Protein 2LI3 (pdb70)

Radius of gyration: 7.59 Å; Cα contacts (8 Å, |Δi|>4): 38; chains: 1; bounding box: 19×13×20 Å

Foldseek 3Di:
DDDLDLVVLPVPEDDDVQSVCSVPVVHGDD

Sequence (30 aa):
GSGCMPEYCAGQCRGKVSQDYCLKNCRCIRGSGCMPEYCAGQCRGKVSQDYCLKNCRCIRGSGCMPEYCAGQCRGKVSQDYCLKNCRCIRGSGCMPEYCAGQCRGKVSQDYCLKNCRCIRGSGCMPEYCAGQCRGKVSQDYCLKNCRCIRGSGCMPEYCAGQCRGKVSQDYCLKNCRCIRGSGCMPEYCAGQCRGKVSQDYCLKNCRCIRGSGCMPEYCAGQCRGKVSQDYCLKNCRCIRGSGCMPEYCAGQCRGKVSQDYCLKNCRCIRGSGCMPEYCAGQCRGKVSQDYCLKNCRCIRGSGCMPEYCAGQCRGKVSQDYCLKNCRCIRGSGCMPEYCAGQCRGKVSQDYCLKNCRCIRGSGCMPEYCAGQCRGKVSQDYCLKNCRCIRGSGCMPEYCAGQCRGKVSQDYCLKNCRCIRGSGCMPEYCAGQCRGKVSQDYCLKNCRCIRGSGCMPEYCAGQCRGKVSQDYCLKNCRCIRGSGCMPEYCAGQCRGKVSQDYCLKNCRCIRGSGCMPEYCAGQCRGKVSQDYCLKNCRCIRGSGCMPEYCAGQCRGKVSQDYCLKNCRCIRGSGCMPEYCAGQCRGKVSQDYCLKNCRCIR

Secondary structure (DSSP, 8-state):
--SS-HHHHHHHS-TTHHHHHHHHHS----

Organism: Tityus trivittatus (NCBI:txid369776)

Structure (mmCIF, N/CA/C/O backbone):
data_2LI3
#
_entry.id   2LI3
#
loop_
_atom_site.group_PDB
_atom_site.id
_atom_site.type_symbol
_atom_site.label_atom_id
_atom_site.label_alt_id
_atom_site.label_comp_id
_atom_site.label_asym_id
_atom_site.label_entity_id
_atom_site.label_seq_id
_atom_site.pdbx_PDB_ins_code
_atom_site.Cartn_x
_atom_site.Cartn_y
_atom_site.Cartn_z
_atom_site.occupancy
_atom_site.B_iso_or_equiv
_atom_site.auth_seq_id
_atom_site.auth_comp_id
_atom_site.auth_asym_id
_atom_site.auth_atom_id
_atom_site.pdbx_PDB_model_num
ATOM 1 N N . GLY A 1 1 ? 27.067 29.192 32.848 1.00 0.00 1 GLY A N 1
ATOM 2 C CA . GLY A 1 1 ? 26.152 28.888 33.962 1.00 0.00 1 GLY A CA 1
ATOM 3 C C . GLY A 1 1 ? 26.711 27.811 34.880 1.00 0.00 1 GLY A C 1
ATOM 4 O O . GLY A 1 1 ? 27.877 27.440 34.753 1.00 0.00 1 GLY A O 1
ATOM 10 N N . SER A 1 2 ? 25.879 27.294 35.791 1.00 0.00 2 SER A N 1
ATOM 11 C CA . SER A 1 2 ? 26.195 26.174 36.703 1.00 0.00 2 SER A CA 1
ATOM 12 C C . SER A 1 2 ? 25.109 25.090 36.690 1.00 0.00 2 SER A C 1
ATOM 13 O O . SER A 1 2 ? 23.910 25.391 36.673 1.00 0.00 2 SER A O 1
ATOM 21 N N . GLY A 1 3 ? 25.533 23.826 36.755 1.00 0.00 3 GLY A N 1
ATOM 22 C CA . GLY A 1 3 ? 24.688 22.625 36.695 1.00 0.00 3 GLY A CA 1
ATOM 23 C C . GLY A 1 3 ? 24.723 21.874 35.359 1.00 0.00 3 GLY A C 1
ATOM 24 O O . GLY A 1 3 ? 23.963 20.927 35.153 1.00 0.00 3 GLY A O 1
ATOM 28 N N . CYS A 1 4 ? 25.567 22.326 34.431 1.00 0.00 4 CYS A N 1
ATOM 29 C CA . CYS A 1 4 ? 25.733 21.791 33.087 1.00 0.00 4 CYS A CA 1
ATOM 30 C C . CYS A 1 4 ? 26.979 22.405 32.423 1.00 0.00 4 CYS A C 1
ATOM 31 O O . CYS A 1 4 ? 27.160 23.626 32.408 1.00 0.00 4 CYS A O 1
ATOM 38 N N . MET A 1 5 ? 27.818 21.557 31.833 1.00 0.00 5 MET A N 1
ATOM 39 C CA . MET A 1 5 ? 28.954 21.980 31.006 1.00 0.00 5 MET A CA 1
ATOM 40 C C . MET A 1 5 ? 28.528 22.300 29.553 1.00 0.00 5 MET A C 1
ATOM 41 O O . MET A 1 5 ? 27.622 21.643 29.028 1.00 0.00 5 MET A O 1
ATOM 55 N N . PRO A 1 6 ? 29.178 23.256 28.855 1.00 0.00 6 PRO A N 1
ATOM 56 C CA . PRO A 1 6 ? 28.846 23.618 27.468 1.00 0.00 6 PRO A CA 1
ATOM 57 C C . PRO A 1 6 ? 28.809 22.447 26.469 1.00 0.00 6 PRO A C 1
ATOM 58 O O . PRO A 1 6 ? 27.943 22.409 25.595 1.00 0.00 6 PRO A O 1
ATOM 69 N N . GLU A 1 7 ? 29.719 21.483 26.611 1.00 0.00 7 GLU A N 1
ATOM 70 C CA . GLU A 1 7 ? 29.803 20.260 25.798 1.00 0.00 7 GLU A CA 1
ATOM 71 C C . GLU A 1 7 ? 28.603 19.313 25.980 1.00 0.00 7 GLU A C 1
ATOM 72 O O . GLU A 1 7 ? 28.198 18.635 25.030 1.00 0.00 7 GLU A O 1
ATOM 84 N N . TYR A 1 8 ? 27.997 19.286 27.171 1.00 0.00 8 TYR A N 1
ATOM 85 C CA . TYR A 1 8 ? 26.743 18.574 27.412 1.00 0.00 8 TYR A CA 1
ATOM 86 C C . TYR A 1 8 ? 25.570 19.283 26.718 1.00 0.00 8 TYR A C 1
ATOM 87 O O . TYR A 1 8 ? 24.774 18.621 26.051 1.00 0.00 8 TYR A O 1
ATOM 105 N N . CYS A 1 9 ? 25.492 20.620 26.798 1.00 0.00 9 CYS A N 1
ATOM 106 C CA . CYS A 1 9 ? 24.417 21.384 26.169 1.00 0.00 9 CYS A CA 1
ATOM 107 C C . CYS A 1 9 ? 24.423 21.245 24.639 1.00 0.00 9 CYS A C 1
ATOM 108 O O . CYS A 1 9 ? 23.445 20.788 24.046 1.00 0.00 9 CYS A O 1
ATOM 115 N N . ALA A 1 10 ? 25.523 21.626 23.976 1.00 0.00 10 ALA A N 1
ATOM 116 C CA . ALA A 1 10 ? 25.563 21.690 22.519 1.00 0.00 10 ALA A CA 1
ATOM 117 C C . ALA A 1 10 ? 25.642 20.311 21.843 1.00 0.00 10 ALA A C 1
ATOM 118 O O . ALA A 1 10 ? 25.151 20.156 20.725 1.00 0.00 10 ALA A O 1
ATOM 125 N N . GLY A 1 11 ? 26.164 19.287 22.530 1.00 0.00 11 GLY A N 1
ATOM 126 C CA . GLY A 1 11 ? 26.250 17.920 22.000 1.00 0.00 11 GLY A CA 1
ATOM 127 C C . GLY A 1 11 ? 24.899 17.242 21.723 1.00 0.00 11 GLY A C 1
ATOM 128 O O . GLY A 1 11 ? 24.862 16.298 20.929 1.00 0.00 11 GLY A O 1
ATOM 132 N N . GLN A 1 12 ? 23.800 17.727 22.329 1.00 0.00 12 GLN A N 1
ATOM 133 C CA . GLN A 1 12 ? 22.448 17.176 22.140 1.00 0.00 12 GLN A CA 1
ATOM 134 C C . GLN A 1 12 ? 21.332 18.202 21.862 1.00 0.00 12 GLN A C 1
ATOM 135 O O . GLN A 1 12 ? 20.375 17.865 21.155 1.00 0.00 12 GLN A O 1
ATOM 149 N N . CYS A 1 13 ? 21.420 19.434 22.377 1.00 0.00 13 CYS A N 1
ATOM 150 C CA . CYS A 1 13 ? 20.399 20.469 22.174 1.00 0.00 13 CYS A CA 1
ATOM 151 C C . CYS A 1 13 ? 20.706 21.309 20.921 1.00 0.00 13 CYS A C 1
ATOM 152 O O . CYS A 1 13 ? 21.837 21.761 20.730 1.00 0.00 13 CYS A O 1
ATOM 159 N N . ARG A 1 14 ? 19.710 21.512 20.049 1.00 0.00 14 ARG A N 1
ATOM 160 C CA . ARG A 1 14 ? 19.907 22.010 18.677 1.00 0.00 14 ARG A CA 1
ATOM 161 C C . ARG A 1 14 ? 20.244 23.497 18.594 1.00 0.00 14 ARG A C 1
ATOM 162 O O . ARG A 1 14 ? 19.779 24.299 19.407 1.00 0.00 14 ARG A O 1
ATOM 183 N N . GLY A 1 15 ? 20.914 23.877 17.515 1.00 0.00 15 GLY A N 1
ATOM 184 C CA . GLY A 1 15 ? 20.958 25.260 17.029 1.00 0.00 15 GLY A CA 1
ATOM 185 C C . GLY A 1 15 ? 21.901 26.134 17.847 1.00 0.00 15 GLY A C 1
ATOM 186 O O . GLY A 1 15 ? 23.061 25.766 18.032 1.00 0.00 15 GLY A O 1
ATOM 190 N N . LYS A 1 16 ? 21.420 27.286 18.325 1.00 0.00 16 LYS A N 1
ATOM 191 C CA . LYS A 1 16 ? 22.174 28.209 19.186 1.00 0.00 16 LYS A CA 1
ATOM 192 C C . LYS A 1 16 ? 21.342 28.778 20.343 1.00 0.00 16 LYS A C 1
ATOM 193 O O . LYS A 1 16 ? 21.895 28.950 21.426 1.00 0.00 16 LYS A O 1
ATOM 212 N N . VAL A 1 17 ? 20.029 28.984 20.170 1.00 0.00 17 VAL A N 1
ATOM 213 C CA . VAL A 1 17 ? 19.095 29.449 21.222 1.00 0.00 17 VAL A CA 1
ATOM 214 C C . VAL A 1 17 ? 18.853 28.380 22.294 1.00 0.00 17 VAL A C 1
ATOM 215 O O . VAL A 1 17 ? 18.970 28.670 23.483 1.00 0.00 17 VAL A O 1
ATOM 228 N N . SER A 1 18 ? 18.580 27.129 21.910 1.00 0.00 18 SER A N 1
ATOM 229 C CA . SER A 1 18 ? 18.408 26.032 22.881 1.00 0.00 18 SER A CA 1
ATOM 230 C C . SER A 1 18 ? 19.702 25.778 23.658 1.00 0.00 18 SER A C 1
ATOM 231 O O . SER A 1 18 ? 19.691 25.658 24.882 1.00 0.00 18 SER A O 1
ATOM 239 N N . GLN A 1 19 ? 20.841 25.811 22.953 1.00 0.00 19 GLN A N 1
ATOM 240 C CA . GLN A 1 19 ? 22.167 25.793 23.566 1.00 0.00 19 GLN A CA 1
ATOM 241 C C . GLN A 1 19 ? 22.336 26.942 24.573 1.00 0.00 19 GLN A C 1
ATOM 242 O O . GLN A 1 19 ? 22.703 26.696 25.713 1.00 0.00 19 GLN A O 1
ATOM 256 N N . ASP A 1 20 ? 21.993 28.178 24.198 1.00 0.00 20 ASP A N 1
ATOM 257 C CA . ASP A 1 20 ? 22.107 29.378 25.038 1.00 0.00 20 ASP A CA 1
ATOM 258 C C . ASP A 1 20 ? 21.180 29.364 26.272 1.00 0.00 20 ASP A C 1
ATOM 259 O O . ASP A 1 20 ? 21.513 29.954 27.304 1.00 0.00 20 ASP A O 1
ATOM 268 N N . TYR A 1 21 ? 20.043 28.664 26.226 1.00 0.00 21 TYR A N 1
ATOM 269 C CA . TYR A 1 21 ? 19.204 28.435 27.412 1.00 0.00 21 TYR A CA 1
ATOM 270 C C . TYR A 1 21 ? 19.909 27.489 28.392 1.00 0.00 21 TYR A C 1
ATOM 271 O O . TYR A 1 21 ? 19.885 27.714 29.606 1.00 0.00 21 TYR A O 1
ATOM 289 N N . CYS A 1 22 ? 20.648 26.501 27.878 1.00 0.00 22 CYS A N 1
ATOM 290 C CA . CYS A 1 22 ? 21.426 25.593 28.700 1.00 0.00 22 CYS A CA 1
ATOM 291 C C . CYS A 1 22 ? 22.689 26.291 29.232 1.00 0.00 22 CYS A C 1
ATOM 292 O O . CYS A 1 22 ? 22.949 26.226 30.429 1.00 0.00 22 CYS A O 1
ATOM 299 N N . LEU A 1 23 ? 23.397 27.081 28.416 1.00 0.00 23 LEU A N 1
ATOM 300 C CA . LEU A 1 23 ? 24.590 27.816 28.865 1.00 0.00 23 LEU A CA 1
ATOM 301 C C . LEU A 1 23 ? 24.277 28.807 29.996 1.00 0.00 23 LEU A C 1
ATOM 302 O O . LEU A 1 23 ? 25.023 28.858 30.974 1.00 0.00 23 LEU A O 1
ATOM 318 N N . LYS A 1 24 ? 23.163 29.547 29.912 1.00 0.00 24 LYS A N 1
ATOM 319 C CA . LYS A 1 24 ? 22.782 30.508 30.965 1.00 0.00 24 LYS A CA 1
ATOM 320 C C . LYS A 1 24 ? 22.148 29.839 32.189 1.00 0.00 24 LYS A C 1
ATOM 321 O O . LYS A 1 24 ? 22.355 30.301 33.309 1.00 0.00 24 LYS A O 1
ATOM 340 N N . ASN A 1 25 ? 21.321 28.809 31.978 1.00 0.00 25 ASN A N 1
ATOM 341 C CA . ASN A 1 25 ? 20.283 28.420 32.943 1.00 0.00 25 ASN A CA 1
ATOM 342 C C . ASN A 1 25 ? 20.046 26.889 33.055 1.00 0.00 25 ASN A C 1
ATOM 343 O O . ASN A 1 25 ? 19.192 26.444 33.824 1.00 0.00 25 ASN A O 1
ATOM 354 N N . CYS A 1 26 ? 20.811 26.077 32.315 1.00 0.00 26 CYS A N 1
ATOM 355 C CA . CYS A 1 26 ? 20.785 24.606 32.290 1.00 0.00 26 CYS A CA 1
ATOM 356 C C . CYS A 1 26 ? 19.426 23.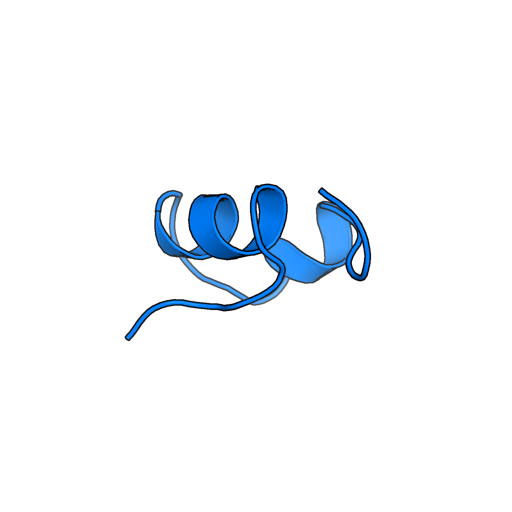950 31.964 1.00 0.00 26 CYS A C 1
ATOM 357 O O . CYS A 1 26 ? 19.072 22.930 32.562 1.00 0.00 26 CYS A O 1
ATOM 364 N N . ARG A 1 27 ? 18.686 24.504 30.990 1.00 0.00 27 ARG A N 1
ATOM 365 C CA . ARG A 1 27 ? 17.475 23.907 30.378 1.00 0.00 27 ARG A CA 1
ATOM 366 C C . ARG A 1 27 ? 17.581 23.929 28.850 1.00 0.00 27 ARG A C 1
ATOM 367 O O . ARG A 1 27 ? 18.307 24.768 28.325 1.00 0.00 27 ARG A O 1
ATOM 388 N N . CYS A 1 28 ? 16.832 23.083 28.143 1.00 0.00 28 CYS A N 1
ATOM 389 C CA . CYS A 1 28 ? 16.745 23.131 26.677 1.00 0.00 28 CYS A CA 1
ATOM 390 C C . CYS A 1 28 ? 15.320 23.468 26.197 1.00 0.00 28 CYS A C 1
ATOM 391 O O . CYS A 1 28 ? 14.310 23.039 26.769 1.00 0.00 28 CYS A O 1
ATOM 398 N N . ILE A 1 29 ? 15.250 24.317 25.168 1.00 0.00 29 ILE A N 1
ATOM 399 C CA . ILE A 1 29 ? 14.043 25.024 24.712 1.00 0.00 29 ILE A CA 1
ATOM 400 C C . ILE A 1 29 ? 13.130 24.145 23.836 1.00 0.00 29 ILE A C 1
ATOM 401 O O . ILE A 1 29 ? 13.588 23.167 23.240 1.00 0.00 29 ILE A O 1
ATOM 417 N N . ARG A 1 30 ? 11.837 24.494 23.744 1.00 0.00 30 ARG A N 1
ATOM 418 C CA . ARG A 1 30 ? 10.855 23.738 22.942 1.00 0.00 30 ARG A CA 1
ATOM 419 C C . ARG A 1 30 ? 11.089 23.828 21.435 1.00 0.00 30 ARG A C 1
ATOM 420 O O . ARG A 1 30 ? 11.310 24.937 20.899 1.00 0.00 30 ARG A O 1
ATOM 442 N N . GLY A 1 1 ? 25.663 12.632 32.384 1.00 0.00 1 GLY A N 2
ATOM 443 C CA . GLY A 1 1 ? 25.592 14.083 32.578 1.00 0.00 1 GLY A CA 2
ATOM 444 C C . GLY A 1 1 ? 26.320 14.462 33.845 1.00 0.00 1 GLY A C 2
ATOM 445 O O . GLY A 1 1 ? 25.977 13.963 34.916 1.00 0.00 1 GLY A O 2
ATOM 451 N N . SER A 1 2 ? 27.296 15.367 33.737 1.00 0.00 2 SER A N 2
ATOM 452 C CA . SER A 1 2 ? 28.210 15.774 34.825 1.00 0.00 2 SER A CA 2
ATOM 453 C C . SER A 1 2 ? 28.328 17.297 35.028 1.00 0.00 2 SER A C 2
ATOM 454 O O . SER A 1 2 ? 29.229 17.771 35.728 1.00 0.00 2 SER A O 2
ATOM 462 N N . GLY A 1 3 ? 27.462 18.078 34.377 1.00 0.00 3 GLY A N 2
ATOM 463 C CA . GLY A 1 3 ? 27.385 19.539 34.500 1.00 0.00 3 GLY A CA 2
ATOM 464 C C . GLY A 1 3 ? 26.827 20.223 33.248 1.00 0.00 3 GLY A C 2
ATOM 465 O O . GLY A 1 3 ? 26.823 19.652 32.152 1.00 0.00 3 GLY A O 2
ATOM 469 N N . CYS A 1 4 ? 26.381 21.469 33.388 1.00 0.00 4 CYS A N 2
ATOM 470 C CA . CYS A 1 4 ? 25.762 22.290 32.329 1.00 0.00 4 CYS A CA 2
ATOM 471 C C . CYS A 1 4 ? 26.809 22.889 31.358 1.00 0.00 4 CYS A C 2
ATOM 472 O O . CYS A 1 4 ? 26.911 24.101 31.155 1.00 0.00 4 CYS A O 2
ATOM 479 N N . MET A 1 5 ? 27.644 22.015 30.793 1.00 0.00 5 MET A N 2
ATOM 480 C CA . MET A 1 5 ? 28.777 22.351 29.929 1.00 0.00 5 MET A CA 2
ATOM 481 C C . MET A 1 5 ? 28.322 22.585 28.475 1.00 0.00 5 MET A C 2
ATOM 482 O O . MET A 1 5 ? 27.449 21.852 27.998 1.00 0.00 5 MET A O 2
ATOM 496 N N . PRO A 1 6 ? 28.932 23.510 27.707 1.00 0.00 6 PRO A N 2
ATOM 497 C CA . PRO A 1 6 ? 28.503 23.791 26.333 1.00 0.00 6 PRO A CA 2
ATOM 498 C C . PRO A 1 6 ? 28.548 22.582 25.378 1.00 0.00 6 PRO A C 2
ATOM 499 O O . PRO A 1 6 ? 27.688 22.460 24.503 1.00 0.00 6 PRO A O 2
ATOM 510 N N . GLU A 1 7 ? 29.487 21.647 25.570 1.00 0.00 7 GLU A N 2
ATOM 511 C CA . GLU A 1 7 ? 29.616 20.397 2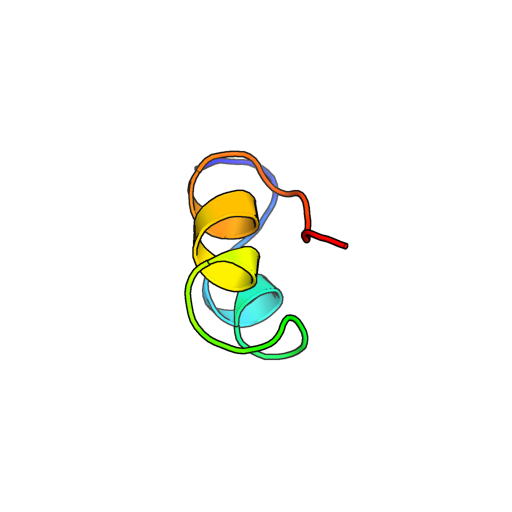4.824 1.00 0.00 7 GLU A CA 2
ATOM 512 C C . GLU A 1 7 ? 28.522 19.351 25.124 1.00 0.00 7 GLU A C 2
ATOM 513 O O . GLU A 1 7 ? 28.275 18.450 24.320 1.00 0.00 7 GLU A O 2
ATOM 525 N N . TYR A 1 8 ? 27.855 19.474 26.272 1.00 0.00 8 TYR A N 2
ATOM 526 C CA . TYR A 1 8 ? 26.646 18.746 26.643 1.00 0.00 8 TYR A CA 2
ATOM 527 C C . TYR A 1 8 ? 25.406 19.465 26.098 1.00 0.00 8 TYR A C 2
ATOM 528 O O . TYR A 1 8 ? 24.590 18.842 25.422 1.00 0.00 8 TYR A O 2
ATOM 546 N N . CYS A 1 9 ? 25.318 20.789 26.265 1.00 0.00 9 CYS A N 2
ATOM 547 C CA . CYS A 1 9 ? 24.173 21.589 25.822 1.00 0.00 9 CYS A CA 2
ATOM 548 C C . CYS A 1 9 ? 23.931 21.504 24.300 1.00 0.00 9 CYS A C 2
ATOM 549 O O . CYS A 1 9 ? 22.821 21.191 23.872 1.00 0.00 9 CYS A O 2
ATOM 556 N N . ALA A 1 10 ? 24.970 21.690 23.476 1.00 0.00 10 ALA A N 2
ATOM 557 C CA . ALA A 1 10 ? 24.891 21.494 22.023 1.00 0.00 10 ALA A CA 2
ATOM 558 C C . ALA A 1 10 ? 24.941 20.011 21.588 1.00 0.00 10 ALA A C 2
ATOM 559 O O . ALA A 1 10 ? 24.654 19.682 20.434 1.00 0.00 10 ALA A O 2
ATOM 566 N N . GLY A 1 11 ? 25.255 19.104 22.520 1.00 0.00 11 GLY A N 2
ATOM 567 C CA . GLY A 1 11 ? 25.184 17.653 22.333 1.00 0.00 11 GLY A CA 2
ATOM 568 C C . GLY A 1 11 ? 23.760 17.101 22.438 1.00 0.00 11 GLY A C 2
ATOM 569 O O . GLY A 1 11 ? 23.438 16.142 21.742 1.00 0.00 11 GLY A O 2
ATOM 573 N N . GLN A 1 12 ? 22.904 17.691 23.282 1.00 0.00 12 GLN A N 2
ATOM 574 C CA . GLN A 1 12 ? 21.503 17.272 23.459 1.00 0.00 12 GLN A CA 2
ATOM 575 C C . GLN A 1 12 ? 20.477 18.102 22.666 1.00 0.00 12 GLN A C 2
ATOM 576 O O . GLN A 1 12 ? 19.349 17.646 22.476 1.00 0.00 12 GLN A O 2
ATOM 590 N N . CYS A 1 13 ? 20.837 19.314 22.235 1.00 0.00 13 CYS A N 2
ATOM 591 C CA . CYS A 1 13 ? 19.939 20.252 21.548 1.00 0.00 13 CYS A CA 2
ATOM 592 C C . CYS A 1 13 ? 20.551 20.822 20.259 1.00 0.00 13 CYS A C 2
ATOM 593 O O . CYS A 1 13 ? 21.750 21.110 20.197 1.00 0.00 13 CYS A O 2
ATOM 600 N N . ARG A 1 14 ? 19.703 21.048 19.252 1.00 0.00 14 ARG A N 2
ATOM 601 C CA . ARG A 1 14 ? 19.976 21.770 17.999 1.00 0.00 14 ARG A CA 2
ATOM 602 C C . ARG A 1 14 ? 19.453 23.205 18.081 1.00 0.00 14 ARG A C 2
ATOM 603 O O . ARG A 1 14 ? 18.600 23.510 18.915 1.00 0.00 14 ARG A O 2
ATOM 624 N N . GLY A 1 15 ? 19.923 24.086 17.205 1.00 0.00 15 GLY A N 2
ATOM 625 C CA . GLY A 1 15 ? 19.528 25.502 17.193 1.00 0.00 15 GLY A CA 2
ATOM 626 C C . GLY A 1 15 ? 20.512 26.381 17.969 1.00 0.00 15 GLY A C 2
ATOM 627 O O . GLY A 1 15 ? 21.716 26.128 17.906 1.00 0.00 15 GLY A O 2
ATOM 631 N N . LYS A 1 16 ? 20.045 27.439 18.651 1.00 0.00 16 LYS A N 2
ATOM 632 C CA . LYS A 1 16 ? 20.942 28.456 19.233 1.00 0.00 16 LYS A CA 2
ATOM 633 C C . LYS A 1 16 ? 20.519 28.969 20.612 1.00 0.00 16 LYS A C 2
ATOM 634 O O . LYS A 1 16 ? 21.307 28.877 21.555 1.00 0.00 16 LYS A O 2
ATOM 653 N N . VAL A 1 17 ? 19.281 29.440 20.764 1.00 0.00 17 VAL A N 2
ATOM 654 C CA . VAL A 1 17 ? 18.722 29.881 22.059 1.00 0.00 17 VAL A CA 2
ATOM 655 C C . VAL A 1 17 ? 18.482 28.677 22.976 1.00 0.00 17 VAL A C 2
ATOM 656 O O . VAL A 1 17 ? 18.680 28.766 24.187 1.00 0.00 17 VAL A O 2
ATOM 669 N N . SER A 1 18 ? 18.141 27.525 22.389 1.00 0.00 18 SER A N 2
ATOM 670 C CA . SER A 1 18 ? 18.091 26.211 23.036 1.00 0.00 18 SER A CA 2
ATOM 671 C C . SER A 1 18 ? 19.415 25.863 23.723 1.00 0.00 18 SER A C 2
ATOM 672 O O . SER A 1 18 ? 19.445 25.612 24.927 1.00 0.00 18 SER A O 2
ATOM 680 N N . GLN A 1 19 ? 20.523 25.909 22.977 1.00 0.00 19 GLN A N 2
ATOM 681 C CA . GLN A 1 19 ? 21.867 25.647 23.474 1.00 0.00 19 GLN A CA 2
ATOM 682 C C . GLN A 1 19 ? 22.293 26.668 24.545 1.00 0.00 19 GLN A C 2
ATOM 683 O O . GLN A 1 19 ? 22.853 26.297 25.575 1.00 0.00 19 GLN A O 2
ATOM 697 N N . ASP A 1 20 ? 21.991 27.954 24.335 1.00 0.00 20 ASP A N 2
ATOM 698 C CA . ASP A 1 20 ? 22.402 29.056 25.218 1.00 0.00 20 ASP A CA 2
ATOM 699 C C . ASP A 1 20 ? 21.606 29.128 26.533 1.00 0.00 20 ASP A C 2
ATOM 700 O O . ASP A 1 20 ? 22.141 29.555 27.560 1.00 0.00 20 ASP A O 2
ATOM 709 N N . TYR A 1 21 ? 20.346 28.675 26.569 1.00 0.00 21 TYR A N 2
ATOM 710 C CA . TYR A 1 21 ? 19.576 28.593 27.825 1.00 0.00 21 TYR A CA 2
ATOM 711 C C . TYR A 1 21 ? 20.205 27.561 28.764 1.00 0.00 21 TYR A C 2
ATOM 712 O O . TYR A 1 21 ? 20.236 27.762 29.979 1.00 0.00 21 TYR A O 2
ATOM 730 N N . CYS A 1 22 ? 20.834 26.521 28.209 1.00 0.00 22 CYS A N 2
ATOM 731 C CA . CYS A 1 22 ? 21.529 25.511 28.992 1.00 0.00 22 CYS A CA 2
ATOM 732 C C . CYS A 1 22 ? 22.811 26.071 29.633 1.00 0.00 22 CYS A C 2
ATOM 733 O O . CYS A 1 22 ? 23.167 25.637 30.727 1.00 0.00 22 CYS A O 2
ATOM 740 N N . LEU A 1 23 ? 23.419 27.116 29.051 1.00 0.00 23 LEU A N 2
ATOM 741 C CA . LEU A 1 23 ? 24.600 27.783 29.620 1.00 0.00 23 LEU A CA 2
ATOM 742 C C . LEU A 1 23 ? 24.275 28.692 30.820 1.00 0.00 23 LEU A C 2
ATOM 743 O O . LEU A 1 23 ? 25.119 28.879 31.696 1.00 0.00 23 LEU A O 2
ATOM 759 N N . LYS A 1 24 ? 23.067 29.272 30.872 1.00 0.00 24 LYS A N 2
ATOM 760 C CA . LYS A 1 24 ? 22.627 30.170 31.959 1.00 0.00 24 LYS A CA 2
ATOM 761 C C . LYS A 1 24 ? 21.763 29.470 33.013 1.00 0.00 24 LYS A C 2
ATOM 762 O O . LYS A 1 24 ? 21.800 29.844 34.186 1.00 0.00 24 LYS A O 2
ATOM 781 N N . ASN A 1 25 ? 20.973 28.484 32.586 1.00 0.00 25 ASN A N 2
ATOM 782 C CA . ASN A 1 25 ? 19.828 27.944 33.327 1.00 0.00 25 ASN A CA 2
ATOM 783 C C . ASN A 1 25 ? 19.724 26.397 33.276 1.00 0.00 25 ASN A C 2
ATOM 784 O O . ASN A 1 25 ? 18.726 25.819 33.707 1.00 0.00 25 ASN A O 2
ATOM 795 N N . CYS A 1 26 ? 20.755 25.699 32.773 1.00 0.00 26 CYS A N 2
ATOM 796 C CA . CYS A 1 26 ? 20.882 24.226 32.747 1.00 0.00 26 CYS A CA 2
ATOM 797 C C . CYS A 1 26 ? 19.848 23.424 31.918 1.00 0.00 26 CYS A C 2
ATOM 798 O O . CYS A 1 26 ? 19.862 22.186 31.964 1.00 0.00 26 CYS A O 2
ATOM 805 N N . ARG A 1 27 ? 18.974 24.077 31.137 1.00 0.00 27 ARG A N 2
ATOM 806 C CA . ARG A 1 27 ? 17.959 23.437 30.269 1.00 0.00 27 ARG A CA 2
ATOM 807 C C . ARG A 1 27 ? 17.971 24.023 28.866 1.00 0.00 27 ARG A C 2
ATOM 808 O O . ARG A 1 27 ? 18.388 25.163 28.697 1.00 0.00 27 ARG A O 2
ATOM 829 N N . CYS A 1 28 ? 17.431 23.311 27.882 1.00 0.00 28 CYS A N 2
ATOM 830 C CA . CYS A 1 28 ? 16.971 23.942 26.642 1.00 0.00 28 CYS A CA 2
ATOM 831 C C . CYS A 1 28 ? 15.594 24.617 26.863 1.00 0.00 28 CYS A C 2
ATOM 832 O O . CYS A 1 28 ? 14.892 24.325 27.837 1.00 0.00 28 CYS A O 2
ATOM 839 N N . ILE A 1 29 ? 15.236 25.572 26.009 1.00 0.00 29 ILE A N 2
ATOM 840 C CA . ILE A 1 29 ? 14.265 26.637 26.306 1.00 0.00 29 ILE A CA 2
ATOM 841 C C . ILE A 1 29 ? 12.797 26.259 26.042 1.00 0.00 29 ILE A C 2
ATOM 842 O O . ILE A 1 29 ? 12.069 26.863 25.246 1.00 0.00 29 ILE A O 2
ATOM 858 N N . ARG A 1 30 ? 12.365 25.226 26.762 1.00 0.00 30 ARG A N 2
ATOM 859 C CA . ARG A 1 30 ? 10.998 24.675 26.843 1.00 0.00 30 ARG A CA 2
ATOM 860 C C . ARG A 1 30 ? 10.716 24.003 28.188 1.00 0.00 30 ARG A C 2
ATOM 861 O O . ARG A 1 30 ? 11.536 23.175 28.644 1.00 0.00 30 ARG A O 2
ATOM 883 N N . GLY A 1 1 ? 26.678 28.385 34.462 1.00 0.00 1 GLY A N 3
ATOM 884 C CA . GLY A 1 1 ? 26.267 27.669 35.681 1.00 0.00 1 GLY A CA 3
ATOM 885 C C . GLY A 1 1 ? 26.981 26.337 35.802 1.00 0.00 1 GLY A C 3
ATOM 886 O O . GLY A 1 1 ? 27.350 25.751 34.787 1.00 0.00 1 GLY A O 3
ATOM 892 N N . SER A 1 2 ? 27.180 25.837 37.023 1.00 0.00 2 SER A N 3
ATOM 893 C CA . SER A 1 2 ? 27.797 24.524 37.302 1.00 0.00 2 SER A CA 3
ATOM 894 C C . SER A 1 2 ? 27.092 23.366 36.577 1.00 0.00 2 SER A C 3
ATOM 895 O O . SER A 1 2 ? 25.866 23.232 36.665 1.00 0.00 2 SER A O 3
ATOM 903 N N . GLY A 1 3 ? 27.874 22.514 35.901 1.00 0.00 3 GLY A N 3
ATOM 904 C CA . GLY A 1 3 ? 27.471 21.188 35.406 1.00 0.00 3 GLY A CA 3
ATOM 905 C C . GLY A 1 3 ? 26.877 21.103 33.996 1.00 0.00 3 GLY A C 3
ATOM 906 O O . GLY A 1 3 ? 26.473 20.014 33.574 1.00 0.00 3 GLY A O 3
ATOM 910 N N . CYS A 1 4 ? 26.826 22.217 33.272 1.00 0.00 4 CYS A N 3
ATOM 911 C CA . CYS A 1 4 ? 26.103 22.378 32.002 1.00 0.00 4 CYS A CA 3
ATOM 912 C C . CYS A 1 4 ? 26.974 23.093 30.945 1.00 0.00 4 CYS A C 3
ATOM 913 O O . CYS A 1 4 ? 26.668 24.206 30.512 1.00 0.00 4 CYS A O 3
ATOM 920 N N . MET A 1 5 ? 28.101 22.474 30.564 1.00 0.00 5 MET A N 3
ATOM 921 C CA . MET A 1 5 ? 29.075 23.009 29.594 1.00 0.00 5 MET A CA 3
ATOM 922 C C . MET A 1 5 ? 28.498 23.126 28.168 1.00 0.00 5 MET A C 3
ATOM 923 O O . MET A 1 5 ? 27.622 22.341 27.800 1.00 0.00 5 MET A O 3
ATOM 937 N N . PRO A 1 6 ? 29.019 24.027 27.306 1.00 0.00 6 PRO A N 3
ATOM 938 C CA . PRO A 1 6 ? 28.493 24.211 25.951 1.00 0.00 6 PRO A CA 3
ATOM 939 C C . PRO A 1 6 ? 28.550 22.938 25.090 1.00 0.00 6 PRO A C 3
ATOM 940 O O . PRO A 1 6 ? 27.569 22.623 24.413 1.00 0.00 6 PRO A O 3
ATOM 951 N N . GLU A 1 7 ? 29.623 22.147 25.152 1.00 0.00 7 GLU A N 3
ATOM 952 C CA . GLU A 1 7 ? 29.734 20.856 24.479 1.00 0.00 7 GLU A CA 3
ATOM 953 C C . GLU A 1 7 ? 28.837 19.735 25.043 1.00 0.00 7 GLU A C 3
ATOM 954 O O . GLU A 1 7 ? 28.746 18.663 24.449 1.00 0.00 7 GLU A O 3
ATOM 966 N N . TYR A 1 8 ? 28.149 19.967 26.164 1.00 0.00 8 TYR A N 3
ATOM 967 C CA . TYR A 1 8 ? 27.056 19.126 26.652 1.00 0.00 8 TYR A CA 3
ATOM 968 C C . TYR A 1 8 ? 25.689 19.696 26.232 1.00 0.00 8 TYR A C 3
ATOM 969 O O . TYR A 1 8 ? 24.842 18.983 25.696 1.00 0.00 8 TYR A O 3
ATOM 987 N N . CYS A 1 9 ? 25.499 21.012 26.353 1.00 0.00 9 CYS A N 3
ATOM 988 C CA . CYS A 1 9 ? 24.264 21.687 25.957 1.00 0.00 9 CYS A CA 3
ATOM 989 C C . CYS A 1 9 ? 23.939 21.551 24.460 1.00 0.00 9 CYS A C 3
ATOM 990 O O . CYS A 1 9 ? 22.766 21.467 24.100 1.00 0.00 9 CYS A O 3
ATOM 997 N N . ALA A 1 10 ? 24.947 21.451 23.589 1.00 0.00 10 ALA A N 3
ATOM 998 C CA . ALA A 1 10 ? 24.755 21.165 22.164 1.00 0.00 10 ALA A CA 3
ATOM 999 C C . ALA A 1 10 ? 24.513 19.674 21.828 1.00 0.00 10 ALA A C 3
ATOM 1000 O O . ALA A 1 10 ? 24.221 19.336 20.677 1.00 0.00 10 ALA A O 3
ATOM 1007 N N . GLY A 1 11 ? 24.601 18.781 22.818 1.00 0.00 11 GLY A N 3
ATOM 1008 C CA . GLY A 1 11 ? 24.084 17.409 22.755 1.00 0.00 11 GLY A CA 3
ATOM 1009 C C . GLY A 1 11 ? 22.655 17.269 23.295 1.00 0.00 11 GLY A C 3
ATOM 1010 O O . GLY A 1 11 ? 21.906 16.404 22.836 1.00 0.00 11 GLY A O 3
ATOM 1014 N N . GLN A 1 12 ? 22.253 18.147 24.222 1.00 0.00 12 GLN A N 3
ATOM 1015 C CA . GLN A 1 12 ? 20.902 18.182 24.797 1.00 0.00 12 GLN A CA 3
ATOM 1016 C C . GLN A 1 12 ? 19.895 19.040 24.010 1.00 0.00 12 GLN A C 3
ATOM 1017 O O . GLN A 1 12 ? 18.703 18.734 24.054 1.00 0.00 12 GLN A O 3
ATOM 1031 N N . CYS A 1 13 ? 20.338 20.087 23.305 1.00 0.00 13 CYS A N 3
ATOM 1032 C CA . CYS A 1 13 ? 19.474 21.070 22.638 1.00 0.00 13 CYS A CA 3
ATOM 1033 C C . CYS A 1 13 ? 19.884 21.334 21.180 1.00 0.00 13 CYS A C 3
ATOM 1034 O O . CYS A 1 13 ? 21.069 21.290 20.837 1.00 0.00 13 CYS A O 3
ATOM 1041 N N . ARG A 1 14 ? 18.912 21.673 20.322 1.00 0.00 14 ARG A N 3
ATOM 1042 C CA . ARG A 1 14 ? 19.106 21.981 18.890 1.00 0.00 14 ARG A CA 3
ATOM 1043 C C . ARG A 1 14 ? 18.861 23.466 18.618 1.00 0.00 14 ARG A C 3
ATOM 1044 O O . ARG A 1 14 ? 17.884 24.036 19.115 1.00 0.00 14 ARG A O 3
ATOM 1065 N N . GLY A 1 15 ? 19.735 24.101 17.841 1.00 0.00 15 GLY A N 3
ATOM 1066 C CA . GLY A 1 15 ? 19.737 25.545 17.571 1.00 0.00 15 GLY A CA 3
ATOM 1067 C C . GLY A 1 15 ? 20.984 26.247 18.117 1.00 0.00 15 GLY A C 3
ATOM 1068 O O . GLY A 1 15 ? 22.075 25.675 18.108 1.00 0.00 15 GLY A O 3
ATOM 1072 N N . LYS A 1 16 ? 20.833 27.492 18.587 1.00 0.00 16 LYS A N 3
ATOM 1073 C CA . LYS A 1 16 ? 21.929 28.356 19.067 1.00 0.00 16 LYS A CA 3
ATOM 1074 C C . LYS A 1 16 ? 21.569 29.122 20.344 1.00 0.00 16 LYS A C 3
ATOM 1075 O O . LYS A 1 16 ? 22.348 29.098 21.297 1.00 0.00 16 LYS A O 3
ATOM 1094 N N . VAL A 1 17 ? 20.372 29.707 20.408 1.00 0.00 17 VAL A N 3
ATOM 1095 C CA . VAL A 1 17 ? 19.805 30.309 21.627 1.00 0.00 17 VAL A CA 3
ATOM 1096 C C . VAL A 1 17 ? 19.497 29.219 22.653 1.00 0.00 17 VAL A C 3
ATOM 1097 O O . VAL A 1 17 ? 19.831 29.369 23.822 1.00 0.00 17 VAL A O 3
ATOM 1110 N N . SER A 1 18 ? 18.958 28.075 22.223 1.00 0.00 18 SER A N 3
ATOM 1111 C CA . SER A 1 18 ? 18.735 26.899 23.081 1.00 0.00 18 SER A CA 3
ATOM 1112 C C . SER A 1 18 ? 20.040 26.365 23.695 1.00 0.00 18 SER A C 3
ATOM 1113 O O . SER A 1 18 ? 20.100 26.100 24.897 1.00 0.00 18 SER A O 3
ATOM 1121 N N . GLN A 1 19 ? 21.114 26.284 22.898 1.00 0.00 19 GLN A N 3
ATOM 1122 C CA . GLN A 1 19 ? 22.450 25.893 23.341 1.00 0.00 19 GLN A CA 3
ATOM 1123 C C . GLN A 1 19 ? 23.102 26.899 24.312 1.00 0.00 19 GLN A C 3
ATOM 1124 O O . GLN A 1 19 ? 23.907 26.480 25.141 1.00 0.00 19 GLN A O 3
ATOM 1138 N N . ASP A 1 20 ? 22.756 28.194 24.255 1.00 0.00 20 ASP A N 3
ATOM 1139 C CA . ASP A 1 20 ? 23.112 29.181 25.305 1.00 0.00 20 ASP A CA 3
ATOM 1140 C C . ASP A 1 20 ? 22.201 29.101 26.554 1.00 0.00 20 ASP A C 3
ATOM 1141 O O . ASP A 1 20 ? 22.662 29.248 27.687 1.00 0.00 20 ASP A O 3
ATOM 1150 N N . TYR A 1 21 ? 20.908 28.821 26.382 1.00 0.00 21 TYR A N 3
ATOM 1151 C CA . TYR A 1 21 ? 19.906 28.777 27.456 1.00 0.00 21 TYR A CA 3
ATOM 1152 C C . TYR A 1 21 ? 20.273 27.724 28.508 1.00 0.00 21 TYR A C 3
ATOM 1153 O O . TYR A 1 21 ? 20.293 27.994 29.710 1.00 0.00 21 TYR A O 3
ATOM 1171 N N . CYS A 1 22 ? 20.693 26.553 28.027 1.00 0.00 22 CYS A N 3
ATOM 1172 C CA . CYS A 1 22 ? 21.185 25.455 28.843 1.00 0.00 22 CYS A CA 3
ATOM 1173 C C . CYS A 1 22 ? 22.402 25.829 29.715 1.00 0.00 22 CYS A C 3
ATOM 1174 O O . CYS A 1 22 ? 22.533 25.274 30.805 1.00 0.00 22 CYS A O 3
ATOM 1181 N N . LEU A 1 23 ? 23.233 26.810 29.321 1.00 0.00 23 LEU A N 3
ATOM 1182 C CA . LEU A 1 23 ? 24.456 27.162 30.075 1.00 0.00 23 LEU A CA 3
ATOM 1183 C C . LEU A 1 23 ? 24.176 27.666 31.498 1.00 0.00 23 LEU A C 3
ATOM 1184 O O . LEU A 1 23 ? 25.010 27.491 32.391 1.00 0.00 23 LEU A O 3
ATOM 1200 N N . LYS A 1 24 ? 23.008 28.288 31.709 1.00 0.00 24 LYS A N 3
ATOM 1201 C CA . LYS A 1 24 ? 22.559 28.781 33.024 1.00 0.00 24 LYS A CA 3
ATOM 1202 C C . LYS A 1 24 ? 21.379 27.994 33.586 1.00 0.00 24 LYS A C 3
ATOM 1203 O O . LYS A 1 24 ? 21.337 27.696 34.777 1.00 0.00 24 LYS A O 3
ATOM 1222 N N . ASN A 1 25 ? 20.449 27.614 32.714 1.00 0.00 25 ASN A N 3
ATOM 1223 C CA . ASN A 1 25 ? 19.174 27.011 33.095 1.00 0.00 25 ASN A CA 3
ATOM 1224 C C . ASN A 1 25 ? 19.192 25.466 33.132 1.00 0.00 25 ASN A C 3
ATOM 1225 O O . ASN A 1 25 ? 18.364 24.846 33.799 1.00 0.00 25 ASN A O 3
ATOM 1236 N N . CYS A 1 26 ? 20.122 24.829 32.410 1.00 0.00 26 CYS A N 3
ATOM 1237 C CA . CYS A 1 26 ? 20.213 23.373 32.220 1.00 0.00 26 CYS A CA 3
ATOM 1238 C C . CYS A 1 26 ? 18.936 22.703 31.644 1.00 0.00 26 CYS A C 3
ATOM 1239 O O . CYS A 1 26 ? 18.745 21.488 31.759 1.00 0.00 26 CYS A O 3
ATOM 1246 N N . ARG A 1 27 ? 18.076 23.487 30.977 1.00 0.00 27 ARG A N 3
ATOM 1247 C CA . ARG A 1 27 ? 17.026 23.047 30.041 1.00 0.00 27 ARG A CA 3
ATOM 1248 C C . ARG A 1 27 ? 17.319 23.605 28.646 1.00 0.00 27 ARG A C 3
ATOM 1249 O O . ARG A 1 27 ? 18.146 24.507 28.506 1.00 0.00 27 ARG A O 3
ATOM 1270 N N . CYS A 1 28 ? 16.579 23.153 27.639 1.00 0.00 28 CYS A N 3
ATOM 1271 C CA . CYS A 1 28 ? 16.383 23.950 26.426 1.00 0.00 28 CYS A CA 3
ATOM 1272 C C . CYS A 1 28 ? 15.342 25.063 26.700 1.00 0.00 28 CYS A C 3
ATOM 1273 O O . CYS A 1 28 ? 14.779 25.136 27.792 1.00 0.00 28 CYS A O 3
ATOM 1280 N N . ILE A 1 29 ? 15.112 25.974 25.750 1.00 0.00 29 ILE A N 3
ATOM 1281 C CA . ILE A 1 29 ? 14.348 27.217 25.977 1.00 0.00 29 ILE A CA 3
ATOM 1282 C C . ILE A 1 29 ? 12.856 26.983 26.317 1.00 0.00 29 ILE A C 3
ATOM 1283 O O . ILE A 1 29 ? 12.004 26.802 25.442 1.00 0.00 29 ILE A O 3
ATOM 1299 N N . ARG A 1 30 ? 12.554 26.980 27.621 1.00 0.00 30 ARG A N 3
ATOM 1300 C CA . ARG A 1 30 ? 11.217 26.939 28.245 1.00 0.00 30 ARG A CA 3
ATOM 1301 C C . ARG A 1 30 ? 11.249 27.456 29.674 1.00 0.00 30 ARG A C 3
ATOM 1302 O O . ARG A 1 30 ? 12.325 27.423 30.311 1.00 0.00 30 ARG A O 3
ATOM 1324 N N . GLY A 1 1 ? 21.274 13.449 30.189 1.00 0.00 1 GLY A N 4
ATOM 1325 C CA . GLY A 1 1 ? 21.127 13.807 31.610 1.00 0.00 1 GLY A CA 4
ATOM 1326 C C . GLY A 1 1 ? 20.702 15.256 31.743 1.00 0.00 1 GLY A C 4
ATOM 1327 O O . GLY A 1 1 ? 19.961 15.749 30.895 1.00 0.00 1 GLY A O 4
ATOM 1333 N N . SER A 1 2 ? 21.192 15.960 32.762 1.00 0.00 2 SER A N 4
ATOM 1334 C CA . SER A 1 2 ? 20.944 17.401 32.987 1.00 0.00 2 SER A CA 4
ATOM 1335 C C . SER A 1 2 ? 22.227 18.240 33.094 1.00 0.00 2 SER A C 4
ATOM 1336 O O . SER A 1 2 ? 22.173 19.395 33.524 1.00 0.00 2 SER A O 4
ATOM 1344 N N . GLY A 1 3 ? 23.389 17.687 32.723 1.00 0.00 3 GLY A N 4
ATOM 1345 C CA . GLY A 1 3 ? 24.653 18.427 32.640 1.00 0.00 3 GLY A CA 4
ATOM 1346 C C . GLY A 1 3 ? 24.554 19.663 31.737 1.00 0.00 3 GLY A C 4
ATOM 1347 O O . GLY A 1 3 ? 23.796 19.674 30.765 1.00 0.00 3 GLY A O 4
ATOM 1351 N N . CYS A 1 4 ? 25.288 20.728 32.064 1.00 0.00 4 CYS A N 4
ATOM 1352 C CA . CYS A 1 4 ? 25.157 22.026 31.392 1.00 0.00 4 CYS A CA 4
ATOM 1353 C C . CYS A 1 4 ? 26.494 22.726 31.090 1.00 0.00 4 CYS A C 4
ATOM 1354 O O . CYS A 1 4 ? 26.575 23.953 31.025 1.00 0.00 4 CYS A O 4
ATOM 1361 N N . MET A 1 5 ? 27.542 21.939 30.832 1.00 0.00 5 MET A N 4
ATOM 1362 C CA . MET A 1 5 ? 28.740 22.395 30.115 1.00 0.00 5 MET A CA 4
ATOM 1363 C C . MET A 1 5 ? 28.420 22.624 28.622 1.00 0.00 5 MET A C 4
ATOM 1364 O O . MET A 1 5 ? 27.597 21.888 28.072 1.00 0.00 5 MET A O 4
ATOM 1378 N N . PRO A 1 6 ? 29.053 23.589 27.925 1.00 0.00 6 PRO A N 4
ATOM 1379 C CA . PRO A 1 6 ? 28.703 23.956 26.546 1.00 0.00 6 PRO A CA 4
ATOM 1380 C C . PRO A 1 6 ? 28.687 22.790 25.546 1.00 0.00 6 PRO A C 4
ATOM 1381 O O . PRO A 1 6 ? 27.720 22.644 24.793 1.00 0.00 6 PRO A O 4
ATOM 1392 N N . GLU A 1 7 ? 29.684 21.900 25.571 1.00 0.00 7 GLU A N 4
ATOM 1393 C CA . GLU A 1 7 ? 29.768 20.748 24.681 1.00 0.00 7 GLU A CA 4
ATOM 1394 C C . GLU A 1 7 ? 28.795 19.600 25.032 1.00 0.00 7 GLU A C 4
ATOM 1395 O O . GLU A 1 7 ? 28.618 18.666 24.243 1.00 0.00 7 GLU A O 4
ATOM 1407 N N . TYR A 1 8 ? 28.122 19.698 26.186 1.00 0.00 8 TYR A N 4
ATOM 1408 C CA . TYR A 1 8 ? 26.978 18.873 26.582 1.00 0.00 8 TYR A CA 4
ATOM 1409 C C . TYR A 1 8 ? 25.659 19.546 26.165 1.00 0.00 8 TYR A C 4
ATOM 1410 O O . TYR A 1 8 ? 24.783 18.893 25.596 1.00 0.00 8 TYR A O 4
ATOM 1428 N N . CYS A 1 9 ? 25.537 20.869 26.349 1.00 0.00 9 CYS A N 4
ATOM 1429 C CA . CYS A 1 9 ? 24.363 21.648 25.958 1.00 0.00 9 CYS A CA 4
ATOM 1430 C C . CYS A 1 9 ? 24.086 21.559 24.455 1.00 0.00 9 CYS A C 4
ATOM 1431 O O . CYS A 1 9 ? 22.953 21.287 24.055 1.00 0.00 9 CYS A O 4
ATOM 1438 N N . ALA A 1 10 ? 25.110 21.715 23.606 1.00 0.00 10 ALA A N 4
ATOM 1439 C CA . ALA A 1 10 ? 24.941 21.549 22.160 1.00 0.00 10 ALA A CA 4
ATOM 1440 C C . ALA A 1 10 ? 24.750 20.081 21.735 1.00 0.00 10 ALA A C 4
ATOM 1441 O O . ALA A 1 10 ? 24.211 19.808 20.661 1.00 0.00 10 ALA A O 4
ATOM 1448 N N . GLY A 1 11 ? 25.080 19.126 22.613 1.00 0.00 11 GLY A N 4
ATOM 1449 C CA . GLY A 1 11 ? 24.731 17.714 22.455 1.00 0.00 11 GLY A CA 4
ATOM 1450 C C . GLY A 1 11 ? 23.241 17.434 22.675 1.00 0.00 11 GLY A C 4
ATOM 1451 O O . GLY A 1 11 ? 22.717 16.500 22.064 1.00 0.00 11 GLY A O 4
ATOM 1455 N N . GLN A 1 12 ? 22.532 18.237 23.480 1.00 0.00 12 GLN A N 4
ATOM 1456 C CA . GLN A 1 12 ? 21.102 18.059 23.797 1.00 0.00 12 GLN A CA 4
ATOM 1457 C C . GLN A 1 12 ? 20.135 19.024 23.090 1.00 0.00 12 GLN A C 4
ATOM 1458 O O . GLN A 1 12 ? 19.007 18.631 22.770 1.00 0.00 12 GLN A O 4
ATOM 1472 N N . CYS A 1 13 ? 20.519 20.285 22.872 1.00 0.00 13 CYS A N 4
ATOM 1473 C CA . CYS A 1 13 ? 19.638 21.359 22.412 1.00 0.00 13 CYS A CA 4
ATOM 1474 C C . CYS A 1 13 ? 19.890 21.720 20.939 1.00 0.00 13 CYS A C 4
ATOM 1475 O O . CYS A 1 13 ? 21.028 21.655 20.468 1.00 0.00 13 CYS A O 4
ATOM 1482 N N . ARG A 1 14 ? 18.837 22.116 20.200 1.00 0.00 14 ARG A N 4
ATOM 1483 C CA . ARG A 1 14 ? 18.862 22.333 18.738 1.00 0.00 14 ARG A CA 4
ATOM 1484 C C . ARG A 1 14 ? 18.553 23.787 18.382 1.00 0.00 14 ARG A C 4
ATOM 1485 O O . ARG A 1 14 ? 17.672 24.394 18.995 1.00 0.00 14 ARG A O 4
ATOM 1506 N N . GLY A 1 15 ? 19.288 24.364 17.432 1.00 0.00 15 GLY A N 4
ATOM 1507 C CA . GLY A 1 15 ? 19.387 25.822 17.247 1.00 0.00 15 GLY A CA 4
ATOM 1508 C C . GLY A 1 15 ? 20.543 26.426 18.057 1.00 0.00 15 GLY A C 4
ATOM 1509 O O . GLY A 1 15 ? 21.498 25.724 18.393 1.00 0.00 15 GLY A O 4
ATOM 1513 N N . LYS A 1 16 ? 20.472 27.728 18.375 1.00 0.00 16 LYS A N 4
ATOM 1514 C CA . LYS A 1 16 ? 21.489 28.472 19.137 1.00 0.00 16 LYS A CA 4
ATOM 1515 C C . LYS A 1 16 ? 20.949 28.991 20.465 1.00 0.00 16 LYS A C 4
ATOM 1516 O O . LYS A 1 16 ? 21.589 28.775 21.492 1.00 0.00 16 LYS A O 4
ATOM 1535 N N . VAL A 1 17 ? 19.763 29.609 20.468 1.00 0.00 17 VAL A N 4
ATOM 1536 C CA . VAL A 1 17 ? 19.129 30.161 21.682 1.00 0.00 17 VAL A CA 4
ATOM 1537 C C . VAL A 1 17 ? 18.864 29.057 22.713 1.00 0.00 17 VAL A C 4
ATOM 1538 O O . VAL A 1 17 ? 19.054 29.274 23.907 1.00 0.00 17 VAL A O 4
ATOM 1551 N N . SER A 1 18 ? 18.509 27.849 22.260 1.00 0.00 18 SER A N 4
ATOM 1552 C CA . SER A 1 18 ? 18.303 26.668 23.102 1.00 0.00 18 SER A CA 4
ATOM 1553 C C . SER A 1 18 ? 19.595 26.184 23.771 1.00 0.00 18 SER A C 4
ATOM 1554 O O . SER A 1 18 ? 19.599 25.949 24.978 1.00 0.00 18 SER A O 4
ATOM 1562 N N . GLN A 1 19 ? 20.700 26.109 23.017 1.00 0.00 19 GLN A N 4
ATOM 1563 C CA . GLN A 1 19 ? 22.029 25.794 23.536 1.00 0.00 19 GLN A CA 4
ATOM 1564 C C . GLN A 1 19 ? 22.496 26.884 24.515 1.00 0.00 19 GLN A C 4
ATOM 1565 O O . GLN A 1 19 ? 22.960 26.567 25.604 1.00 0.00 19 GLN A O 4
ATOM 1579 N N . ASP A 1 20 ? 22.289 28.163 24.176 1.00 0.00 20 ASP A N 4
ATOM 1580 C CA . ASP A 1 20 ? 22.611 29.315 25.038 1.00 0.00 20 ASP A CA 4
ATOM 1581 C C . ASP A 1 20 ? 21.786 29.355 26.344 1.00 0.00 20 ASP A C 4
ATOM 1582 O O . ASP A 1 20 ? 22.269 29.822 27.376 1.00 0.00 20 ASP A O 4
ATOM 1591 N N . TYR A 1 21 ? 20.565 28.819 26.335 1.00 0.00 21 TYR A N 4
ATOM 1592 C CA . TYR A 1 21 ? 19.719 28.701 27.528 1.00 0.00 21 TYR A CA 4
ATOM 1593 C C . TYR A 1 21 ? 20.282 27.641 28.477 1.00 0.00 21 TYR A C 4
ATOM 1594 O O . TYR A 1 21 ? 20.332 27.848 29.688 1.00 0.00 21 TYR A O 4
ATOM 1612 N N . CYS A 1 22 ? 20.830 26.546 27.944 1.00 0.00 22 CYS A N 4
ATOM 1613 C CA . CYS A 1 22 ? 21.456 25.517 28.764 1.00 0.00 22 CYS A CA 4
ATOM 1614 C C . CYS A 1 22 ? 22.696 26.059 29.493 1.00 0.00 22 CYS A C 4
ATOM 1615 O O . CYS A 1 22 ? 22.874 25.752 30.673 1.00 0.00 22 CYS A O 4
ATOM 1622 N N . LEU A 1 23 ? 23.456 26.975 28.874 1.00 0.00 23 LEU A N 4
ATOM 1623 C CA . LEU A 1 23 ? 24.625 27.603 29.514 1.00 0.00 23 LEU A CA 4
ATOM 1624 C C . LEU A 1 23 ? 24.266 28.365 30.803 1.00 0.00 23 LEU A C 4
ATOM 1625 O O . LEU A 1 23 ? 25.063 28.382 31.744 1.00 0.00 23 LEU A O 4
ATOM 1641 N N . LYS A 1 24 ? 23.079 28.992 30.852 1.00 0.00 24 LYS A N 4
ATOM 1642 C CA . LYS A 1 24 ? 22.669 29.963 31.892 1.00 0.00 24 LYS A CA 4
ATOM 1643 C C . LYS A 1 24 ? 21.426 29.538 32.689 1.00 0.00 24 LYS A C 4
ATOM 1644 O O . LYS A 1 24 ? 20.951 30.293 33.542 1.00 0.00 24 LYS A O 4
ATOM 1663 N N . ASN A 1 25 ? 20.882 28.354 32.405 1.00 0.00 25 ASN A N 4
ATOM 1664 C CA . ASN A 1 25 ? 19.670 27.812 33.036 1.00 0.00 25 ASN A CA 4
ATOM 1665 C C . ASN A 1 25 ? 19.691 26.278 33.231 1.00 0.00 25 ASN A C 4
ATOM 1666 O O . ASN A 1 25 ? 18.880 25.753 33.991 1.00 0.00 25 ASN A O 4
ATOM 1677 N N . CYS A 1 26 ? 20.598 25.545 32.569 1.00 0.00 26 CYS A N 4
ATOM 1678 C CA . CYS A 1 26 ? 20.656 24.074 32.571 1.00 0.00 26 CYS A CA 4
ATOM 1679 C C . CYS A 1 26 ? 19.367 23.391 32.049 1.00 0.00 26 CYS A C 4
ATOM 1680 O O . CYS A 1 26 ? 18.958 22.328 32.530 1.00 0.00 26 CYS A O 4
ATOM 1687 N N . ARG A 1 27 ? 18.749 23.991 31.019 1.00 0.00 27 ARG A N 4
ATOM 1688 C CA . ARG A 1 27 ? 17.620 23.473 30.218 1.00 0.00 27 ARG A CA 4
ATOM 1689 C C . ARG A 1 27 ? 17.796 23.850 28.745 1.00 0.00 27 ARG A C 4
ATOM 1690 O O . ARG A 1 27 ? 18.485 24.821 28.454 1.00 0.00 27 ARG A O 4
ATOM 1711 N N . CYS A 1 28 ? 17.109 23.181 27.827 1.00 0.00 28 CYS A N 4
ATOM 1712 C CA . CYS A 1 28 ? 16.940 23.669 26.457 1.00 0.00 28 CYS A CA 4
ATOM 1713 C C . CYS A 1 28 ? 15.728 24.619 26.378 1.00 0.00 28 CYS A C 4
ATOM 1714 O O . CYS A 1 28 ? 14.655 24.302 26.909 1.00 0.00 28 CYS A O 4
ATOM 1721 N N . ILE A 1 29 ? 15.853 25.763 25.692 1.00 0.00 29 ILE A N 4
ATOM 1722 C CA . ILE A 1 29 ? 14.702 26.659 25.455 1.00 0.00 29 ILE A CA 4
ATOM 1723 C C . ILE A 1 29 ? 13.658 25.958 24.571 1.00 0.00 29 ILE A C 4
ATOM 1724 O O . ILE A 1 29 ? 14.011 25.338 23.560 1.00 0.00 29 ILE A O 4
ATOM 1740 N N . ARG A 1 30 ? 12.383 26.001 24.969 1.00 0.00 30 ARG A N 4
ATOM 1741 C CA . ARG A 1 30 ? 11.291 25.281 24.288 1.00 0.00 30 ARG A CA 4
ATOM 1742 C C . ARG A 1 30 ? 10.685 26.087 23.143 1.00 0.00 30 ARG A C 4
ATOM 1743 O O . ARG A 1 30 ? 10.353 27.273 23.342 1.00 0.00 30 ARG A O 4
ATOM 1765 N N . GLY A 1 1 ? 34.001 17.319 29.544 1.00 0.00 1 GLY A N 5
ATOM 1766 C CA . GLY A 1 1 ? 33.001 18.289 30.015 1.00 0.00 1 GLY A CA 5
ATOM 1767 C C . GLY A 1 1 ? 31.604 17.700 29.988 1.00 0.00 1 GLY A C 5
ATOM 1768 O O . GLY A 1 1 ? 31.024 17.592 28.914 1.00 0.00 1 GLY A O 5
ATOM 1774 N N . SER A 1 2 ? 31.057 17.330 31.147 1.00 0.00 2 SER A N 5
ATOM 1775 C CA . SER A 1 2 ? 29.709 16.769 31.353 1.00 0.00 2 SER A CA 5
ATOM 1776 C C . SER A 1 2 ? 28.985 17.491 32.505 1.00 0.00 2 SER A C 5
ATOM 1777 O O . SER A 1 2 ? 29.616 18.223 33.272 1.00 0.00 2 SER A O 5
ATOM 1785 N N . GLY A 1 3 ? 27.669 17.313 32.638 1.00 0.00 3 GLY A N 5
ATOM 1786 C CA . GLY A 1 3 ? 26.820 18.106 33.539 1.00 0.00 3 GLY A CA 5
ATOM 1787 C C . GLY A 1 3 ? 26.423 19.440 32.906 1.00 0.00 3 GLY A C 5
ATOM 1788 O O . GLY A 1 3 ? 26.254 19.521 31.694 1.00 0.00 3 GLY A O 5
ATOM 1792 N N . CYS A 1 4 ? 26.280 20.513 33.686 1.00 0.00 4 CYS A N 5
ATOM 1793 C CA . CYS A 1 4 ? 25.824 21.824 33.197 1.00 0.00 4 CYS A CA 5
ATOM 1794 C C . CYS A 1 4 ? 26.899 22.600 32.396 1.00 0.00 4 CYS A C 5
ATOM 1795 O O . CYS A 1 4 ? 27.133 23.783 32.648 1.00 0.00 4 CYS A O 5
ATOM 1802 N N . MET A 1 5 ? 27.561 21.956 31.428 1.00 0.00 5 MET A N 5
ATOM 1803 C CA . MET A 1 5 ? 28.675 22.486 30.633 1.00 0.00 5 MET A CA 5
ATOM 1804 C C . MET A 1 5 ? 28.301 22.731 29.153 1.00 0.00 5 MET A C 5
ATOM 1805 O O . MET A 1 5 ? 27.477 21.995 28.606 1.00 0.00 5 MET A O 5
ATOM 1819 N N . PRO A 1 6 ? 28.926 23.713 28.463 1.00 0.00 6 PRO A N 5
ATOM 1820 C CA . PRO A 1 6 ? 28.577 24.086 27.086 1.00 0.00 6 PRO A CA 5
ATOM 1821 C C . PRO A 1 6 ? 28.619 22.950 26.057 1.00 0.00 6 PRO A C 5
ATOM 1822 O O . PRO A 1 6 ? 27.790 22.915 25.144 1.00 0.00 6 PRO A O 5
ATOM 1833 N N . GLU A 1 7 ? 29.563 22.019 26.192 1.00 0.00 7 GLU A N 5
ATOM 1834 C CA . GLU A 1 7 ? 29.684 20.856 25.307 1.00 0.00 7 GLU A CA 5
ATOM 1835 C C . GLU A 1 7 ? 28.563 19.829 25.550 1.00 0.00 7 GLU A C 5
ATOM 1836 O O . GLU A 1 7 ? 28.035 19.249 24.598 1.00 0.00 7 GLU A O 5
ATOM 1848 N N . TYR A 1 8 ? 28.141 19.643 26.805 1.00 0.00 8 TYR A N 5
ATOM 1849 C CA . TYR A 1 8 ? 27.013 18.770 27.149 1.00 0.00 8 TYR A CA 5
ATOM 1850 C C . TYR A 1 8 ? 25.683 19.363 26.658 1.00 0.00 8 TYR A C 5
ATOM 1851 O O . TYR A 1 8 ? 24.845 18.614 26.148 1.00 0.00 8 TYR A O 5
ATOM 1869 N N . CYS A 1 9 ? 25.518 20.694 26.724 1.00 0.00 9 CYS A N 5
ATOM 1870 C CA . CYS A 1 9 ? 24.346 21.389 26.193 1.00 0.00 9 CYS A CA 5
ATOM 1871 C C . CYS A 1 9 ? 24.211 21.192 24.671 1.00 0.00 9 CYS A C 5
ATOM 1872 O O . CYS A 1 9 ? 23.180 20.724 24.183 1.00 0.00 9 CYS A O 5
ATOM 1879 N N . ALA A 1 10 ? 25.264 21.520 23.913 1.00 0.00 10 ALA A N 5
ATOM 1880 C CA . ALA A 1 10 ? 25.236 21.472 22.450 1.00 0.00 10 ALA A CA 5
ATOM 1881 C C . ALA A 1 10 ? 25.270 20.039 21.878 1.00 0.00 10 ALA A C 5
ATOM 1882 O O . ALA A 1 10 ? 24.789 19.806 20.763 1.00 0.00 10 ALA A O 5
ATOM 1889 N N . GLY A 1 11 ? 25.754 19.067 22.660 1.00 0.00 11 GLY A N 5
ATOM 1890 C CA . GLY A 1 11 ? 25.712 17.636 22.340 1.00 0.00 11 GLY A CA 5
ATOM 1891 C C . GLY A 1 11 ? 24.335 16.965 22.463 1.00 0.00 11 GLY A C 5
ATOM 1892 O O . GLY A 1 11 ? 24.244 15.754 22.266 1.00 0.00 11 GLY A O 5
ATOM 1896 N N . GLN A 1 12 ? 23.270 17.709 22.795 1.00 0.00 12 GLN A N 5
ATOM 1897 C CA . GLN A 1 12 ? 21.894 17.184 22.795 1.00 0.00 12 GLN A CA 5
ATOM 1898 C C . GLN A 1 12 ? 20.830 18.196 22.326 1.00 0.00 12 GLN A C 5
ATOM 1899 O O . GLN A 1 12 ? 19.925 17.808 21.585 1.00 0.00 12 GLN A O 5
ATOM 1913 N N . CYS A 1 13 ? 20.944 19.476 22.702 1.00 0.00 13 CYS A N 5
ATOM 1914 C CA . CYS A 1 13 ? 20.021 20.540 22.293 1.00 0.00 13 CYS A CA 5
ATOM 1915 C C . CYS A 1 13 ? 20.543 21.283 21.058 1.00 0.00 13 CYS A C 5
ATOM 1916 O O . CYS A 1 13 ? 21.744 21.523 20.926 1.00 0.00 13 CYS A O 5
ATOM 1923 N N . ARG A 1 14 ? 19.640 21.648 20.146 1.00 0.00 14 ARG A N 5
ATOM 1924 C CA . ARG A 1 14 ? 19.964 22.059 18.772 1.00 0.00 14 ARG A CA 5
ATOM 1925 C C . ARG A 1 14 ? 19.867 23.574 18.569 1.00 0.00 14 ARG A C 5
ATOM 1926 O O . ARG A 1 14 ? 19.180 24.264 19.324 1.00 0.00 14 ARG A O 5
ATOM 1947 N N . GLY A 1 15 ? 20.530 24.083 17.532 1.00 0.00 15 GLY A N 5
ATOM 1948 C CA . GLY A 1 15 ? 20.500 25.493 17.106 1.00 0.00 15 GLY A CA 5
ATOM 1949 C C . GLY A 1 15 ? 21.553 26.370 17.799 1.00 0.00 15 GLY A C 5
ATOM 1950 O O . GLY A 1 15 ? 22.719 25.976 17.908 1.00 0.00 15 GLY A O 5
ATOM 1954 N N . LYS A 1 16 ? 21.151 27.565 18.257 1.00 0.00 16 LYS A N 5
ATOM 1955 C CA . LYS A 1 16 ? 21.978 28.500 19.042 1.00 0.00 16 LYS A CA 5
ATOM 1956 C C . LYS A 1 16 ? 21.253 29.047 20.273 1.00 0.00 16 LYS A C 5
ATOM 1957 O O . LYS A 1 16 ? 21.833 29.044 21.355 1.00 0.00 16 LYS A O 5
ATOM 1976 N N . VAL A 1 17 ? 19.993 29.475 20.147 1.00 0.00 17 VAL A N 5
ATOM 1977 C CA . VAL A 1 17 ? 19.205 30.046 21.261 1.00 0.00 17 VAL A CA 5
ATOM 1978 C C . VAL A 1 17 ? 19.002 29.039 22.399 1.00 0.00 17 VAL A C 5
ATOM 1979 O O . VAL A 1 17 ? 19.114 29.418 23.567 1.00 0.00 17 VAL A O 5
ATOM 1992 N N . SER A 1 18 ? 18.751 27.762 22.083 1.00 0.00 18 SER A N 5
ATOM 1993 C CA . SER A 1 18 ? 18.520 26.708 23.079 1.00 0.00 18 SER A CA 5
ATOM 1994 C C . SER A 1 18 ? 19.821 26.237 23.741 1.00 0.00 18 SER A C 5
ATOM 1995 O O . SER A 1 18 ? 19.874 26.083 24.962 1.00 0.00 18 SER A O 5
ATOM 2003 N N . GLN A 1 19 ? 20.914 26.126 22.975 1.00 0.00 19 GLN A N 5
ATOM 2004 C CA . GLN A 1 19 ? 22.260 25.929 23.517 1.00 0.00 19 GLN A CA 5
ATOM 2005 C C . GLN A 1 19 ? 22.633 27.052 24.503 1.00 0.00 19 GLN A C 5
ATOM 2006 O O . GLN A 1 19 ? 22.948 26.777 25.660 1.00 0.00 19 GLN A O 5
ATOM 2020 N N . ASP A 1 20 ? 22.461 28.316 24.092 1.00 0.00 20 ASP A N 5
ATOM 2021 C CA . ASP A 1 20 ? 22.623 29.522 24.918 1.00 0.00 20 ASP A CA 5
ATOM 2022 C C . ASP A 1 20 ? 21.694 29.545 26.149 1.00 0.00 20 ASP A C 5
ATOM 2023 O O . ASP A 1 20 ? 22.051 30.107 27.186 1.00 0.00 20 ASP A O 5
ATOM 2032 N N . TYR A 1 21 ? 20.519 28.914 26.076 1.00 0.00 21 TYR A N 5
ATOM 2033 C CA . TYR A 1 21 ? 19.616 28.765 27.219 1.00 0.00 21 TYR A CA 5
ATOM 2034 C C . TYR A 1 21 ? 20.218 27.826 28.272 1.00 0.00 21 TYR A C 5
ATOM 2035 O O . TYR A 1 21 ? 20.264 28.171 29.452 1.00 0.00 21 TYR A O 5
ATOM 2053 N N . CYS A 1 22 ? 20.804 26.705 27.848 1.00 0.00 22 CYS A N 5
ATOM 2054 C CA . CYS A 1 22 ? 21.480 25.765 28.737 1.00 0.00 22 CYS A CA 5
ATOM 2055 C C . CYS A 1 22 ? 22.764 26.347 29.364 1.00 0.00 22 CYS A C 5
ATOM 2056 O O . CYS A 1 22 ? 23.084 26.015 30.506 1.00 0.00 22 CYS A O 5
ATOM 2063 N N . LEU A 1 23 ? 23.432 27.314 28.712 1.00 0.00 23 LEU A N 5
ATOM 2064 C CA . LEU A 1 23 ? 24.556 28.060 29.314 1.00 0.00 23 LEU A CA 5
ATOM 2065 C C . LEU A 1 23 ? 24.157 28.883 30.552 1.00 0.00 23 LEU A C 5
ATOM 2066 O O . LEU A 1 23 ? 24.998 29.135 31.423 1.00 0.00 23 LEU A O 5
ATOM 2082 N N . LYS A 1 24 ? 22.889 29.303 30.654 1.00 0.00 24 LYS A N 5
ATOM 2083 C CA . LYS A 1 24 ? 22.347 30.082 31.780 1.00 0.00 24 LYS A CA 5
ATOM 2084 C C . LYS A 1 24 ? 21.515 29.249 32.757 1.00 0.00 24 LYS A C 5
ATOM 2085 O O . LYS A 1 24 ? 21.579 29.466 33.967 1.00 0.00 24 LYS A O 5
ATOM 2104 N N . ASN A 1 25 ? 20.729 28.303 32.246 1.00 0.00 25 ASN A N 5
ATOM 2105 C CA . ASN A 1 25 ? 19.605 27.692 32.960 1.00 0.00 25 ASN A CA 5
ATOM 2106 C C . ASN A 1 25 ? 19.754 26.169 33.178 1.00 0.00 25 ASN A C 5
ATOM 2107 O O . ASN A 1 25 ? 18.996 25.596 33.955 1.00 0.00 25 ASN A O 5
ATOM 2118 N N . CYS A 1 26 ? 20.690 25.505 32.486 1.00 0.00 26 CYS A N 5
ATOM 2119 C CA . CYS A 1 26 ? 20.896 24.044 32.422 1.00 0.00 26 CYS A CA 5
ATOM 2120 C C . CYS A 1 26 ? 19.688 23.180 31.953 1.00 0.00 26 CYS A C 5
ATOM 2121 O O . CYS A 1 26 ? 19.865 22.015 31.573 1.00 0.00 26 CYS A O 5
ATOM 2128 N N . ARG A 1 27 ? 18.479 23.754 31.865 1.00 0.00 27 ARG A N 5
ATOM 2129 C CA . ARG A 1 27 ? 17.429 23.317 30.934 1.00 0.00 27 ARG A CA 5
ATOM 2130 C C . ARG A 1 27 ? 17.776 23.781 29.520 1.00 0.00 27 ARG A C 5
ATOM 2131 O O . ARG A 1 27 ? 18.568 24.699 29.341 1.00 0.00 27 ARG A O 5
ATOM 2152 N N . CYS A 1 28 ? 17.071 23.248 28.542 1.00 0.00 28 CYS A N 5
ATOM 2153 C CA . CYS A 1 28 ? 16.928 23.842 27.208 1.00 0.00 28 CYS A CA 5
ATOM 2154 C C . CYS A 1 28 ? 15.585 24.604 27.111 1.00 0.00 28 CYS A C 5
ATOM 2155 O O . CYS A 1 28 ? 14.739 24.475 27.996 1.00 0.00 28 CYS A O 5
ATOM 2162 N N . ILE A 1 29 ? 15.414 25.471 26.111 1.00 0.00 29 ILE A N 5
ATOM 2163 C CA . ILE A 1 29 ? 14.361 26.509 26.093 1.00 0.00 29 ILE A CA 5
ATOM 2164 C C . ILE A 1 29 ? 12.932 25.935 25.911 1.00 0.00 29 ILE A C 5
ATOM 2165 O O . ILE A 1 29 ? 12.597 25.418 24.840 1.00 0.00 29 ILE A O 5
ATOM 2181 N N . ARG A 1 30 ? 12.106 25.972 26.965 1.00 0.00 30 ARG A N 5
ATOM 2182 C CA . ARG A 1 30 ? 10.843 25.207 27.097 1.00 0.00 30 ARG A CA 5
ATOM 2183 C C . ARG A 1 30 ? 9.850 25.802 28.103 1.00 0.00 30 ARG A C 5
ATOM 2184 O O . ARG A 1 30 ? 8.628 25.772 27.827 1.00 0.00 30 ARG A O 5
ATOM 2206 N N . GLY A 1 1 ? 27.813 27.045 32.525 1.00 0.00 1 GLY A N 6
ATOM 2207 C CA . GLY A 1 1 ? 27.755 27.854 33.757 1.00 0.00 1 GLY A CA 6
ATOM 2208 C C . GLY A 1 1 ? 28.391 27.092 34.900 1.00 0.00 1 GLY A C 6
ATOM 2209 O O . GLY A 1 1 ? 29.460 26.510 34.723 1.00 0.00 1 GLY A O 6
ATOM 2215 N N . SER A 1 2 ? 27.718 27.033 36.050 1.00 0.00 2 SER A N 6
ATOM 2216 C CA . SER A 1 2 ? 28.086 26.241 37.242 1.00 0.00 2 SER A CA 6
ATOM 2217 C C . SER A 1 2 ? 27.829 24.739 37.026 1.00 0.00 2 SER A C 6
ATOM 2218 O O . SER A 1 2 ? 26.945 24.133 37.638 1.00 0.00 2 SER A O 6
ATOM 2226 N N . GLY A 1 3 ? 28.553 24.152 36.072 1.00 0.00 3 GLY A N 6
ATOM 2227 C CA . GLY A 1 3 ? 28.111 22.972 35.325 1.00 0.00 3 GLY A CA 6
ATOM 2228 C C . GLY A 1 3 ? 27.229 23.350 34.126 1.00 0.00 3 GLY A C 6
ATOM 2229 O O . GLY A 1 3 ? 27.031 24.535 33.832 1.00 0.00 3 GLY A O 6
ATOM 2233 N N . CYS A 1 4 ? 26.710 22.339 33.428 1.00 0.00 4 CYS A N 6
ATOM 2234 C CA . CYS A 1 4 ? 25.981 22.448 32.158 1.00 0.00 4 CYS A CA 6
ATOM 2235 C C . CYS A 1 4 ? 26.807 23.230 31.116 1.00 0.00 4 CYS A C 6
ATOM 2236 O O . CYS A 1 4 ? 26.652 24.440 30.926 1.00 0.00 4 CYS A O 6
ATOM 2243 N N . MET A 1 5 ? 27.770 22.527 30.510 1.00 0.00 5 MET A N 6
ATOM 2244 C CA . MET A 1 5 ? 28.787 23.079 29.607 1.00 0.00 5 MET A CA 6
ATOM 2245 C C . MET A 1 5 ? 28.373 22.965 28.125 1.00 0.00 5 MET A C 6
ATOM 2246 O O . MET A 1 5 ? 27.540 22.113 27.797 1.00 0.00 5 MET A O 6
ATOM 2260 N N . PRO A 1 6 ? 28.949 23.766 27.201 1.00 0.00 6 PRO A N 6
ATOM 2261 C CA . PRO A 1 6 ? 28.484 23.809 25.809 1.00 0.00 6 PRO A CA 6
ATOM 2262 C C . PRO A 1 6 ? 28.533 22.460 25.080 1.00 0.00 6 PRO A C 6
ATOM 2263 O O . PRO A 1 6 ? 27.614 22.144 24.323 1.00 0.00 6 PRO A O 6
ATOM 2274 N N . GLU A 1 7 ? 29.538 21.620 25.348 1.00 0.00 7 GLU A N 6
ATOM 2275 C CA . GLU A 1 7 ? 29.687 20.296 24.747 1.00 0.00 7 GLU A CA 6
ATOM 2276 C C . GLU A 1 7 ? 28.512 19.344 25.059 1.00 0.00 7 GLU A C 6
ATOM 2277 O O . GLU A 1 7 ? 28.107 18.557 24.195 1.00 0.00 7 GLU A O 6
ATOM 2289 N N . TYR A 1 8 ? 27.936 19.459 26.259 1.00 0.00 8 TYR A N 6
ATOM 2290 C CA . TYR A 1 8 ? 26.702 18.786 26.668 1.00 0.00 8 TYR A CA 6
ATOM 2291 C C . TYR A 1 8 ? 25.475 19.474 26.048 1.00 0.00 8 TYR A C 6
ATOM 2292 O O . TYR A 1 8 ? 24.637 18.823 25.423 1.00 0.00 8 TYR A O 6
ATOM 2310 N N . CYS A 1 9 ? 25.384 20.802 26.153 1.00 0.00 9 CYS A N 6
ATOM 2311 C CA . CYS A 1 9 ? 24.201 21.554 25.735 1.00 0.00 9 CYS A CA 6
ATOM 2312 C C . CYS A 1 9 ? 23.922 21.464 24.226 1.00 0.00 9 CYS A C 6
ATOM 2313 O O . CYS A 1 9 ? 22.772 21.289 23.820 1.00 0.00 9 CYS A O 6
ATOM 2320 N N . ALA A 1 10 ? 24.958 21.499 23.385 1.00 0.00 10 ALA A N 6
ATOM 2321 C CA . ALA A 1 10 ? 24.846 21.303 21.941 1.00 0.00 10 ALA A CA 6
ATOM 2322 C C . ALA A 1 10 ? 24.707 19.826 21.505 1.00 0.00 10 ALA A C 6
ATOM 2323 O O . ALA A 1 10 ? 24.496 19.556 20.317 1.00 0.00 10 ALA A O 6
ATOM 2330 N N . GLY A 1 11 ? 24.814 18.877 22.446 1.00 0.00 11 GLY A N 6
ATOM 2331 C CA . GLY A 1 11 ? 24.408 17.473 22.281 1.00 0.00 11 GLY A CA 6
ATOM 2332 C C . GLY A 1 11 ? 22.967 17.194 22.742 1.00 0.00 11 GLY A C 6
ATOM 2333 O O . GLY A 1 11 ? 22.341 16.248 22.267 1.00 0.00 11 GLY A O 6
ATOM 2337 N N . GLN A 1 12 ? 22.421 18.019 23.645 1.00 0.00 12 GLN A N 6
ATOM 2338 C CA . GLN A 1 12 ? 21.010 17.984 24.060 1.00 0.00 12 GLN A CA 6
ATOM 2339 C C . GLN A 1 12 ? 20.081 18.714 23.073 1.00 0.00 12 GLN A C 6
ATOM 2340 O O . GLN A 1 12 ? 18.980 18.228 22.777 1.00 0.00 12 GLN A O 6
ATOM 2354 N N . CYS A 1 13 ? 20.505 19.890 22.592 1.00 0.00 13 CYS A N 6
ATOM 2355 C CA . CYS A 1 13 ? 19.641 20.885 21.950 1.00 0.00 13 CYS A CA 6
ATOM 2356 C C . CYS A 1 13 ? 20.248 21.488 20.674 1.00 0.00 13 CYS A C 6
ATOM 2357 O O . CYS A 1 13 ? 21.468 21.631 20.535 1.00 0.00 13 CYS A O 6
ATOM 2364 N N . ARG A 1 14 ? 19.368 21.830 19.729 1.00 0.00 14 ARG A N 6
ATOM 2365 C CA . ARG A 1 14 ? 19.692 22.213 18.346 1.00 0.00 14 ARG A CA 6
ATOM 2366 C C . ARG A 1 14 ? 19.313 23.674 18.094 1.00 0.00 14 ARG A C 6
ATOM 2367 O O . ARG A 1 14 ? 18.369 24.178 18.711 1.00 0.00 14 ARG A O 6
ATOM 2388 N N . GLY A 1 15 ? 20.067 24.355 17.233 1.00 0.00 15 GLY A N 6
ATOM 2389 C CA . GLY A 1 15 ? 20.060 25.817 17.119 1.00 0.00 15 GLY A CA 6
ATOM 2390 C C . GLY A 1 15 ? 21.206 26.430 17.931 1.00 0.00 15 GLY A C 6
ATOM 2391 O O . GLY A 1 15 ? 22.302 25.869 17.972 1.00 0.00 15 GLY A O 6
ATOM 2395 N N . LYS A 1 16 ? 20.988 27.580 18.578 1.00 0.00 16 LYS A N 6
ATOM 2396 C CA . LYS A 1 16 ? 22.008 28.283 19.367 1.00 0.00 16 LYS A CA 6
ATOM 2397 C C . LYS A 1 16 ? 21.452 28.968 20.619 1.00 0.00 16 LYS A C 6
ATOM 2398 O O . LYS A 1 16 ? 22.023 28.796 21.692 1.00 0.00 16 LYS A O 6
ATOM 2417 N N . VAL A 1 17 ? 20.302 29.640 20.524 1.00 0.00 17 VAL A N 6
ATOM 2418 C CA . VAL A 1 17 ? 19.587 30.198 21.690 1.00 0.00 17 VAL A CA 6
ATOM 2419 C C . VAL A 1 17 ? 19.189 29.088 22.673 1.00 0.00 17 VAL A C 6
ATOM 2420 O O . VAL A 1 17 ? 19.305 29.276 23.885 1.00 0.00 17 VAL A O 6
ATOM 2433 N N . SER A 1 18 ? 18.790 27.912 22.173 1.00 0.00 18 SER A N 6
ATOM 2434 C CA . SER A 1 18 ? 18.519 26.708 22.969 1.00 0.00 18 SER A CA 6
ATOM 2435 C C . SER A 1 18 ? 19.761 26.215 23.725 1.00 0.00 18 SER A C 6
ATOM 2436 O O . SER A 1 18 ? 19.685 25.930 24.922 1.00 0.00 18 SER A O 6
ATOM 2444 N N . GLN A 1 19 ? 20.916 26.178 23.049 1.00 0.00 19 GLN A N 6
ATOM 2445 C CA . GLN A 1 19 ? 22.207 25.774 23.602 1.00 0.00 19 GLN A CA 6
ATOM 2446 C C . GLN A 1 19 ? 22.645 26.731 24.723 1.00 0.00 19 GLN A C 6
ATOM 2447 O O . GLN A 1 19 ? 22.954 26.288 25.829 1.00 0.00 19 GLN A O 6
ATOM 2461 N N . ASP A 1 20 ? 22.575 28.043 24.468 1.00 0.00 20 ASP A N 6
ATOM 2462 C CA . ASP A 1 20 ? 22.844 29.115 25.440 1.00 0.00 20 ASP A CA 6
ATOM 2463 C C . ASP A 1 20 ? 21.916 29.057 26.669 1.00 0.00 20 ASP A C 6
ATOM 2464 O O . ASP A 1 20 ? 22.320 29.371 27.792 1.00 0.00 20 ASP A O 6
ATOM 2473 N N . TYR A 1 21 ? 20.668 28.621 26.486 1.00 0.00 21 TYR A N 6
ATOM 2474 C CA . TYR A 1 21 ? 19.710 28.467 27.580 1.00 0.00 21 TYR A CA 6
ATOM 2475 C C . TYR A 1 21 ? 20.165 27.361 28.546 1.00 0.00 21 TYR A C 6
ATOM 2476 O O . TYR A 1 21 ? 20.160 27.549 29.764 1.00 0.00 21 TYR A O 6
ATOM 2494 N N . CYS A 1 22 ? 20.688 26.260 28.000 1.00 0.00 22 CYS A N 6
ATOM 2495 C CA . CYS A 1 22 ? 21.298 25.184 28.778 1.00 0.00 22 CYS A CA 6
ATOM 2496 C C . CYS A 1 22 ? 22.576 25.626 29.507 1.00 0.00 22 CYS A C 6
ATOM 2497 O O . CYS A 1 22 ? 22.765 25.230 30.659 1.00 0.00 22 CYS A O 6
ATOM 2504 N N . LEU A 1 23 ? 23.401 26.511 28.922 1.00 0.00 23 LEU A N 6
ATOM 2505 C CA . LEU A 1 23 ? 24.620 27.009 29.595 1.00 0.00 23 LEU A CA 6
ATOM 2506 C C . LEU A 1 23 ? 24.315 27.645 30.960 1.00 0.00 23 LEU A C 6
ATOM 2507 O O . LEU A 1 23 ? 25.100 27.501 31.903 1.00 0.00 23 LEU A O 6
ATOM 2523 N N . LYS A 1 24 ? 23.172 28.336 31.065 1.00 0.00 24 LYS A N 6
ATOM 2524 C CA . LYS A 1 24 ? 22.760 29.109 32.245 1.00 0.00 24 LYS A CA 6
ATOM 2525 C C . LYS A 1 24 ? 21.762 28.380 33.148 1.00 0.00 24 LYS A C 6
ATOM 2526 O O . LYS A 1 24 ? 21.833 28.553 34.366 1.00 0.00 24 LYS A O 6
ATOM 2545 N N . ASN A 1 25 ? 20.844 27.599 32.575 1.00 0.00 25 ASN A N 6
ATOM 2546 C CA . ASN A 1 25 ? 19.660 27.069 33.262 1.00 0.00 25 ASN A CA 6
ATOM 2547 C C . ASN A 1 25 ? 19.514 25.536 33.144 1.00 0.00 25 ASN A C 6
ATOM 2548 O O . ASN A 1 25 ? 18.568 24.972 33.688 1.00 0.00 25 ASN A O 6
ATOM 2559 N N . CYS A 1 26 ? 20.425 24.854 32.433 1.00 0.00 26 CYS A N 6
ATOM 2560 C CA . CYS A 1 26 ? 20.456 23.416 32.098 1.00 0.00 26 CYS A CA 6
ATOM 2561 C C . CYS A 1 26 ? 19.258 22.831 31.312 1.00 0.00 26 CYS A C 6
ATOM 2562 O O . CYS A 1 26 ? 19.417 21.827 30.614 1.00 0.00 26 CYS A O 6
ATOM 2569 N N . ARG A 1 27 ? 18.086 23.473 31.365 1.00 0.00 27 ARG A N 6
ATOM 2570 C CA . ARG A 1 27 ? 16.959 23.290 30.442 1.00 0.00 27 ARG A CA 6
ATOM 2571 C C . ARG A 1 27 ? 17.316 23.857 29.069 1.00 0.00 27 ARG A C 6
ATOM 2572 O O . ARG A 1 27 ? 18.298 24.581 28.926 1.00 0.00 27 ARG A O 6
ATOM 2593 N N . CYS A 1 28 ? 16.442 23.659 28.098 1.00 0.00 28 CYS A N 6
ATOM 2594 C CA . CYS A 1 28 ? 16.433 24.442 26.862 1.00 0.00 28 CYS A CA 6
ATOM 2595 C C . CYS A 1 28 ? 15.171 25.322 26.774 1.00 0.00 28 CYS A C 6
ATOM 2596 O O . CYS A 1 28 ? 14.176 25.087 27.466 1.00 0.00 28 CYS A O 6
ATOM 2603 N N . ILE A 1 29 ? 15.238 26.377 25.963 1.00 0.00 29 ILE A N 6
ATOM 2604 C CA . ILE A 1 29 ? 14.203 27.418 25.842 1.00 0.00 29 ILE A CA 6
ATOM 2605 C C . ILE A 1 29 ? 12.822 26.871 25.431 1.00 0.00 29 ILE A C 6
ATOM 2606 O O . ILE A 1 29 ? 12.725 25.915 24.656 1.00 0.00 29 ILE A O 6
ATOM 2622 N N . ARG A 1 30 ? 11.747 27.498 25.929 1.00 0.00 30 ARG A N 6
ATOM 2623 C CA . ARG A 1 30 ? 10.340 27.217 25.585 1.00 0.00 30 ARG A CA 6
ATOM 2624 C C . ARG A 1 30 ? 9.533 28.505 25.468 1.00 0.00 30 ARG A C 6
ATOM 2625 O O . ARG A 1 30 ? 9.735 29.414 26.299 1.00 0.00 30 ARG A O 6
ATOM 2647 N N . GLY A 1 1 ? 32.317 15.634 27.863 1.00 0.00 1 GLY A N 7
ATOM 2648 C CA . GLY A 1 1 ? 31.847 16.243 29.113 1.00 0.00 1 GLY A CA 7
ATOM 2649 C C . GLY A 1 1 ? 30.337 16.284 29.140 1.00 0.00 1 GLY A C 7
ATOM 2650 O O . GLY A 1 1 ? 29.719 16.391 28.078 1.00 0.00 1 GLY A O 7
ATOM 2656 N N . SER A 1 2 ? 29.755 16.154 30.336 1.00 0.00 2 SER A N 7
ATOM 2657 C CA . SER A 1 2 ? 28.312 15.967 30.562 1.00 0.00 2 SER A CA 7
ATOM 2658 C C . SER A 1 2 ? 27.743 16.940 31.601 1.00 0.00 2 SER A C 7
ATOM 2659 O O . SER A 1 2 ? 28.486 17.503 32.406 1.00 0.00 2 SER A O 7
ATOM 2667 N N . GLY A 1 3 ? 26.417 17.115 31.635 1.00 0.00 3 GLY A N 7
ATOM 2668 C CA . GLY A 1 3 ? 25.721 17.895 32.674 1.00 0.00 3 GLY A CA 7
ATOM 2669 C C . GLY A 1 3 ? 25.475 19.352 32.297 1.00 0.00 3 GLY A C 7
ATOM 2670 O O . GLY A 1 3 ? 24.922 19.611 31.232 1.00 0.00 3 GLY A O 7
ATOM 2674 N N . CYS A 1 4 ? 25.866 20.309 33.144 1.00 0.00 4 CYS A N 7
ATOM 2675 C CA . CYS A 1 4 ? 25.768 21.745 32.830 1.00 0.00 4 CYS A CA 7
ATOM 2676 C C . CYS A 1 4 ? 26.975 22.288 32.037 1.00 0.00 4 CYS A C 7
ATOM 2677 O O . CYS A 1 4 ? 27.242 23.489 32.029 1.00 0.00 4 CYS A O 7
ATOM 2684 N N . MET A 1 5 ? 27.709 21.410 31.348 1.00 0.00 5 MET A N 7
ATOM 2685 C CA . MET A 1 5 ? 28.834 21.779 30.486 1.00 0.00 5 MET A CA 7
ATOM 2686 C C . MET A 1 5 ? 28.331 22.306 29.127 1.00 0.00 5 MET A C 7
ATOM 2687 O O . MET A 1 5 ? 27.469 21.661 28.524 1.00 0.00 5 MET A O 7
ATOM 2701 N N . PRO A 1 6 ? 28.889 23.409 28.583 1.00 0.00 6 PRO A N 7
ATOM 2702 C CA . PRO A 1 6 ? 28.452 23.999 27.308 1.00 0.00 6 PRO A CA 7
ATOM 2703 C C . PRO A 1 6 ? 28.409 23.020 26.123 1.00 0.00 6 PRO A C 7
ATOM 2704 O O . PRO A 1 6 ? 27.420 22.962 25.389 1.00 0.00 6 PRO A O 7
ATOM 2715 N N . GLU A 1 7 ? 29.423 22.164 25.989 1.00 0.00 7 GLU A N 7
ATOM 2716 C CA . GLU A 1 7 ? 29.500 21.121 24.976 1.00 0.00 7 GLU A CA 7
ATOM 2717 C C . GLU A 1 7 ? 28.387 20.057 25.085 1.00 0.00 7 GLU A C 7
ATOM 2718 O O . GLU A 1 7 ? 27.964 19.500 24.070 1.00 0.00 7 GLU A O 7
ATOM 2730 N N . TYR A 1 8 ? 27.857 19.818 26.290 1.00 0.00 8 TYR A N 7
ATOM 2731 C CA . TYR A 1 8 ? 26.721 18.923 26.510 1.00 0.00 8 TYR A CA 7
ATOM 2732 C C . TYR A 1 8 ? 25.388 19.613 26.200 1.00 0.00 8 TYR A C 7
ATOM 2733 O O . TYR A 1 8 ? 24.525 19.007 25.564 1.00 0.00 8 TYR A O 7
ATOM 2751 N N . CYS A 1 9 ? 25.255 20.902 26.539 1.00 0.00 9 CYS A N 7
ATOM 2752 C CA . CYS A 1 9 ? 24.127 21.728 26.122 1.00 0.00 9 CYS A CA 7
ATOM 2753 C C . CYS A 1 9 ? 23.952 21.698 24.592 1.00 0.00 9 CYS A C 7
ATOM 2754 O O . CYS A 1 9 ? 22.854 21.440 24.101 1.00 0.00 9 CYS A O 7
ATOM 2761 N N . ALA A 1 10 ? 25.034 21.893 23.833 1.00 0.00 10 ALA A N 7
ATOM 2762 C CA . ALA A 1 10 ? 24.988 21.830 22.375 1.00 0.00 10 ALA A CA 7
ATOM 2763 C C . ALA A 1 10 ? 24.863 20.393 21.819 1.00 0.00 10 ALA A C 7
ATOM 2764 O O . ALA A 1 10 ? 24.271 20.200 20.756 1.00 0.00 10 ALA A O 7
ATOM 2771 N N . GLY A 1 11 ? 25.356 19.376 22.536 1.00 0.00 11 GLY A N 7
ATOM 2772 C CA . GLY A 1 11 ? 25.180 17.966 22.169 1.00 0.00 11 GLY A CA 7
ATOM 2773 C C . GLY A 1 11 ? 23.736 17.467 22.323 1.00 0.00 11 GLY A C 7
ATOM 2774 O O . GLY A 1 11 ? 23.247 16.721 21.471 1.00 0.00 11 GLY A O 7
ATOM 2778 N N . GLN A 1 12 ? 23.032 17.905 23.371 1.00 0.00 12 GLN A N 7
ATOM 2779 C CA . GLN A 1 12 ? 21.647 17.510 23.672 1.00 0.00 12 GLN A CA 7
ATOM 2780 C C . GLN A 1 12 ? 20.589 18.349 22.932 1.00 0.00 12 GLN A C 7
ATOM 2781 O O . GLN A 1 12 ? 19.492 17.835 22.693 1.00 0.00 12 GLN A O 7
ATOM 2795 N N . CYS A 1 13 ? 20.873 19.614 22.591 1.00 0.00 13 CYS A N 7
ATOM 2796 C CA . CYS A 1 13 ? 19.867 20.593 22.146 1.00 0.00 13 CYS A CA 7
ATOM 2797 C C . CYS A 1 13 ? 20.219 21.251 20.799 1.00 0.00 13 CYS A C 7
ATOM 2798 O O . CYS A 1 13 ? 21.375 21.599 20.530 1.00 0.00 13 CYS A O 7
ATOM 2805 N N . ARG A 1 14 ? 19.205 21.422 19.941 1.00 0.00 14 ARG A N 7
ATOM 2806 C CA . ARG A 1 14 ? 19.322 21.843 18.536 1.00 0.00 14 ARG A CA 7
ATOM 2807 C C . ARG A 1 14 ? 19.052 23.334 18.362 1.00 0.00 14 ARG A C 7
ATOM 2808 O O . ARG A 1 14 ? 18.097 23.855 18.942 1.00 0.00 14 ARG A O 7
ATOM 2829 N N . GLY A 1 15 ? 19.864 24.001 17.548 1.00 0.00 15 GLY A N 7
ATOM 2830 C CA . GLY A 1 15 ? 19.773 25.444 17.291 1.00 0.00 15 GLY A CA 7
ATOM 2831 C C . GLY A 1 15 ? 20.860 26.237 18.022 1.00 0.00 15 GLY A C 7
ATOM 2832 O O . GLY A 1 15 ? 22.011 25.799 18.051 1.00 0.00 15 GLY A O 7
ATOM 2836 N N . LYS A 1 16 ? 20.506 27.404 18.577 1.00 0.00 16 LYS A N 7
ATOM 2837 C CA . LYS A 1 16 ? 21.420 28.368 19.212 1.00 0.00 16 LYS A CA 7
ATOM 2838 C C . LYS A 1 16 ? 20.868 28.935 20.522 1.00 0.00 16 LYS A C 7
ATOM 2839 O O . LYS A 1 16 ? 21.537 28.849 21.549 1.00 0.00 16 LYS A O 7
ATOM 2858 N N . VAL A 1 17 ? 19.638 29.451 20.510 1.00 0.00 17 VAL A N 7
ATOM 2859 C CA . VAL A 1 17 ? 18.934 29.935 21.714 1.00 0.00 17 VAL A CA 7
ATOM 2860 C C . VAL A 1 17 ? 18.713 28.796 22.709 1.00 0.00 17 VAL A C 7
ATOM 2861 O O . VAL A 1 17 ? 18.895 29.001 23.904 1.00 0.00 17 VAL A O 7
ATOM 2874 N N . SER A 1 18 ? 18.396 27.583 22.242 1.00 0.00 18 SER A N 7
ATOM 2875 C CA . SER A 1 18 ? 18.282 26.382 23.085 1.00 0.00 18 SER A CA 7
ATOM 2876 C C . SER A 1 18 ? 19.581 26.068 23.839 1.00 0.00 18 SER A C 7
ATOM 2877 O O . SER A 1 18 ? 19.562 25.859 25.054 1.00 0.00 18 SER A O 7
ATOM 2885 N N . GLN A 1 19 ? 20.711 26.131 23.128 1.00 0.00 19 GLN A N 7
ATOM 2886 C CA . GLN A 1 19 ? 22.052 25.936 23.653 1.00 0.00 19 GLN A CA 7
ATOM 2887 C C . GLN A 1 19 ? 22.388 27.021 24.697 1.00 0.00 19 GLN A C 7
ATOM 2888 O O . GLN A 1 19 ? 22.725 26.691 25.834 1.00 0.00 19 GLN A O 7
ATOM 2902 N N . ASP A 1 20 ? 22.193 28.306 24.360 1.00 0.00 20 ASP A N 7
ATOM 2903 C CA . ASP A 1 20 ? 22.428 29.467 25.242 1.00 0.00 20 ASP A CA 7
ATOM 2904 C C . ASP A 1 20 ? 21.498 29.511 26.477 1.00 0.00 20 ASP A C 7
ATOM 2905 O O . ASP A 1 20 ? 21.880 30.022 27.536 1.00 0.00 20 ASP A O 7
ATOM 2914 N N . TYR A 1 21 ? 20.301 28.916 26.401 1.00 0.00 21 TYR A N 7
ATOM 2915 C CA . TYR A 1 21 ? 19.429 28.730 27.563 1.00 0.00 21 TYR A CA 7
ATOM 2916 C C . TYR A 1 21 ? 20.104 27.821 28.595 1.00 0.00 21 TYR A C 7
ATOM 2917 O O . TYR A 1 21 ? 20.169 28.149 29.781 1.00 0.00 21 TYR A O 7
ATOM 2935 N N . CYS A 1 22 ? 20.732 26.742 28.133 1.00 0.00 22 CYS A N 7
ATOM 2936 C CA . CYS A 1 22 ? 21.439 25.801 28.991 1.00 0.00 22 CYS A CA 7
ATOM 2937 C C . CYS A 1 22 ? 22.731 26.415 29.564 1.00 0.00 22 CYS A C 7
ATOM 2938 O O . CYS A 1 22 ? 23.023 26.195 30.743 1.00 0.00 22 CYS A O 7
ATOM 2945 N N . LEU A 1 23 ? 23.416 27.298 28.816 1.00 0.00 23 LEU A N 7
ATOM 2946 C CA . LEU A 1 23 ? 24.610 28.019 29.308 1.00 0.00 23 LEU A CA 7
ATOM 2947 C C . LEU A 1 23 ? 24.337 28.898 30.542 1.00 0.00 23 LEU A C 7
ATOM 2948 O O . LEU A 1 23 ? 25.245 29.110 31.348 1.00 0.00 23 LEU A O 7
ATOM 2964 N N . LYS A 1 24 ? 23.110 29.420 30.684 1.00 0.00 24 LYS A N 7
ATOM 2965 C CA . LYS A 1 24 ? 22.730 30.395 31.731 1.00 0.00 24 LYS A CA 7
ATOM 2966 C C . LYS A 1 24 ? 21.750 29.843 32.774 1.00 0.00 24 LYS A C 7
ATOM 2967 O O . LYS A 1 24 ? 21.638 30.394 33.873 1.00 0.00 24 LYS A O 7
ATOM 2986 N N . ASN A 1 25 ? 21.004 28.792 32.428 1.00 0.00 25 ASN A N 7
ATOM 2987 C CA . ASN A 1 25 ? 19.875 28.264 33.212 1.00 0.00 25 ASN A CA 7
ATOM 2988 C C . ASN A 1 25 ? 19.935 26.731 33.429 1.00 0.00 25 ASN A C 7
ATOM 2989 O O . ASN A 1 25 ? 19.152 26.187 34.208 1.00 0.00 25 ASN A O 7
ATOM 3000 N N . CYS A 1 26 ? 20.861 26.029 32.753 1.00 0.00 26 CYS A N 7
ATOM 3001 C CA . CYS A 1 26 ? 20.979 24.560 32.695 1.00 0.00 26 CYS A CA 7
ATOM 3002 C C . CYS A 1 26 ? 19.654 23.825 32.404 1.00 0.00 26 CYS A C 7
ATOM 3003 O O . CYS A 1 26 ? 19.368 22.759 32.960 1.00 0.00 26 CYS A O 7
ATOM 3010 N N . ARG A 1 27 ? 18.864 24.410 31.490 1.00 0.00 27 ARG A N 7
ATOM 3011 C CA . ARG A 1 27 ? 17.722 23.814 30.775 1.00 0.00 27 ARG A CA 7
ATOM 3012 C C . ARG A 1 27 ? 17.793 24.196 29.302 1.00 0.00 27 ARG A C 7
ATOM 3013 O O . ARG A 1 27 ? 18.372 25.231 28.990 1.00 0.00 27 ARG A O 7
ATOM 3034 N N . CYS A 1 28 ? 17.123 23.461 28.425 1.00 0.00 28 CYS A N 7
ATOM 3035 C CA . CYS A 1 28 ? 16.835 23.920 27.061 1.00 0.00 28 CYS A CA 7
ATOM 3036 C C . CYS A 1 28 ? 15.410 24.485 26.956 1.00 0.00 28 CYS A C 7
ATOM 3037 O O . CYS A 1 28 ? 14.508 24.075 27.693 1.00 0.00 28 CYS A O 7
ATOM 3044 N N . ILE A 1 29 ? 15.236 25.478 26.078 1.00 0.00 29 ILE A N 7
ATOM 3045 C CA . ILE A 1 29 ? 14.039 26.329 25.995 1.00 0.00 29 ILE A CA 7
ATOM 3046 C C . ILE A 1 29 ? 12.816 25.538 25.481 1.00 0.00 29 ILE A C 7
ATOM 3047 O O . ILE A 1 29 ? 12.849 24.973 24.380 1.00 0.00 29 ILE A O 7
ATOM 3063 N N . ARG A 1 30 ? 11.734 25.471 26.270 1.00 0.00 30 ARG A N 7
ATOM 3064 C CA . ARG A 1 30 ? 10.553 24.633 25.979 1.00 0.00 30 ARG A CA 7
ATOM 3065 C C . ARG A 1 30 ? 9.227 25.150 26.539 1.00 0.00 30 ARG A C 7
ATOM 3066 O O . ARG A 1 30 ? 9.242 26.208 27.210 1.00 0.00 30 ARG A O 7
ATOM 3088 N N . GLY A 1 1 ? 29.249 13.779 29.758 1.00 0.00 1 GLY A N 8
ATOM 3089 C CA . GLY A 1 1 ? 28.238 14.847 29.727 1.00 0.00 1 GLY A CA 8
ATOM 3090 C C . GLY A 1 1 ? 26.967 14.450 30.454 1.00 0.00 1 GLY A C 8
ATOM 3091 O O . GLY A 1 1 ? 26.160 13.700 29.909 1.00 0.00 1 GLY A O 8
ATOM 3097 N N . SER A 1 2 ? 26.755 14.986 31.660 1.00 0.00 2 SER A N 8
ATOM 3098 C CA . SER A 1 2 ? 25.453 14.981 32.361 1.00 0.00 2 SER A CA 8
ATOM 3099 C C . SER A 1 2 ? 25.227 16.188 33.292 1.00 0.00 2 SER A C 8
ATOM 3100 O O . SER A 1 2 ? 24.099 16.416 33.733 1.00 0.00 2 SER A O 8
ATOM 3108 N N . GLY A 1 3 ? 26.270 16.971 33.586 1.00 0.00 3 GLY A N 8
ATOM 3109 C CA . GLY A 1 3 ? 26.200 18.264 34.269 1.00 0.00 3 GLY A CA 8
ATOM 3110 C C . GLY A 1 3 ? 26.132 19.446 33.296 1.00 0.00 3 GLY A C 8
ATOM 3111 O O . GLY A 1 3 ? 26.147 19.276 32.077 1.00 0.00 3 GLY A O 8
ATOM 3115 N N . CYS A 1 4 ? 26.082 20.667 33.830 1.00 0.00 4 CYS A N 8
ATOM 3116 C CA . CYS A 1 4 ? 25.870 21.897 33.060 1.00 0.00 4 CYS A CA 8
ATOM 3117 C C . CYS A 1 4 ? 27.150 22.378 32.334 1.00 0.00 4 CYS A C 8
ATOM 3118 O O . CYS A 1 4 ? 27.689 23.452 32.625 1.00 0.00 4 CYS A O 8
ATOM 3125 N N . MET A 1 5 ? 27.655 21.564 31.397 1.00 0.00 5 MET A N 8
ATOM 3126 C CA . MET A 1 5 ? 28.773 21.855 30.491 1.00 0.00 5 MET A CA 8
ATOM 3127 C C . MET A 1 5 ? 28.275 22.359 29.119 1.00 0.00 5 MET A C 8
ATOM 3128 O O . MET A 1 5 ? 27.286 21.824 28.611 1.00 0.00 5 MET A O 8
ATOM 3142 N N . PRO A 1 6 ? 28.978 23.290 28.442 1.00 0.00 6 PRO A N 8
ATOM 3143 C CA . PRO A 1 6 ? 28.602 23.741 27.096 1.00 0.00 6 PRO A CA 8
ATOM 3144 C C . PRO A 1 6 ? 28.486 22.616 26.054 1.00 0.00 6 PRO A C 8
ATOM 3145 O O . PRO A 1 6 ? 27.536 22.609 25.268 1.00 0.00 6 PRO A O 8
ATOM 3156 N N . GLU A 1 7 ? 29.385 21.625 26.087 1.00 0.00 7 GLU A N 8
ATOM 3157 C CA . GLU A 1 7 ? 29.339 20.461 25.185 1.00 0.00 7 GLU A CA 8
ATOM 3158 C C . GLU A 1 7 ? 28.158 19.521 25.487 1.00 0.00 7 GLU A C 8
ATOM 3159 O O . GLU A 1 7 ? 27.653 18.871 24.573 1.00 0.00 7 GLU A O 8
ATOM 3171 N N . TYR A 1 8 ? 27.647 19.488 26.724 1.00 0.00 8 TYR A N 8
ATOM 3172 C CA . TYR A 1 8 ? 26.395 18.788 27.050 1.00 0.00 8 TYR A CA 8
ATOM 3173 C C . TYR A 1 8 ? 25.185 19.540 26.471 1.00 0.00 8 TYR A C 8
ATOM 3174 O O . TYR A 1 8 ? 24.350 18.938 25.793 1.00 0.00 8 TYR A O 8
ATOM 3192 N N . CYS A 1 9 ? 25.145 20.870 26.629 1.00 0.00 9 CYS A N 8
ATOM 3193 C CA . CYS A 1 9 ? 24.083 21.713 26.085 1.00 0.00 9 CYS A CA 8
ATOM 3194 C C . CYS A 1 9 ? 23.953 21.585 24.556 1.00 0.00 9 CYS A C 8
ATOM 3195 O O . CYS A 1 9 ? 22.859 21.350 24.045 1.00 0.00 9 CYS A O 8
ATOM 3202 N N . ALA A 1 10 ? 25.062 21.703 23.819 1.00 0.00 10 ALA A N 8
ATOM 3203 C CA . ALA A 1 10 ? 25.062 21.593 22.359 1.00 0.00 10 ALA A CA 8
ATOM 3204 C C . ALA A 1 10 ? 25.027 20.142 21.845 1.00 0.00 10 ALA A C 8
ATOM 3205 O O . ALA A 1 10 ? 24.570 19.898 20.727 1.00 0.00 10 ALA A O 8
ATOM 3212 N N . GLY A 1 11 ? 25.448 19.174 22.666 1.00 0.00 11 GLY A N 8
ATOM 3213 C CA . GLY A 1 11 ? 25.341 17.746 22.368 1.00 0.00 11 GLY A CA 8
ATOM 3214 C C . GLY A 1 11 ? 23.903 17.227 22.377 1.00 0.00 11 GLY A C 8
ATOM 3215 O O . GLY A 1 11 ? 23.599 16.307 21.612 1.00 0.00 11 GLY A O 8
ATOM 3219 N N . GLN A 1 12 ? 22.997 17.828 23.158 1.00 0.00 12 GLN A N 8
ATOM 3220 C CA . GLN A 1 12 ? 21.567 17.465 23.159 1.00 0.00 12 GLN A CA 8
ATOM 3221 C C . GLN A 1 12 ? 20.660 18.455 22.407 1.00 0.00 12 GLN A C 8
ATOM 3222 O O . GLN A 1 12 ? 19.722 18.006 21.748 1.00 0.00 12 GLN A O 8
ATOM 3236 N N . CYS A 1 13 ? 20.903 19.767 22.467 1.00 0.00 13 CYS A N 8
ATOM 3237 C CA . CYS A 1 13 ? 19.962 20.777 21.967 1.00 0.00 13 CYS A CA 8
ATOM 3238 C C . CYS A 1 13 ? 20.450 21.484 20.691 1.00 0.00 13 CYS A C 8
ATOM 3239 O O . CYS A 1 13 ? 21.647 21.702 20.497 1.00 0.00 13 CYS A O 8
ATOM 3246 N N . ARG A 1 14 ? 19.513 21.808 19.791 1.00 0.00 14 ARG A N 8
ATOM 3247 C CA . ARG A 1 14 ? 19.780 22.203 18.393 1.00 0.00 14 ARG A CA 8
ATOM 3248 C C . ARG A 1 14 ? 19.399 23.661 18.152 1.00 0.00 14 ARG A C 8
ATOM 3249 O O . ARG A 1 14 ? 18.343 24.098 18.616 1.00 0.00 14 ARG A O 8
ATOM 3270 N N . GLY A 1 15 ? 20.234 24.406 17.430 1.00 0.00 15 GLY A N 8
ATOM 3271 C CA . GLY A 1 15 ? 20.141 25.869 17.313 1.00 0.00 15 GLY A CA 8
ATOM 3272 C C . GLY A 1 15 ? 21.168 26.600 18.190 1.00 0.00 15 GLY A C 8
ATOM 3273 O O . GLY A 1 15 ? 22.163 26.013 18.614 1.00 0.00 15 GLY A O 8
ATOM 3277 N N . LYS A 1 16 ? 20.937 27.887 18.470 1.00 0.00 16 LYS A N 8
ATOM 3278 C CA . LYS A 1 16 ? 21.773 28.743 19.333 1.00 0.00 16 LYS A CA 8
ATOM 3279 C C . LYS A 1 16 ? 21.013 29.170 20.588 1.00 0.00 16 LYS A C 8
ATOM 3280 O O . LYS A 1 16 ? 21.556 29.069 21.684 1.00 0.00 16 LYS A O 8
ATOM 3299 N N . VAL A 1 17 ? 19.746 29.578 20.456 1.00 0.00 17 VAL A N 8
ATOM 3300 C CA . VAL A 1 17 ? 18.913 30.029 21.589 1.00 0.00 17 VAL A CA 8
ATOM 3301 C C . VAL A 1 17 ? 18.667 28.895 22.595 1.00 0.00 17 VAL A C 8
ATOM 3302 O O . VAL A 1 17 ? 18.709 29.124 23.805 1.00 0.00 17 VAL A O 8
ATOM 3315 N N . SER A 1 18 ? 18.458 27.669 22.106 1.00 0.00 18 SER A N 8
ATOM 3316 C CA . SER A 1 18 ? 18.287 26.455 22.911 1.00 0.00 18 SER A CA 8
ATOM 3317 C C . SER A 1 18 ? 19.541 26.116 23.719 1.00 0.00 18 SER A C 8
ATOM 3318 O O . SER A 1 18 ? 19.456 25.918 24.932 1.00 0.00 18 SER A O 8
ATOM 3326 N N . GLN A 1 19 ? 20.710 26.131 23.071 1.00 0.00 19 GLN A N 8
ATOM 3327 C CA . GLN A 1 19 ? 22.009 25.921 23.693 1.00 0.00 19 GLN A CA 8
ATOM 3328 C C . GLN A 1 19 ? 22.313 27.009 24.732 1.00 0.00 19 GLN A C 8
ATOM 3329 O O . GLN A 1 19 ? 22.664 26.697 25.866 1.00 0.00 19 GLN A O 8
ATOM 3343 N N . ASP A 1 20 ? 22.098 28.283 24.389 1.00 0.00 20 ASP A N 8
ATOM 3344 C CA . ASP A 1 20 ? 22.331 29.424 25.288 1.00 0.00 20 ASP A CA 8
ATOM 3345 C C . ASP A 1 20 ? 21.339 29.473 26.472 1.00 0.00 20 ASP A C 8
ATOM 3346 O O . ASP A 1 20 ? 21.665 29.990 27.542 1.00 0.00 20 ASP A O 8
ATOM 3355 N N . TYR A 1 21 ? 20.157 28.857 26.348 1.00 0.00 21 TYR A N 8
ATOM 3356 C CA . TYR A 1 21 ? 19.251 28.623 27.483 1.00 0.00 21 TYR A CA 8
ATOM 3357 C C . TYR A 1 21 ? 19.902 27.650 28.483 1.00 0.00 21 TYR A C 8
ATOM 3358 O O . TYR A 1 21 ? 19.835 27.867 29.695 1.00 0.00 21 TYR A O 8
ATOM 3376 N N . CYS A 1 22 ? 20.650 26.659 27.993 1.00 0.00 22 CYS A N 8
ATOM 3377 C CA . CYS A 1 22 ? 21.378 25.713 28.833 1.00 0.00 22 CYS A CA 8
ATOM 3378 C C . CYS A 1 22 ? 22.683 26.316 29.388 1.00 0.00 22 CYS A C 8
ATOM 3379 O O . CYS A 1 22 ? 22.993 26.102 30.561 1.00 0.00 22 CYS A O 8
ATOM 3386 N N . LEU A 1 23 ? 23.384 27.168 28.623 1.00 0.00 23 LEU A N 8
ATOM 3387 C CA . LEU A 1 23 ? 24.562 27.901 29.123 1.00 0.00 23 LEU A CA 8
ATOM 3388 C C . LEU A 1 23 ? 24.219 28.788 30.331 1.00 0.00 23 LEU A C 8
ATOM 3389 O O . LEU A 1 23 ? 24.990 28.843 31.291 1.00 0.00 23 LEU A O 8
ATOM 3405 N N . LYS A 1 24 ? 23.055 29.452 30.303 1.00 0.00 24 LYS A N 8
ATOM 3406 C CA . LYS A 1 24 ? 22.639 30.411 31.344 1.00 0.00 24 LYS A CA 8
ATOM 3407 C C . LYS A 1 24 ? 21.779 29.803 32.457 1.00 0.00 24 LYS A C 8
ATOM 3408 O O . LYS A 1 24 ? 21.807 30.324 33.570 1.00 0.00 24 LYS A O 8
ATOM 3427 N N . ASN A 1 25 ? 20.979 28.776 32.157 1.00 0.00 25 ASN A N 8
ATOM 3428 C CA . ASN A 1 25 ? 19.879 28.300 33.014 1.00 0.00 25 ASN A CA 8
ATOM 3429 C C . ASN A 1 25 ? 19.747 26.754 33.081 1.00 0.00 25 ASN A C 8
ATOM 3430 O O . ASN A 1 25 ? 18.806 26.225 33.672 1.00 0.00 25 ASN A O 8
ATOM 3441 N N . CYS A 1 26 ? 20.665 26.019 32.442 1.00 0.00 26 CYS A N 8
ATOM 3442 C CA . CYS A 1 26 ? 20.764 24.549 32.372 1.00 0.00 26 CYS A CA 8
ATOM 3443 C C . CYS A 1 26 ? 19.488 23.771 31.956 1.00 0.00 26 CYS A C 8
ATOM 3444 O O . CYS A 1 26 ? 19.394 22.562 32.170 1.00 0.00 26 CYS A O 8
ATOM 3451 N N . ARG A 1 27 ? 18.519 24.446 31.319 1.00 0.00 27 ARG A N 8
ATOM 3452 C CA . ARG A 1 27 ? 17.413 23.837 30.547 1.00 0.00 27 ARG A CA 8
ATOM 3453 C C . ARG A 1 27 ? 17.605 24.147 29.068 1.00 0.00 27 ARG A C 8
ATOM 3454 O O . ARG A 1 27 ? 18.360 25.056 28.741 1.00 0.00 27 ARG A O 8
ATOM 3475 N N . CYS A 1 28 ? 16.857 23.503 28.183 1.00 0.00 28 CYS A N 8
ATOM 3476 C CA . CYS A 1 28 ? 16.716 23.989 26.807 1.00 0.00 28 CYS A CA 8
ATOM 3477 C C . CYS A 1 28 ? 15.404 24.770 26.627 1.00 0.00 28 CYS A C 8
ATOM 3478 O O . CYS A 1 28 ? 14.488 24.690 27.450 1.00 0.00 28 CYS A O 8
ATOM 3485 N N . ILE A 1 29 ? 15.328 25.584 25.571 1.00 0.00 29 ILE A N 8
ATOM 3486 C CA . ILE A 1 29 ? 14.144 26.407 25.298 1.00 0.00 29 ILE A CA 8
ATOM 3487 C C . ILE A 1 29 ? 12.950 25.534 24.870 1.00 0.00 29 ILE A C 8
ATOM 3488 O O . ILE A 1 29 ? 13.070 24.686 23.979 1.00 0.00 29 ILE A O 8
ATOM 3504 N N . ARG A 1 30 ? 11.816 25.754 25.542 1.00 0.00 30 ARG A N 8
ATOM 3505 C CA . ARG A 1 30 ? 10.520 25.077 25.371 1.00 0.00 30 ARG A CA 8
ATOM 3506 C C . ARG A 1 30 ? 9.402 26.110 25.410 1.00 0.00 30 ARG A C 8
ATOM 3507 O O . ARG A 1 30 ? 9.219 26.753 26.469 1.00 0.00 30 ARG A O 8
ATOM 3529 N N . GLY A 1 1 ? 16.999 16.892 32.249 1.00 0.00 1 GLY A N 9
ATOM 3530 C CA . GLY A 1 1 ? 18.362 16.843 31.694 1.00 0.00 1 GLY A CA 9
ATOM 3531 C C . GLY A 1 1 ? 19.225 15.848 32.441 1.00 0.00 1 GLY A C 9
ATOM 3532 O O . GLY A 1 1 ? 18.815 15.324 33.478 1.00 0.00 1 GLY A O 9
ATOM 3538 N N . SER A 1 2 ? 20.431 15.594 31.929 1.00 0.00 2 SER A N 9
ATOM 3539 C CA . SER A 1 2 ? 21.434 14.689 32.531 1.00 0.00 2 SER A CA 9
ATOM 3540 C C . SER A 1 2 ? 22.874 15.247 32.533 1.00 0.00 2 SER A C 9
ATOM 3541 O O . SER A 1 2 ? 23.849 14.492 32.615 1.00 0.00 2 SER A O 9
ATOM 3549 N N . GLY A 1 3 ? 23.025 16.568 32.386 1.00 0.00 3 GLY A N 9
ATOM 3550 C CA . GLY A 1 3 ? 24.309 17.276 32.346 1.00 0.00 3 GLY A CA 9
ATOM 3551 C C . GLY A 1 3 ? 24.154 18.727 31.879 1.00 0.00 3 GLY A C 9
ATOM 3552 O O . GLY A 1 3 ? 23.323 19.013 31.016 1.00 0.00 3 GLY A O 9
ATOM 3556 N N . CYS A 1 4 ? 24.969 19.635 32.425 1.00 0.00 4 CYS A N 9
ATOM 3557 C CA . CYS A 1 4 ? 24.890 21.084 32.180 1.00 0.00 4 CYS A CA 9
ATOM 3558 C C . CYS A 1 4 ? 26.137 21.704 31.526 1.00 0.00 4 CYS A C 9
ATOM 3559 O O . CYS A 1 4 ? 26.225 22.924 31.384 1.00 0.00 4 CYS A O 9
ATOM 3566 N N . MET A 1 5 ? 27.081 20.872 31.097 1.00 0.00 5 MET A N 9
ATOM 3567 C CA . MET A 1 5 ? 28.299 21.318 30.399 1.00 0.00 5 MET A CA 9
ATOM 3568 C C . MET A 1 5 ? 27.976 21.841 28.983 1.00 0.00 5 MET A C 9
ATOM 3569 O O . MET A 1 5 ? 27.130 21.244 28.319 1.00 0.00 5 MET A O 9
ATOM 3583 N N . PRO A 1 6 ? 28.650 22.891 28.469 1.00 0.00 6 PRO A N 9
ATOM 3584 C CA . PRO A 1 6 ? 28.282 23.550 27.206 1.00 0.00 6 PRO A CA 9
ATOM 3585 C C . PRO A 1 6 ? 28.195 22.647 25.967 1.00 0.00 6 PRO A C 9
ATOM 3586 O O . PRO A 1 6 ? 27.273 22.773 25.156 1.00 0.00 6 PRO A O 9
ATOM 3597 N N . GLU A 1 7 ? 29.120 21.703 25.814 1.00 0.00 7 GLU A N 9
ATOM 3598 C CA . GLU A 1 7 ? 29.123 20.721 24.744 1.00 0.00 7 GLU A CA 9
ATOM 3599 C C . GLU A 1 7 ? 28.024 19.653 24.919 1.00 0.00 7 GLU A C 9
ATOM 3600 O O . GLU A 1 7 ? 27.494 19.144 23.928 1.00 0.00 7 GLU A O 9
ATOM 3612 N N . TYR A 1 8 ? 27.634 19.350 26.162 1.00 0.00 8 TYR A N 9
ATOM 3613 C CA . TYR A 1 8 ? 26.560 18.409 26.503 1.00 0.00 8 TYR A CA 9
ATOM 3614 C C . TYR A 1 8 ? 25.165 19.058 26.399 1.00 0.00 8 TYR A C 9
ATOM 3615 O O . TYR A 1 8 ? 24.201 18.400 26.001 1.00 0.00 8 TYR A O 9
ATOM 3633 N N . CYS A 1 9 ? 25.056 20.374 26.632 1.00 0.00 9 CYS A N 9
ATOM 3634 C CA . CYS A 1 9 ? 23.885 21.163 26.244 1.00 0.00 9 CYS A CA 9
ATOM 3635 C C . CYS A 1 9 ? 23.631 21.044 24.733 1.00 0.00 9 CYS A C 9
ATOM 3636 O O . CYS A 1 9 ? 22.499 20.812 24.318 1.00 0.00 9 CYS A O 9
ATOM 3643 N N . ALA A 1 10 ? 24.689 21.110 23.916 1.00 0.00 10 ALA A N 9
ATOM 3644 C CA . ALA A 1 10 ? 24.607 20.942 22.465 1.00 0.00 10 ALA A CA 9
ATOM 3645 C C . ALA A 1 10 ? 24.479 19.475 21.982 1.00 0.00 10 ALA A C 9
ATOM 3646 O O . ALA A 1 10 ? 24.337 19.228 20.782 1.00 0.00 10 ALA A O 9
ATOM 3653 N N . GLY A 1 11 ? 24.511 18.496 22.895 1.00 0.00 11 GLY A N 9
ATOM 3654 C CA . GLY A 1 11 ? 24.072 17.117 22.638 1.00 0.00 11 GLY A CA 9
ATOM 3655 C C . GLY A 1 11 ? 22.561 16.957 22.847 1.00 0.00 11 GLY A C 9
ATOM 3656 O O . GLY A 1 11 ? 21.842 16.508 21.950 1.00 0.00 11 GLY A O 9
ATOM 3660 N N . GLN A 1 12 ? 22.065 17.415 24.001 1.00 0.00 12 GLN A N 9
ATOM 3661 C CA . GLN A 1 12 ? 20.640 17.369 24.351 1.00 0.00 12 GLN A CA 9
ATOM 3662 C C . GLN A 1 12 ? 19.774 18.294 23.476 1.00 0.00 12 GLN A C 9
ATOM 3663 O O . GLN A 1 12 ? 18.611 17.963 23.225 1.00 0.00 12 GLN A O 9
ATOM 3677 N N . CYS A 1 13 ? 20.311 19.443 23.045 1.00 0.00 13 CYS A N 9
ATOM 3678 C CA . CYS A 1 13 ? 19.555 20.560 22.467 1.00 0.00 13 CYS A CA 9
ATOM 3679 C C . CYS A 1 13 ? 20.241 21.161 21.226 1.00 0.00 13 CYS A C 9
ATOM 3680 O O . CYS A 1 13 ? 21.471 21.244 21.157 1.00 0.00 13 CYS A O 9
ATOM 3687 N N . ARG A 1 14 ? 19.457 21.595 20.230 1.00 0.00 14 ARG A N 9
ATOM 3688 C CA . ARG A 1 14 ? 19.959 21.969 18.890 1.00 0.00 14 ARG A CA 9
ATOM 3689 C C . ARG A 1 14 ? 19.406 23.315 18.414 1.00 0.00 14 ARG A C 9
ATOM 3690 O O . ARG A 1 14 ? 18.252 23.649 18.699 1.00 0.00 14 ARG A O 9
ATOM 3711 N N . GLY A 1 15 ? 20.245 24.094 17.733 1.00 0.00 15 GLY A N 9
ATOM 3712 C CA . GLY A 1 15 ? 20.040 25.518 17.440 1.00 0.00 15 GLY A CA 9
ATOM 3713 C C . GLY A 1 15 ? 21.096 26.388 18.134 1.00 0.00 15 GLY A C 9
ATOM 3714 O O . GLY A 1 15 ? 22.200 25.919 18.426 1.00 0.00 15 GLY A O 9
ATOM 3718 N N . LYS A 1 16 ? 20.749 27.645 18.434 1.00 0.00 16 LYS A N 9
ATOM 3719 C CA . LYS A 1 16 ? 21.609 28.647 19.093 1.00 0.00 16 LYS A CA 9
ATOM 3720 C C . LYS A 1 16 ? 21.025 29.116 20.425 1.00 0.00 16 LYS A C 9
ATOM 3721 O O . LYS A 1 16 ? 21.747 29.167 21.422 1.00 0.00 16 LYS A O 9
ATOM 3740 N N . VAL A 1 17 ? 19.726 29.418 20.462 1.00 0.00 17 VAL A N 9
ATOM 3741 C CA . VAL A 1 17 ? 19.005 29.927 21.644 1.00 0.00 17 VAL A CA 9
ATOM 3742 C C . VAL A 1 17 ? 18.668 28.793 22.616 1.00 0.00 17 VAL A C 9
ATOM 3743 O O . VAL A 1 17 ? 18.787 28.957 23.829 1.00 0.00 17 VAL A O 9
ATOM 3756 N N . SER A 1 18 ? 18.337 27.606 22.096 1.00 0.00 18 SER A N 9
ATOM 3757 C CA . SER A 1 18 ? 18.158 26.384 22.885 1.00 0.00 18 SER A CA 9
ATOM 3758 C C . SER A 1 18 ? 19.418 26.028 23.678 1.00 0.00 18 SER A C 9
ATOM 3759 O O . SER A 1 18 ? 19.339 25.779 24.879 1.00 0.00 18 SER A O 9
ATOM 3767 N N . GLN A 1 19 ? 20.588 26.086 23.034 1.00 0.00 19 GLN A N 9
ATOM 3768 C CA . GLN A 1 19 ? 21.886 25.900 23.670 1.00 0.00 19 GLN A CA 9
ATOM 3769 C C . GLN A 1 19 ? 22.203 27.032 24.667 1.00 0.00 19 GLN A C 9
ATOM 3770 O O . GLN A 1 19 ? 22.546 26.751 25.813 1.00 0.00 19 GLN A O 9
ATOM 3784 N N . ASP A 1 20 ? 22.019 28.300 24.277 1.00 0.00 20 ASP A N 9
ATOM 3785 C CA . ASP A 1 20 ? 22.284 29.494 25.108 1.00 0.00 20 ASP A CA 9
ATOM 3786 C C . ASP A 1 20 ? 21.496 29.525 26.435 1.00 0.00 20 ASP A C 9
ATOM 3787 O O . ASP A 1 20 ? 21.985 30.028 27.454 1.00 0.00 20 ASP A O 9
ATOM 3796 N N . TYR A 1 21 ? 20.287 28.967 26.451 1.00 0.00 21 TYR A N 9
ATOM 3797 C CA . TYR A 1 21 ? 19.490 28.821 27.670 1.00 0.00 21 TYR A CA 9
ATOM 3798 C C . TYR A 1 21 ? 20.124 27.787 28.622 1.00 0.00 21 TYR A C 9
ATOM 3799 O O . TYR A 1 21 ? 20.159 27.992 29.838 1.00 0.00 21 TYR A O 9
ATOM 3817 N N . CYS A 1 22 ? 20.753 26.741 28.081 1.00 0.00 22 CYS A N 9
ATOM 3818 C CA . CYS A 1 22 ? 21.439 25.723 28.868 1.00 0.00 22 CYS A CA 9
ATOM 3819 C C . CYS A 1 22 ? 22.808 26.211 29.370 1.00 0.00 22 CYS A C 9
ATOM 3820 O O . CYS A 1 22 ? 23.209 25.854 30.479 1.00 0.00 22 CYS A O 9
ATOM 3827 N N . LEU A 1 23 ? 23.469 27.118 28.633 1.00 0.00 23 LEU A N 9
ATOM 3828 C CA . LEU A 1 23 ? 24.706 27.781 29.084 1.00 0.00 23 LEU A CA 9
ATOM 3829 C C . LEU A 1 23 ? 24.496 28.637 30.346 1.00 0.00 23 LEU A C 9
ATOM 3830 O O . LEU A 1 23 ? 25.363 28.668 31.221 1.00 0.00 23 LEU A O 9
ATOM 3846 N N . LYS A 1 24 ? 23.356 29.332 30.439 1.00 0.00 24 LYS A N 9
ATOM 3847 C CA . LYS A 1 24 ? 23.074 30.291 31.519 1.00 0.00 24 LYS A CA 9
ATOM 3848 C C . LYS A 1 24 ? 22.204 29.741 32.652 1.00 0.00 24 LYS A C 9
ATOM 3849 O O . LYS A 1 24 ? 22.302 30.245 33.769 1.00 0.00 24 LYS A O 9
ATOM 3868 N N . ASN A 1 25 ? 21.334 28.768 32.376 1.00 0.00 25 ASN A N 9
ATOM 3869 C CA . ASN A 1 25 ? 20.253 28.368 33.288 1.00 0.00 25 ASN A CA 9
ATOM 3870 C C . ASN A 1 25 ? 20.024 26.837 33.359 1.00 0.00 25 ASN A C 9
ATOM 3871 O O . ASN A 1 25 ? 19.147 26.391 34.091 1.00 0.00 25 ASN A O 9
ATOM 3882 N N . CYS A 1 26 ? 20.777 26.031 32.593 1.00 0.00 26 CYS A N 9
ATOM 3883 C CA . CYS A 1 26 ? 20.565 24.586 32.403 1.00 0.00 26 CYS A CA 9
ATOM 3884 C C . CYS A 1 26 ? 19.084 24.210 32.169 1.00 0.00 26 CYS A C 9
ATOM 3885 O O . CYS A 1 26 ? 18.472 23.455 32.934 1.00 0.00 26 CYS A O 9
ATOM 3892 N N . ARG A 1 27 ? 18.508 24.809 31.116 1.00 0.00 27 ARG A N 9
ATOM 3893 C CA . ARG A 1 27 ? 17.196 24.535 30.496 1.00 0.00 27 ARG A CA 9
ATOM 3894 C C . ARG A 1 27 ? 17.344 24.623 28.976 1.00 0.00 27 ARG A C 9
ATOM 3895 O O . ARG A 1 27 ? 18.329 25.184 28.505 1.00 0.00 27 ARG A O 9
ATOM 3916 N N . CYS A 1 28 ? 16.354 24.171 28.216 1.00 0.00 28 CYS A N 9
ATOM 3917 C CA . CYS A 1 28 ? 16.289 24.381 26.764 1.00 0.00 28 CYS A CA 9
ATOM 3918 C C . CYS A 1 28 ? 14.936 24.972 26.346 1.00 0.00 28 CYS A C 9
ATOM 3919 O O . CYS A 1 28 ? 13.908 24.720 26.976 1.00 0.00 28 CYS A O 9
ATOM 3926 N N . ILE A 1 29 ? 14.970 25.837 25.326 1.00 0.00 29 ILE A N 9
ATOM 3927 C CA . ILE A 1 29 ? 13.855 26.736 24.988 1.00 0.00 29 ILE A CA 9
ATOM 3928 C C . ILE A 1 29 ? 12.787 26.059 24.118 1.00 0.00 29 ILE A C 9
ATOM 3929 O O . ILE A 1 29 ? 13.112 25.373 23.140 1.00 0.00 29 ILE A O 9
ATOM 3945 N N . ARG A 1 30 ? 11.520 26.259 24.496 1.00 0.00 30 ARG A N 9
ATOM 3946 C CA . ARG A 1 30 ? 10.294 25.770 23.836 1.00 0.00 30 ARG A CA 9
ATOM 3947 C C . ARG A 1 30 ? 9.045 26.479 24.364 1.00 0.00 30 ARG A C 9
ATOM 3948 O O . ARG A 1 30 ? 8.113 26.724 23.571 1.00 0.00 30 ARG A O 9
ATOM 3970 N N . GLY A 1 1 ? 33.352 16.761 32.052 1.00 0.00 1 GLY A N 10
ATOM 3971 C CA . GLY A 1 1 ? 32.447 17.828 32.504 1.00 0.00 1 GLY A CA 10
ATOM 3972 C C . GLY A 1 1 ? 31.022 17.557 32.052 1.00 0.00 1 GLY A C 10
ATOM 3973 O O . GLY A 1 1 ? 30.814 16.951 31.002 1.00 0.00 1 GLY A O 10
ATOM 3979 N N . SER A 1 2 ? 30.031 17.990 32.835 1.00 0.00 2 SER A N 10
ATOM 3980 C CA . SER A 1 2 ? 28.598 17.714 32.609 1.00 0.00 2 SER A CA 10
ATOM 3981 C C . SER A 1 2 ? 27.716 18.919 32.977 1.00 0.00 2 SER A C 10
ATOM 3982 O O . SER A 1 2 ? 28.195 19.888 33.568 1.00 0.00 2 SER A O 10
ATOM 3990 N N . GLY A 1 3 ? 26.418 18.864 32.664 1.00 0.00 3 GLY A N 10
ATOM 3991 C CA . GLY A 1 3 ? 25.440 19.872 33.089 1.00 0.00 3 GLY A CA 10
ATOM 3992 C C . GLY A 1 3 ? 25.543 21.187 32.311 1.00 0.00 3 GLY A C 10
ATOM 3993 O O . GLY A 1 3 ? 25.439 21.195 31.088 1.00 0.00 3 GLY A O 10
ATOM 3997 N N . CYS A 1 4 ? 25.764 22.299 33.012 1.00 0.00 4 CYS A N 10
ATOM 3998 C CA . CYS A 1 4 ? 25.789 23.677 32.494 1.00 0.00 4 CYS A CA 10
ATOM 3999 C C . CYS A 1 4 ? 26.975 24.039 31.554 1.00 0.00 4 CYS A C 10
ATOM 4000 O O . CYS A 1 4 ? 27.438 25.187 31.532 1.00 0.00 4 CYS A O 10
ATOM 4007 N N . MET A 1 5 ? 27.497 23.068 30.794 1.00 0.00 5 MET A N 10
ATOM 4008 C CA . MET A 1 5 ? 28.652 23.150 29.893 1.00 0.00 5 MET A CA 10
ATOM 4009 C C . MET A 1 5 ? 28.241 23.000 28.416 1.00 0.00 5 MET A C 10
ATOM 4010 O O . MET A 1 5 ? 27.379 22.168 28.124 1.00 0.00 5 MET A O 10
ATOM 4024 N N . PRO A 1 6 ? 28.880 23.705 27.457 1.00 0.00 6 PRO A N 10
ATOM 4025 C CA . PRO A 1 6 ? 28.391 23.776 26.075 1.00 0.00 6 PRO A CA 10
ATOM 4026 C C . PRO A 1 6 ? 28.235 22.424 25.371 1.00 0.00 6 PRO A C 10
ATOM 4027 O O . PRO A 1 6 ? 27.256 22.208 24.654 1.00 0.00 6 PRO A O 10
ATOM 4038 N N . GLU A 1 7 ? 29.162 21.494 25.600 1.00 0.00 7 GLU A N 10
ATOM 4039 C CA . GLU A 1 7 ? 29.146 20.153 25.045 1.00 0.00 7 GLU A CA 10
ATOM 4040 C C . GLU A 1 7 ? 28.025 19.253 25.596 1.00 0.00 7 GLU A C 10
ATOM 4041 O O . GLU A 1 7 ? 27.502 18.424 24.853 1.00 0.00 7 GLU A O 10
ATOM 4053 N N . TYR A 1 8 ? 27.595 19.443 26.849 1.00 0.00 8 TYR A N 10
ATOM 4054 C CA . TYR A 1 8 ? 26.438 18.742 27.428 1.00 0.00 8 TYR A CA 10
ATOM 4055 C C . TYR A 1 8 ? 25.123 19.435 27.028 1.00 0.00 8 TYR A C 10
ATOM 4056 O O . TYR A 1 8 ? 24.120 18.767 26.766 1.00 0.00 8 TYR A O 10
ATOM 4074 N N . CYS A 1 9 ? 25.142 20.768 26.884 1.00 0.00 9 CYS A N 10
ATOM 4075 C CA . CYS A 1 9 ? 23.999 21.559 26.429 1.00 0.00 9 CYS A CA 10
ATOM 4076 C C . CYS A 1 9 ? 23.595 21.262 24.978 1.00 0.00 9 CYS A C 10
ATOM 4077 O O . CYS A 1 9 ? 22.410 21.311 24.655 1.00 0.00 9 CYS A O 10
ATOM 4084 N N . ALA A 1 10 ? 24.552 20.905 24.119 1.00 0.00 10 ALA A N 10
ATOM 4085 C CA . ALA A 1 10 ? 24.330 20.485 22.733 1.00 0.00 10 ALA A CA 10
ATOM 4086 C C . ALA A 1 10 ? 24.321 18.949 22.532 1.00 0.00 10 ALA A C 10
ATOM 4087 O O . ALA A 1 10 ? 24.466 18.436 21.416 1.00 0.00 10 ALA A O 10
ATOM 4094 N N . GLY A 1 11 ? 24.160 18.201 23.625 1.00 0.00 11 GLY A N 10
ATOM 4095 C CA . GLY A 1 11 ? 23.991 16.742 23.624 1.00 0.00 11 GLY A CA 10
ATOM 4096 C C . GLY A 1 11 ? 22.652 16.278 23.028 1.00 0.00 11 GLY A C 10
ATOM 4097 O O . GLY A 1 11 ? 22.628 15.301 22.280 1.00 0.00 11 GLY A O 10
ATOM 4101 N N . GLN A 1 12 ? 21.556 16.990 23.325 1.00 0.00 12 GLN A N 10
ATOM 4102 C CA . GLN A 1 12 ? 20.183 16.697 22.875 1.00 0.00 12 GLN A CA 10
ATOM 4103 C C . G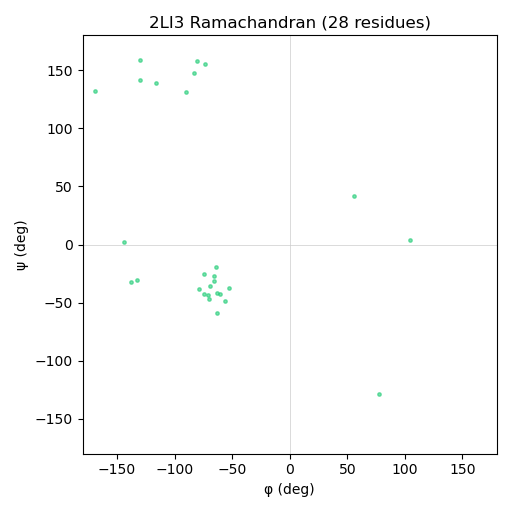LN A 1 12 ? 19.474 17.908 22.210 1.00 0.00 12 GLN A C 10
ATOM 4104 O O . GLN A 1 12 ? 18.266 17.850 21.959 1.00 0.00 12 GLN A O 10
ATOM 4118 N N . CYS A 1 13 ? 20.173 19.028 21.970 1.00 0.00 13 CYS A N 10
ATOM 4119 C CA . CYS A 1 13 ? 19.609 20.316 21.522 1.00 0.00 13 CYS A CA 10
ATOM 4120 C C . CYS A 1 13 ? 20.465 20.969 20.417 1.00 0.00 13 CYS A C 10
ATOM 4121 O O . CYS A 1 13 ? 21.698 20.966 20.498 1.00 0.00 13 CYS A O 10
ATOM 4128 N N . ARG A 1 14 ? 19.827 21.556 19.396 1.00 0.00 14 ARG A N 10
ATOM 4129 C CA . ARG A 1 14 ? 20.452 22.258 18.251 1.00 0.00 14 ARG A CA 10
ATOM 4130 C C . ARG A 1 14 ? 20.173 23.771 18.292 1.00 0.00 14 ARG A C 10
ATOM 4131 O O . ARG A 1 14 ? 19.421 24.260 19.138 1.00 0.00 14 ARG A O 10
ATOM 4152 N N . GLY A 1 15 ? 20.783 24.519 17.374 1.00 0.00 15 GLY A N 10
ATOM 4153 C CA . GLY A 1 15 ? 20.618 25.973 17.244 1.00 0.00 15 GLY A CA 10
ATOM 4154 C C . GLY A 1 15 ? 21.486 26.773 18.222 1.00 0.00 15 GLY A C 10
ATOM 4155 O O . GLY A 1 15 ? 22.494 26.272 18.721 1.00 0.00 15 GLY A O 10
ATOM 4159 N N . LYS A 1 16 ? 21.096 28.024 18.488 1.00 0.00 16 LYS A N 10
ATOM 4160 C CA . LYS A 1 16 ? 21.780 28.964 19.386 1.00 0.00 16 LYS A CA 10
ATOM 4161 C C . LYS A 1 16 ? 20.934 29.278 20.618 1.00 0.00 16 LYS A C 10
ATOM 4162 O O . LYS A 1 16 ? 21.456 29.206 21.727 1.00 0.00 16 LYS A O 10
ATOM 4181 N N . VAL A 1 17 ? 19.640 29.571 20.453 1.00 0.00 17 VAL A N 10
ATOM 4182 C CA . VAL A 1 17 ? 18.775 30.069 21.536 1.00 0.00 17 VAL A CA 10
ATOM 4183 C C . VAL A 1 17 ? 18.673 29.069 22.684 1.00 0.00 17 VAL A C 10
ATOM 4184 O O . VAL A 1 17 ? 18.809 29.446 23.849 1.00 0.00 17 VAL A O 10
ATOM 4197 N N . SER A 1 18 ? 18.472 27.792 22.364 1.00 0.00 18 SER A N 10
ATOM 4198 C CA . SER A 1 18 ? 18.294 26.737 23.359 1.00 0.00 18 SER A CA 10
ATOM 4199 C C . SER A 1 18 ? 19.627 26.265 23.943 1.00 0.00 18 SER A C 10
ATOM 4200 O O . SER A 1 18 ? 19.734 26.098 25.159 1.00 0.00 18 SER A O 10
ATOM 4208 N N . GLN A 1 19 ? 20.689 26.167 23.127 1.00 0.00 19 GLN A N 10
ATOM 4209 C CA . GLN A 1 19 ? 22.030 25.917 23.638 1.00 0.00 19 GLN A CA 10
ATOM 4210 C C . GLN A 1 19 ? 22.487 27.010 24.624 1.00 0.00 19 GLN A C 10
ATOM 4211 O O . GLN A 1 19 ? 22.921 26.677 25.725 1.00 0.00 19 GLN A O 10
ATOM 4225 N N . ASP A 1 20 ? 22.343 28.305 24.290 1.00 0.00 20 ASP A N 10
ATOM 4226 C CA . ASP A 1 20 ? 22.751 29.393 25.202 1.00 0.00 20 ASP A CA 10
ATOM 4227 C C . ASP A 1 20 ? 21.825 29.547 26.419 1.00 0.00 20 ASP A C 10
ATOM 4228 O O . ASP A 1 20 ? 22.260 30.014 27.477 1.00 0.00 20 ASP A O 10
ATOM 4237 N N . TYR A 1 21 ? 20.575 29.082 26.322 1.00 0.00 21 TYR A N 10
ATOM 4238 C CA . TYR A 1 21 ? 19.710 28.948 27.491 1.00 0.00 21 TYR A CA 10
ATOM 4239 C C . TYR A 1 21 ? 20.347 27.973 28.482 1.00 0.00 21 TYR A C 10
ATOM 4240 O O . TYR A 1 21 ? 20.489 28.311 29.652 1.00 0.00 21 TYR A O 10
ATOM 4258 N N . CYS A 1 22 ? 20.884 26.841 28.016 1.00 0.00 22 CYS A N 10
ATOM 4259 C CA . CYS A 1 22 ? 21.573 25.891 28.880 1.00 0.00 22 CYS A CA 10
ATOM 4260 C C . CYS A 1 22 ? 22.913 26.431 29.419 1.00 0.00 22 CYS A C 10
ATOM 4261 O O . CYS A 1 22 ? 23.246 26.144 30.568 1.00 0.00 22 CYS A O 10
ATOM 4268 N N . LEU A 1 23 ? 23.636 27.290 28.683 1.00 0.00 23 LEU A N 10
ATOM 4269 C CA . LEU A 1 23 ? 24.871 27.928 29.193 1.00 0.00 23 LEU A CA 10
ATOM 4270 C C . LEU A 1 23 ? 24.633 28.820 30.423 1.00 0.00 23 LEU A C 10
ATOM 4271 O O . LEU A 1 23 ? 25.558 29.048 31.210 1.00 0.00 23 LEU A O 10
ATOM 4287 N N . LYS A 1 24 ? 23.407 29.332 30.589 1.00 0.00 24 LYS A N 10
ATOM 4288 C CA . LYS A 1 24 ? 22.978 30.130 31.752 1.00 0.00 24 LYS A CA 10
ATOM 4289 C C . LYS A 1 24 ? 22.181 29.315 32.783 1.00 0.00 24 LYS A C 10
ATOM 4290 O O . LYS A 1 24 ? 22.427 29.431 33.986 1.00 0.00 24 LYS A O 10
ATOM 4309 N N . ASN A 1 25 ? 21.255 28.489 32.301 1.00 0.00 25 ASN A N 10
ATOM 4310 C CA . ASN A 1 25 ? 20.138 27.904 33.047 1.00 0.00 25 ASN A CA 10
ATOM 4311 C C . ASN A 1 25 ? 20.210 26.368 33.194 1.00 0.00 25 ASN A C 10
ATOM 4312 O O . ASN A 1 25 ? 19.393 25.783 33.900 1.00 0.00 25 ASN A O 10
ATOM 4323 N N . CYS A 1 26 ? 21.158 25.703 32.528 1.00 0.00 26 CYS A N 10
ATOM 4324 C CA . CYS A 1 26 ? 21.373 24.245 32.507 1.00 0.00 26 CYS A CA 10
ATOM 4325 C C . CYS A 1 26 ? 20.220 23.384 31.926 1.00 0.00 26 CYS A C 10
ATOM 4326 O O . CYS A 1 26 ? 20.264 22.151 31.995 1.00 0.00 26 CYS A O 10
ATOM 4333 N N . ARG A 1 27 ? 19.209 24.013 31.312 1.00 0.00 27 ARG A N 10
ATOM 4334 C CA . ARG A 1 27 ? 18.109 23.375 30.564 1.00 0.00 27 ARG A CA 10
ATOM 4335 C C . ARG A 1 27 ? 18.102 23.847 29.111 1.00 0.00 27 ARG A C 10
ATOM 4336 O O . ARG A 1 27 ? 18.625 24.914 28.816 1.00 0.00 27 ARG A O 10
ATOM 4357 N N . CYS A 1 28 ? 17.427 23.123 28.229 1.00 0.00 28 CYS A N 10
ATOM 4358 C CA . CYS A 1 28 ? 16.986 23.640 26.933 1.00 0.00 28 CYS A CA 10
ATOM 4359 C C . CYS A 1 28 ? 15.676 24.442 27.108 1.00 0.00 28 CYS A C 10
ATOM 4360 O O . CYS A 1 28 ? 14.879 24.139 27.999 1.00 0.00 28 CYS A O 10
ATOM 4367 N N . ILE A 1 29 ? 15.470 25.488 26.299 1.00 0.00 29 ILE A N 10
ATOM 4368 C CA . ILE A 1 29 ? 14.664 26.685 26.650 1.00 0.00 29 ILE A CA 10
ATOM 4369 C C . ILE A 1 29 ? 13.191 26.455 27.036 1.00 0.00 29 ILE A C 10
ATOM 4370 O O . ILE A 1 29 ? 12.630 27.209 27.834 1.00 0.00 29 ILE A O 10
ATOM 4386 N N . ARG A 1 30 ? 12.563 25.414 26.497 1.00 0.00 30 ARG A N 10
ATOM 4387 C CA . ARG A 1 30 ? 11.131 25.101 26.695 1.00 0.00 30 ARG A CA 10
ATOM 4388 C C . ARG A 1 30 ? 10.754 24.611 28.097 1.00 0.00 30 ARG A C 10
ATOM 4389 O O . ARG A 1 30 ? 11.643 24.202 28.880 1.00 0.00 30 ARG A O 10
ATOM 4411 N N . GLY A 1 1 ? 18.894 20.294 34.670 1.00 0.00 1 GLY A N 11
ATOM 4412 C CA . GLY A 1 1 ? 19.227 19.376 33.572 1.00 0.00 1 GLY A CA 11
ATOM 4413 C C . GLY A 1 1 ? 20.370 18.455 33.943 1.00 0.00 1 GLY A C 11
ATOM 4414 O O . GLY A 1 1 ? 21.159 18.785 34.825 1.00 0.00 1 GLY A O 11
ATOM 4420 N N . SER A 1 2 ? 20.488 17.306 33.270 1.00 0.00 2 SER A N 11
ATOM 4421 C CA . SER A 1 2 ? 21.456 16.245 33.605 1.00 0.00 2 SER A CA 11
ATOM 4422 C C . SER A 1 2 ? 22.928 16.632 33.409 1.00 0.00 2 SER A C 11
ATOM 4423 O O . SER A 1 2 ? 23.795 16.012 34.027 1.00 0.00 2 SER A O 11
ATOM 4431 N N . GLY A 1 3 ? 23.218 17.641 32.589 1.00 0.00 3 GLY A N 11
ATOM 4432 C CA . GLY A 1 3 ? 24.557 18.179 32.366 1.00 0.00 3 GLY A CA 11
ATOM 4433 C C . GLY A 1 3 ? 24.489 19.591 31.778 1.00 0.00 3 GLY A C 11
ATOM 4434 O O . GLY A 1 3 ? 23.574 19.914 31.012 1.00 0.00 3 GLY A O 11
ATOM 4438 N N . CYS A 1 4 ? 25.459 20.422 32.161 1.00 0.00 4 CYS A N 11
ATOM 4439 C CA . CYS A 1 4 ? 25.390 21.887 32.117 1.00 0.00 4 CYS A CA 11
ATOM 4440 C C . CYS A 1 4 ? 26.652 22.545 31.524 1.00 0.00 4 CYS A C 11
ATOM 4441 O O . CYS A 1 4 ? 26.927 23.726 31.771 1.00 0.00 4 CYS A O 11
ATOM 4448 N N . MET A 1 5 ? 27.421 21.769 30.763 1.00 0.00 5 MET A N 11
ATOM 4449 C CA . MET A 1 5 ? 28.666 22.167 30.101 1.00 0.00 5 MET A CA 11
ATOM 4450 C C . MET A 1 5 ? 28.454 22.371 28.589 1.00 0.00 5 MET A C 11
ATOM 4451 O O . MET A 1 5 ? 27.587 21.698 28.022 1.00 0.00 5 MET A O 11
ATOM 4465 N N . PRO A 1 6 ? 29.224 23.231 27.895 1.00 0.00 6 PRO A N 11
ATOM 4466 C CA . PRO A 1 6 ? 28.864 23.668 26.545 1.00 0.00 6 PRO A CA 11
ATOM 4467 C C . PRO A 1 6 ? 28.779 22.546 25.501 1.00 0.00 6 PRO A C 11
ATOM 4468 O O . PRO A 1 6 ? 27.933 22.599 24.608 1.00 0.00 6 PRO A O 11
ATOM 4479 N N . GLU A 1 7 ? 29.629 21.526 25.585 1.00 0.00 7 GLU A N 11
ATOM 4480 C CA . GLU A 1 7 ? 29.654 20.374 24.697 1.00 0.00 7 GLU A CA 11
ATOM 4481 C C . GLU A 1 7 ? 28.550 19.342 24.983 1.00 0.00 7 GLU A C 11
ATOM 4482 O O . GLU A 1 7 ? 28.176 18.570 24.096 1.00 0.00 7 GLU A O 11
ATOM 4494 N N . TYR A 1 8 ? 28.012 19.356 26.205 1.00 0.00 8 TYR A N 11
ATOM 44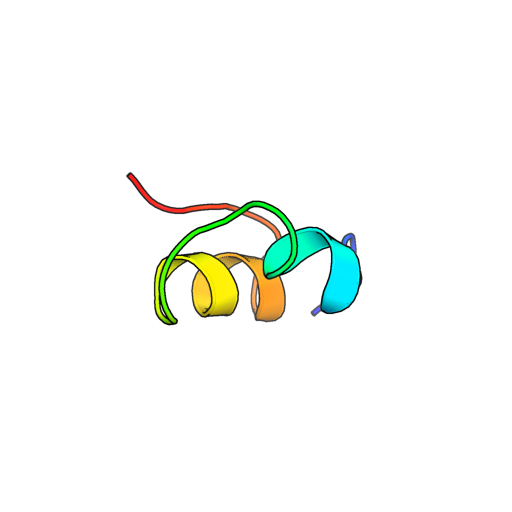95 C CA . TYR A 1 8 ? 26.827 18.602 26.614 1.00 0.00 8 TYR A CA 11
ATOM 4496 C C . TYR A 1 8 ? 25.554 19.347 26.178 1.00 0.00 8 TYR A C 11
ATOM 4497 O O . TYR A 1 8 ? 24.633 18.743 25.627 1.00 0.00 8 TYR A O 11
ATOM 4515 N N . CYS A 1 9 ? 25.515 20.676 26.342 1.00 0.00 9 CYS A N 11
ATOM 4516 C CA . CYS A 1 9 ? 24.375 21.511 25.964 1.00 0.00 9 CYS A CA 11
ATOM 4517 C C . CYS A 1 9 ? 24.031 21.404 24.475 1.00 0.00 9 CYS A C 11
ATOM 4518 O O . CYS A 1 9 ? 22.863 21.243 24.128 1.00 0.00 9 CYS A O 11
ATOM 4525 N N . ALA A 1 10 ? 25.036 21.418 23.593 1.00 0.00 10 ALA A N 11
ATOM 4526 C CA . ALA A 1 10 ? 24.814 21.233 22.158 1.00 0.00 10 ALA A CA 11
ATOM 4527 C C . ALA A 1 10 ? 24.557 19.766 21.739 1.00 0.00 10 ALA A C 11
ATOM 4528 O O . ALA A 1 10 ? 24.073 19.529 20.632 1.00 0.00 10 ALA A O 11
ATOM 4535 N N . GLY A 1 11 ? 24.808 18.795 22.625 1.00 0.00 11 GLY A N 11
ATOM 4536 C CA . GLY A 1 11 ? 24.385 17.402 22.443 1.00 0.00 11 GLY A CA 11
ATOM 4537 C C . GLY A 1 11 ? 22.889 17.186 22.711 1.00 0.00 11 GLY A C 11
ATOM 4538 O O . GLY A 1 11 ? 22.230 16.460 21.961 1.00 0.00 11 GLY A O 11
ATOM 4542 N N . GLN A 1 12 ? 22.327 17.848 23.734 1.00 0.00 12 GLN A N 11
ATOM 4543 C CA . GLN A 1 12 ? 20.914 17.695 24.130 1.00 0.00 12 GLN A CA 11
ATOM 4544 C C . GLN A 1 12 ? 19.944 18.732 23.521 1.00 0.00 12 GLN A C 11
ATOM 4545 O O . GLN A 1 12 ? 18.757 18.430 23.378 1.00 0.00 12 GLN A O 11
ATOM 4559 N N . CYS A 1 13 ? 20.426 19.918 23.131 1.00 0.00 13 CYS A N 11
ATOM 4560 C CA . CYS A 1 13 ? 19.612 20.972 22.503 1.00 0.00 13 CYS A CA 11
ATOM 4561 C C . CYS A 1 13 ? 20.001 21.213 21.026 1.00 0.00 13 CYS A C 11
ATOM 4562 O O . CYS A 1 13 ? 21.183 21.354 20.695 1.00 0.00 13 CYS A O 11
ATOM 4569 N N . ARG A 1 14 ? 18.997 21.336 20.143 1.00 0.00 14 ARG A N 11
ATOM 4570 C CA . ARG A 1 14 ? 19.132 21.738 18.726 1.00 0.00 14 ARG A CA 11
ATOM 4571 C C . ARG A 1 14 ? 18.673 23.188 18.533 1.00 0.00 14 ARG A C 11
ATOM 4572 O O . ARG A 1 14 ? 17.773 23.652 19.242 1.00 0.00 14 ARG A O 11
ATOM 4593 N N . GLY A 1 15 ? 19.271 23.902 17.586 1.00 0.00 15 GLY A N 11
ATOM 4594 C CA . GLY A 1 15 ? 19.243 25.368 17.504 1.00 0.00 15 GLY A CA 11
ATOM 4595 C C . GLY A 1 15 ? 20.423 26.008 18.255 1.00 0.00 15 GLY A C 11
ATOM 4596 O O . GLY A 1 15 ? 21.431 25.346 18.498 1.00 0.00 15 GLY A O 11
ATOM 4600 N N . LYS A 1 16 ? 20.331 27.297 18.599 1.00 0.00 16 LYS A N 11
ATOM 4601 C CA . LYS A 1 16 ? 21.377 28.088 19.273 1.00 0.00 16 LYS A CA 11
ATOM 4602 C C . LYS A 1 16 ? 20.863 28.759 20.548 1.00 0.00 16 LYS A C 11
ATOM 4603 O O . LYS A 1 16 ? 21.513 28.624 21.583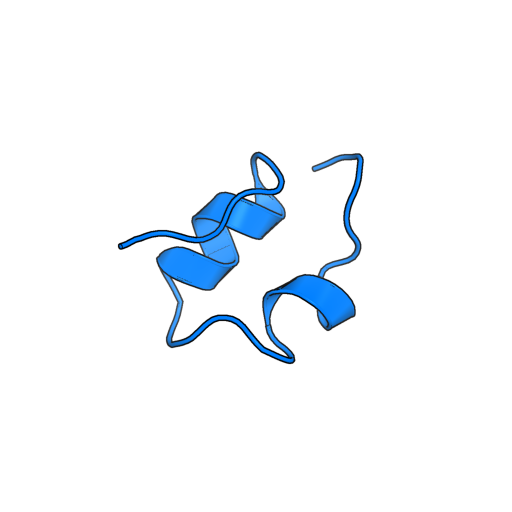 1.00 0.00 16 LYS A O 11
ATOM 4622 N N . VAL A 1 17 ? 19.682 29.388 20.519 1.00 0.00 17 VAL A N 11
ATOM 4623 C CA . VAL A 1 17 ? 19.027 29.952 21.721 1.00 0.00 17 VAL A CA 11
ATOM 4624 C C . VAL A 1 17 ? 18.839 28.876 22.795 1.00 0.00 17 VAL A C 11
ATOM 4625 O O . VAL A 1 17 ? 19.063 29.144 23.974 1.00 0.00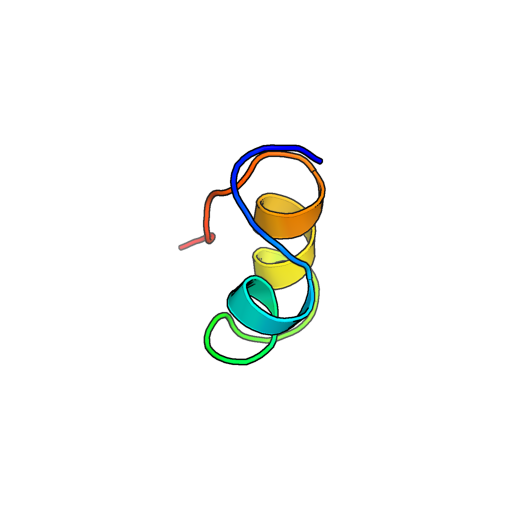 17 VAL A O 11
ATOM 4638 N N . SER A 1 18 ? 18.499 27.650 22.388 1.00 0.00 18 SER A N 11
ATOM 4639 C CA . SER A 1 18 ? 18.335 26.477 23.252 1.00 0.00 18 SER A CA 11
ATOM 4640 C C . SER A 1 18 ? 19.651 26.023 23.894 1.00 0.00 18 SER A C 11
ATOM 4641 O O . SER A 1 18 ? 19.705 25.823 25.107 1.00 0.00 18 SER A O 11
ATOM 4649 N N . GLN A 1 19 ? 20.735 25.928 23.113 1.00 0.00 19 GLN A N 11
ATOM 4650 C CA . GLN A 1 19 ? 22.078 25.627 23.600 1.00 0.00 19 GLN A CA 11
ATOM 4651 C C . GLN A 1 19 ? 22.550 26.718 24.578 1.00 0.00 19 GLN A C 11
ATOM 4652 O O . GLN A 1 19 ? 23.025 26.395 25.664 1.00 0.00 19 GLN A O 11
ATOM 4666 N N . ASP A 1 20 ? 22.321 27.995 24.255 1.00 0.00 20 ASP A N 11
ATOM 4667 C CA . ASP A 1 20 ? 22.597 29.143 25.132 1.00 0.00 20 ASP A CA 11
ATOM 4668 C C . ASP A 1 20 ? 21.731 29.161 26.407 1.00 0.00 20 ASP A C 11
ATOM 4669 O O . ASP A 1 20 ? 22.169 29.633 27.458 1.00 0.00 20 ASP A O 11
ATOM 4678 N N . TYR A 1 21 ? 20.526 28.592 26.367 1.00 0.00 21 TYR A N 11
ATOM 4679 C CA . TYR A 1 21 ? 19.695 28.428 27.559 1.00 0.00 21 TYR A CA 11
ATOM 4680 C C . TYR A 1 21 ? 20.295 27.382 28.511 1.00 0.00 21 TYR A C 11
ATOM 4681 O O . TYR A 1 21 ? 20.283 27.550 29.732 1.00 0.00 21 TYR A O 11
ATOM 4699 N N . CYS A 1 22 ? 20.952 26.352 27.971 1.00 0.00 22 CYS A N 11
ATOM 4700 C CA . CYS A 1 22 ? 21.683 25.388 28.779 1.00 0.00 22 CYS A CA 11
ATOM 4701 C C . CYS A 1 22 ? 22.983 25.992 29.347 1.00 0.00 22 CYS A C 11
ATOM 4702 O O . CYS A 1 22 ? 23.322 25.708 30.499 1.00 0.00 22 CYS A O 11
ATOM 4709 N N . LEU A 1 23 ? 23.650 26.899 28.616 1.00 0.00 23 LEU A N 11
ATOM 4710 C CA . LEU A 1 23 ? 24.827 27.627 29.122 1.00 0.00 23 LEU A CA 11
ATOM 4711 C C . LEU A 1 23 ? 24.515 28.446 30.385 1.00 0.00 23 LEU A C 11
ATOM 4712 O O . LEU A 1 23 ? 25.350 28.487 31.293 1.00 0.00 23 LEU A O 11
ATOM 4728 N N . LYS A 1 24 ? 23.334 29.080 30.462 1.00 0.00 24 LYS A N 11
ATOM 4729 C CA . LYS A 1 24 ? 22.964 29.996 31.566 1.00 0.00 24 LYS A CA 11
ATOM 4730 C C . LYS A 1 24 ? 22.024 29.399 32.629 1.00 0.00 24 LYS A C 11
ATOM 4731 O O . LYS A 1 24 ? 21.979 29.916 33.751 1.00 0.00 24 LYS A O 11
ATOM 4750 N N . ASN A 1 25 ? 21.251 28.361 32.303 1.00 0.00 25 ASN A N 11
ATOM 4751 C CA . ASN A 1 25 ? 20.166 27.838 33.155 1.00 0.00 25 ASN A CA 11
ATOM 4752 C C . ASN A 1 25 ? 20.106 26.295 33.248 1.00 0.00 25 ASN A C 11
ATOM 4753 O O . ASN A 1 25 ? 19.295 25.760 34.001 1.00 0.00 25 ASN A O 11
ATOM 4764 N N . CYS A 1 26 ? 20.936 25.565 32.493 1.00 0.00 26 CYS A N 11
ATOM 4765 C CA . CYS A 1 26 ? 20.933 24.096 32.418 1.00 0.00 26 CYS A CA 11
ATOM 4766 C C . CYS A 1 26 ? 19.559 23.463 32.086 1.00 0.00 26 CYS A C 11
ATOM 4767 O O . CYS A 1 26 ? 19.166 22.430 32.640 1.00 0.00 26 CYS A O 11
ATOM 4774 N N . ARG A 1 27 ? 18.851 24.087 31.136 1.00 0.00 27 ARG A N 11
ATOM 4775 C CA . ARG A 1 27 ? 17.700 23.530 30.404 1.00 0.00 27 ARG A CA 11
ATOM 4776 C C . ARG A 1 27 ? 17.854 23.816 28.911 1.00 0.00 27 ARG A C 11
ATOM 4777 O O . ARG A 1 27 ? 18.543 24.764 28.545 1.00 0.00 27 ARG A O 11
ATOM 4798 N N . CYS A 1 28 ? 17.139 23.091 28.062 1.00 0.00 28 CYS A N 11
ATOM 4799 C CA . CYS A 1 28 ? 16.764 23.601 26.741 1.00 0.00 28 CYS A CA 11
ATOM 4800 C C . CYS A 1 28 ? 15.478 24.449 26.881 1.00 0.00 28 CYS A C 11
ATOM 4801 O O . CYS A 1 28 ? 14.598 24.122 27.680 1.00 0.00 28 CYS A O 11
ATOM 4808 N N . ILE A 1 29 ? 15.367 25.559 26.147 1.00 0.00 29 ILE A N 11
ATOM 4809 C CA . ILE A 1 29 ? 14.270 26.542 26.260 1.00 0.00 29 ILE A CA 11
ATOM 4810 C C . ILE A 1 29 ? 12.913 25.959 25.810 1.00 0.00 29 ILE A C 11
ATOM 4811 O O . ILE A 1 29 ? 12.795 25.431 24.700 1.00 0.00 29 ILE A O 11
ATOM 4827 N N . ARG A 1 30 ? 11.885 26.028 26.670 1.00 0.00 30 ARG A N 11
ATOM 4828 C CA . ARG A 1 30 ? 10.482 25.656 26.353 1.00 0.00 30 ARG A CA 11
ATOM 4829 C C . ARG A 1 30 ? 9.465 26.225 27.344 1.00 0.00 30 ARG A C 11
ATOM 4830 O O . ARG A 1 30 ? 9.680 26.117 28.573 1.00 0.00 30 ARG A O 11
ATOM 4852 N N . GLY A 1 1 ? 22.646 13.095 37.585 1.00 0.00 1 GLY A N 12
ATOM 4853 C CA . GLY A 1 1 ? 21.764 13.779 36.632 1.00 0.00 1 GLY A CA 12
ATOM 4854 C C . GLY A 1 1 ? 22.502 14.200 35.374 1.00 0.00 1 GLY A C 12
ATOM 4855 O O . GLY A 1 1 ? 23.614 13.736 35.097 1.00 0.00 1 GLY A O 12
ATOM 4861 N N . SER A 1 2 ? 21.879 15.084 34.599 1.00 0.00 2 SER A N 12
ATOM 4862 C CA . SER A 1 2 ? 22.374 15.590 33.308 1.00 0.00 2 SER A CA 12
ATOM 4863 C C . SER A 1 2 ? 23.533 16.592 33.439 1.00 0.00 2 SER A C 12
ATOM 4864 O O . SER A 1 2 ? 23.794 17.128 34.522 1.00 0.00 2 SER A O 12
ATOM 4872 N N . GLY A 1 3 ? 24.220 16.876 32.332 1.00 0.00 3 GLY A N 12
ATOM 4873 C CA . GLY A 1 3 ? 25.293 17.868 32.263 1.00 0.00 3 GLY A CA 12
ATOM 4874 C C . GLY A 1 3 ? 24.801 19.305 32.058 1.00 0.00 3 GLY A C 12
ATOM 4875 O O . GLY A 1 3 ? 23.760 19.537 31.437 1.00 0.00 3 GLY A O 12
ATOM 4879 N N . CYS A 1 4 ? 25.591 20.268 32.547 1.00 0.00 4 CYS A N 12
ATOM 4880 C CA . CYS A 1 4 ? 25.336 21.713 32.437 1.00 0.00 4 CYS A CA 12
ATOM 4881 C C . CYS A 1 4 ? 26.441 22.486 31.685 1.00 0.00 4 CYS A C 12
ATOM 4882 O O . CYS A 1 4 ? 26.573 23.707 31.814 1.00 0.00 4 CYS A O 12
ATOM 4889 N N . MET A 1 5 ? 27.241 21.773 30.896 1.00 0.00 5 MET A N 12
ATOM 4890 C CA . MET A 1 5 ? 28.415 22.281 30.176 1.00 0.00 5 MET A CA 12
ATOM 4891 C C . MET A 1 5 ? 28.136 22.471 28.675 1.00 0.00 5 MET A C 12
ATOM 4892 O O . MET A 1 5 ? 27.256 21.788 28.141 1.00 0.00 5 MET A O 12
ATOM 4906 N N . PRO A 1 6 ? 28.862 23.349 27.955 1.00 0.00 6 PRO A N 12
ATOM 4907 C CA . PRO A 1 6 ? 28.483 23.754 26.594 1.00 0.00 6 PRO A CA 12
ATOM 4908 C C . PRO A 1 6 ? 28.423 22.612 25.566 1.00 0.00 6 PRO A C 12
ATOM 4909 O O . PRO A 1 6 ? 27.544 22.616 24.702 1.00 0.00 6 PRO A O 12
ATOM 4920 N N . GLU A 1 7 ? 29.297 21.605 25.679 1.00 0.00 7 GLU A N 12
ATOM 4921 C CA . GLU A 1 7 ? 29.287 20.389 24.876 1.00 0.00 7 GLU A CA 12
ATOM 4922 C C . GLU A 1 7 ? 28.139 19.412 25.212 1.00 0.00 7 GLU A C 12
ATOM 4923 O O . GLU A 1 7 ? 27.751 18.611 24.358 1.00 0.00 7 GLU A O 12
ATOM 4935 N N . TYR A 1 8 ? 27.558 19.501 26.414 1.00 0.00 8 TYR A N 12
ATOM 4936 C CA . TYR A 1 8 ? 26.322 18.800 26.765 1.00 0.00 8 TYR A CA 12
ATOM 4937 C C . TYR A 1 8 ? 25.110 19.568 26.212 1.00 0.00 8 TYR A C 12
ATOM 4938 O O . TYR A 1 8 ? 24.245 18.978 25.563 1.00 0.00 8 TYR A O 12
ATOM 4956 N N . CYS A 1 9 ? 25.082 20.895 26.393 1.00 0.00 9 CYS A N 12
ATOM 4957 C CA . CYS A 1 9 ? 24.013 21.763 25.902 1.00 0.00 9 CYS A CA 12
ATOM 4958 C C . CYS A 1 9 ? 23.825 21.638 24.379 1.00 0.00 9 CYS A C 12
ATOM 4959 O O . CYS A 1 9 ? 22.720 21.359 23.917 1.00 0.00 9 CYS A O 12
ATOM 4966 N N . ALA A 1 10 ? 24.898 21.782 23.594 1.00 0.00 10 ALA A N 12
ATOM 4967 C CA . ALA A 1 10 ? 24.831 21.647 22.139 1.00 0.00 10 ALA A CA 12
ATOM 4968 C C . ALA A 1 10 ? 24.823 20.189 21.649 1.00 0.00 10 ALA A C 12
ATOM 4969 O O . ALA A 1 10 ? 24.320 19.920 20.558 1.00 0.00 10 ALA A O 12
ATOM 4976 N N . GLY A 1 11 ? 25.295 19.240 22.467 1.00 0.00 11 GLY A N 12
ATOM 4977 C CA . GLY A 1 11 ? 25.186 17.805 22.190 1.00 0.00 11 GLY A CA 12
ATOM 4978 C C . GLY A 1 11 ? 23.760 17.252 22.323 1.00 0.00 11 GLY A C 12
ATOM 4979 O O . GLY A 1 11 ? 23.456 16.234 21.702 1.00 0.00 11 GLY A O 12
ATOM 4983 N N . GLN A 1 12 ? 22.879 17.914 23.086 1.00 0.00 12 GLN A N 12
ATOM 4984 C CA . GLN A 1 12 ? 21.506 17.458 23.362 1.00 0.00 12 GLN A CA 12
ATOM 4985 C C . GLN A 1 12 ? 20.400 18.389 22.817 1.00 0.00 12 GLN A C 12
ATOM 4986 O O . GLN A 1 12 ? 19.226 18.008 22.833 1.00 0.00 12 GLN A O 12
ATOM 5000 N N . CYS A 1 13 ? 20.730 19.601 22.351 1.00 0.00 13 CYS A N 12
ATOM 5001 C CA . CYS A 1 13 ? 19.765 20.629 21.936 1.00 0.00 13 CYS A CA 12
ATOM 5002 C C . CYS A 1 13 ? 20.223 21.333 20.646 1.00 0.00 13 CYS A C 12
ATOM 5003 O O . CYS A 1 13 ? 21.385 21.715 20.531 1.00 0.00 13 CYS A O 12
ATOM 5010 N N . ARG A 1 14 ? 19.317 21.528 19.679 1.00 0.00 14 ARG A N 12
ATOM 5011 C CA . ARG A 1 14 ? 19.606 22.076 18.337 1.00 0.00 14 ARG A CA 12
ATOM 5012 C C . ARG A 1 14 ? 19.254 23.563 18.222 1.00 0.00 14 ARG A C 12
ATOM 5013 O O . ARG A 1 14 ? 18.398 24.058 18.961 1.00 0.00 14 ARG A O 12
ATOM 5034 N N . GLY A 1 15 ? 19.892 24.255 17.283 1.00 0.00 15 GLY A N 12
ATOM 5035 C CA . GLY A 1 15 ? 19.799 25.709 17.089 1.00 0.00 15 GLY A CA 12
ATOM 5036 C C . GLY A 1 15 ? 20.755 26.479 18.007 1.00 0.00 15 GLY A C 12
ATOM 5037 O O . GLY A 1 15 ? 21.779 25.932 18.418 1.00 0.00 15 GLY A O 12
ATOM 5041 N N . LYS A 1 16 ? 20.436 27.734 18.358 1.00 0.00 16 LYS A N 12
ATOM 5042 C CA . LYS A 1 16 ? 21.293 28.585 19.207 1.00 0.00 16 LYS A CA 12
ATOM 5043 C C . LYS A 1 16 ? 20.573 29.153 20.430 1.00 0.00 16 LYS A C 12
ATOM 5044 O O . LYS A 1 16 ? 21.184 29.226 21.492 1.00 0.00 16 LYS A O 12
ATOM 5063 N N . VAL A 1 17 ? 19.270 29.444 20.342 1.00 0.00 17 VAL A N 12
ATOM 5064 C CA . VAL A 1 17 ? 18.456 29.899 21.486 1.00 0.00 17 VAL A CA 12
ATOM 5065 C C . VAL A 1 17 ? 18.335 28.780 22.524 1.00 0.00 17 VAL A C 12
ATOM 5066 O O . VAL A 1 17 ? 18.524 29.015 23.720 1.00 0.00 17 VAL A O 12
ATOM 5079 N N . SER A 1 18 ? 18.078 27.558 22.054 1.00 0.00 18 SER A N 12
ATOM 5080 C CA . SER A 1 18 ? 17.969 26.345 22.868 1.00 0.00 18 SER A CA 12
ATOM 5081 C C . SER A 1 18 ? 19.283 26.049 23.600 1.00 0.00 18 SER A C 12
ATOM 5082 O O . SER A 1 18 ? 19.281 25.844 24.815 1.00 0.00 18 SER A O 12
ATOM 5090 N N . GLN A 1 19 ? 20.417 26.137 22.890 1.00 0.00 19 GLN A N 12
ATOM 5091 C CA . GLN A 1 19 ? 21.757 25.972 23.448 1.00 0.00 19 GLN A CA 12
ATOM 5092 C C . GLN A 1 19 ? 22.128 27.067 24.463 1.00 0.00 19 GLN A C 12
ATOM 5093 O O . GLN A 1 19 ? 22.504 26.745 25.588 1.00 0.00 19 GLN A O 12
ATOM 5107 N N . ASP A 1 20 ? 21.992 28.353 24.103 1.00 0.00 20 ASP A N 12
ATOM 5108 C CA . ASP A 1 20 ? 22.417 29.468 24.973 1.00 0.00 20 ASP A CA 12
ATOM 5109 C C . ASP A 1 20 ? 21.624 29.542 26.286 1.00 0.00 20 ASP A C 12
ATOM 5110 O O . ASP A 1 20 ? 22.124 30.028 27.305 1.00 0.00 20 ASP A O 12
ATOM 5119 N N . TYR A 1 21 ? 20.404 29.004 26.298 1.00 0.00 21 TYR A N 12
ATOM 5120 C CA . TYR A 1 21 ? 19.596 28.924 27.510 1.00 0.00 21 TYR A CA 12
ATOM 5121 C C . TYR A 1 21 ? 20.229 27.982 28.553 1.00 0.00 21 TYR A C 12
ATOM 5122 O O . TYR A 1 21 ? 20.259 28.300 29.745 1.00 0.00 21 TYR A O 12
ATOM 5140 N N . CYS A 1 22 ? 20.843 26.888 28.091 1.00 0.00 22 CYS A N 12
ATOM 5141 C CA . CYS A 1 22 ? 21.547 25.918 28.927 1.00 0.00 22 CYS A CA 12
ATOM 5142 C C . CYS A 1 22 ? 22.865 26.484 29.481 1.00 0.00 22 CYS A C 12
ATOM 5143 O O . CYS A 1 22 ? 23.241 26.168 30.611 1.00 0.00 22 CYS A O 12
ATOM 5150 N N . LEU A 1 23 ? 23.500 27.424 28.768 1.00 0.00 23 LEU A N 12
ATOM 5151 C CA . LEU A 1 23 ? 24.746 28.082 29.203 1.00 0.00 23 LEU A CA 12
ATOM 5152 C C . LEU A 1 23 ? 24.581 28.979 30.449 1.00 0.00 23 LEU A C 12
ATOM 5153 O O . LEU A 1 23 ? 25.587 29.322 31.074 1.00 0.00 23 LEU A O 12
ATOM 5169 N N . LYS A 1 24 ? 23.341 29.347 30.810 1.00 0.00 24 LYS A N 12
ATOM 5170 C CA . LYS A 1 24 ? 23.010 30.105 32.039 1.00 0.00 24 LYS A CA 12
ATOM 5171 C C . LYS A 1 24 ? 21.986 29.463 32.998 1.00 0.00 24 LYS A C 12
ATOM 5172 O O . LYS A 1 24 ? 21.832 29.959 34.119 1.00 0.00 24 LYS A O 12
ATOM 5191 N N . ASN A 1 25 ? 21.273 28.413 32.573 1.00 0.00 25 ASN A N 12
ATOM 5192 C CA . ASN A 1 25 ? 20.153 27.834 33.331 1.00 0.00 25 ASN A CA 12
ATOM 5193 C C . ASN A 1 25 ? 20.047 26.288 33.242 1.00 0.00 25 ASN A C 12
ATOM 5194 O O . ASN A 1 25 ? 19.081 25.707 33.739 1.00 0.00 25 ASN A O 12
ATOM 5205 N N . CYS A 1 26 ? 21.004 25.615 32.586 1.00 0.00 26 CYS A N 12
ATOM 5206 C CA . CYS A 1 26 ? 21.137 24.161 32.351 1.00 0.00 26 CYS A CA 12
ATOM 5207 C C . CYS A 1 26 ? 19.986 23.433 31.607 1.00 0.00 26 CYS A C 12
ATOM 5208 O O . CYS A 1 26 ? 20.231 22.411 30.963 1.00 0.00 26 CYS A O 12
ATOM 5215 N N . ARG A 1 27 ? 18.761 23.974 31.594 1.00 0.00 27 ARG A N 12
ATOM 5216 C CA . ARG A 1 27 ? 17.681 23.557 30.684 1.00 0.00 27 ARG A CA 12
ATOM 5217 C C . ARG A 1 27 ? 17.918 24.136 29.294 1.00 0.00 27 ARG A C 12
ATOM 5218 O O . ARG A 1 27 ? 18.577 25.160 29.144 1.00 0.00 27 ARG A O 12
ATOM 5239 N N . CYS A 1 28 ? 17.287 23.556 28.288 1.00 0.00 28 CYS A N 12
ATOM 5240 C CA . CYS A 1 28 ? 17.186 24.138 26.954 1.00 0.00 28 CYS A CA 12
ATOM 5241 C C . CYS A 1 28 ? 15.802 24.766 26.741 1.00 0.00 28 CYS A C 12
ATOM 5242 O O . CYS A 1 28 ? 14.819 24.057 26.537 1.00 0.00 28 CYS A O 12
ATOM 5249 N N . ILE A 1 29 ? 15.772 26.102 26.811 1.00 0.00 29 ILE A N 12
ATOM 5250 C CA . ILE A 1 29 ? 14.706 27.107 26.566 1.00 0.00 29 ILE A CA 12
ATOM 5251 C C . ILE A 1 29 ? 13.319 26.922 27.227 1.00 0.00 29 ILE A C 12
ATOM 5252 O O . ILE A 1 29 ? 12.638 27.918 27.487 1.00 0.00 29 ILE A O 12
ATOM 5268 N N . ARG A 1 30 ? 12.907 25.707 27.596 1.00 0.00 30 ARG A N 12
ATOM 5269 C CA . ARG A 1 30 ? 11.582 25.381 28.161 1.00 0.00 30 ARG A CA 12
ATOM 5270 C C . ARG A 1 30 ? 11.589 25.319 29.689 1.00 0.00 30 ARG A C 12
ATOM 5271 O O . ARG A 1 30 ? 12.120 24.342 30.260 1.00 0.00 30 ARG A O 12
ATOM 5293 N N . GLY A 1 1 ? 31.266 15.239 27.039 1.00 0.00 1 GLY A N 13
ATOM 5294 C CA . GLY A 1 1 ? 30.329 16.314 27.412 1.00 0.00 1 GLY A CA 13
ATOM 5295 C C . GLY A 1 1 ? 29.879 16.180 28.858 1.00 0.00 1 GLY A C 13
ATOM 5296 O O . GLY A 1 1 ? 29.248 15.189 29.221 1.00 0.00 1 GLY A O 13
ATOM 5302 N N . SER A 1 2 ? 30.200 17.168 29.696 1.00 0.00 2 SER A N 13
ATOM 5303 C CA . SER A 1 2 ? 30.025 17.139 31.159 1.00 0.00 2 SER A CA 13
ATOM 5304 C C . SER A 1 2 ? 29.007 18.158 31.694 1.00 0.00 2 SER A C 13
ATOM 5305 O O . SER A 1 2 ? 28.534 19.030 30.968 1.00 0.00 2 SER A O 13
ATOM 5313 N N . GLY A 1 3 ? 28.658 18.030 32.979 1.00 0.00 3 GLY A N 13
ATOM 5314 C CA . GLY A 1 3 ? 27.526 18.701 33.625 1.00 0.00 3 GLY A CA 13
ATOM 5315 C C . GLY A 1 3 ? 27.380 20.209 33.370 1.00 0.00 3 GLY A C 13
ATOM 5316 O O . GLY A 1 3 ? 28.204 21.026 33.797 1.00 0.00 3 GLY A O 13
ATOM 5320 N N . CYS A 1 4 ? 26.289 20.585 32.702 1.00 0.00 4 CYS A N 13
ATOM 5321 C CA . CYS A 1 4 ? 25.956 21.947 32.262 1.00 0.00 4 CYS A CA 13
ATOM 5322 C C . CYS A 1 4 ? 27.026 22.682 31.423 1.00 0.00 4 CYS A C 13
ATOM 5323 O O . CYS A 1 4 ? 26.993 23.907 31.306 1.00 0.00 4 CYS A O 13
ATOM 5330 N N . MET A 1 5 ? 27.985 21.961 30.842 1.00 0.00 5 MET A N 13
ATOM 5331 C CA . MET A 1 5 ? 29.030 22.514 29.967 1.00 0.00 5 MET A CA 13
ATOM 5332 C C . MET A 1 5 ? 28.513 22.666 28.525 1.00 0.00 5 MET A C 13
ATOM 5333 O O . MET A 1 5 ? 27.592 21.941 28.138 1.00 0.00 5 MET A O 13
ATOM 5347 N N . PRO A 1 6 ? 29.086 23.555 27.688 1.00 0.00 6 PRO A N 13
ATOM 5348 C CA . PRO A 1 6 ? 28.614 23.769 26.317 1.00 0.00 6 PRO A CA 13
ATOM 5349 C C . PRO A 1 6 ? 28.557 22.489 25.470 1.00 0.00 6 PRO A C 13
ATOM 5350 O O . PRO A 1 6 ? 27.608 22.320 24.711 1.00 0.00 6 PRO A O 13
ATOM 5361 N N . GLU A 1 7 ? 29.484 21.538 25.642 1.00 0.00 7 GLU A N 13
ATOM 5362 C CA . GLU A 1 7 ? 29.441 20.258 24.917 1.00 0.00 7 GLU A CA 13
ATOM 5363 C C . GLU A 1 7 ? 28.274 19.346 25.344 1.00 0.00 7 GLU A C 13
ATOM 5364 O O . GLU A 1 7 ? 27.777 18.560 24.533 1.00 0.00 7 GLU A O 13
ATOM 5376 N N . TYR A 1 8 ? 27.791 19.465 26.586 1.00 0.00 8 TYR A N 13
ATOM 5377 C CA . TYR A 1 8 ? 26.535 18.843 27.025 1.00 0.00 8 TYR A CA 13
ATOM 5378 C C . TYR A 1 8 ? 25.328 19.596 26.453 1.00 0.00 8 TYR A C 13
ATOM 5379 O O . TYR A 1 8 ? 24.434 18.981 25.882 1.00 0.00 8 TYR A O 13
ATOM 5397 N N . CYS A 1 9 ? 25.322 20.931 26.513 1.00 0.00 9 CYS A N 13
ATOM 5398 C CA . CYS A 1 9 ? 24.216 21.756 26.019 1.00 0.00 9 CYS A CA 13
ATOM 5399 C C . CYS A 1 9 ? 23.977 21.597 24.505 1.00 0.00 9 CYS A C 13
ATOM 5400 O O . CYS A 1 9 ? 22.852 21.349 24.075 1.00 0.00 9 CYS A O 13
ATOM 5407 N N . ALA A 1 10 ? 25.040 21.666 23.700 1.00 0.00 10 ALA A N 13
ATOM 5408 C CA . ALA A 1 10 ? 25.013 21.405 22.259 1.00 0.00 10 ALA A CA 13
ATOM 5409 C C . ALA A 1 10 ? 25.079 19.905 21.906 1.00 0.00 10 ALA A C 13
ATOM 5410 O O . ALA A 1 10 ? 24.941 19.536 20.739 1.00 0.00 10 ALA A O 13
ATOM 5417 N N . GLY A 1 11 ? 25.239 19.028 22.906 1.00 0.00 11 GLY A N 13
ATOM 5418 C CA . GLY A 1 11 ? 25.029 17.582 22.794 1.00 0.00 11 GLY A CA 13
ATOM 5419 C C . GLY A 1 11 ? 23.545 17.223 22.895 1.00 0.00 11 GLY A C 13
ATOM 5420 O O . GLY A 1 11 ? 23.029 16.510 22.038 1.00 0.00 11 GLY A O 13
ATOM 5424 N N . GLN A 1 12 ? 22.832 17.790 23.872 1.00 0.00 12 GLN A N 13
ATOM 5425 C CA . GLN A 1 12 ? 21.395 17.589 24.085 1.00 0.00 12 GLN A CA 13
ATOM 5426 C C . GLN A 1 12 ? 20.506 18.297 23.050 1.00 0.00 12 GLN A C 13
ATOM 5427 O O . GLN A 1 12 ? 19.464 17.746 22.691 1.00 0.00 12 GLN A O 13
ATOM 5441 N N . CYS A 1 13 ? 20.871 19.504 22.601 1.00 0.00 13 CYS A N 13
ATOM 5442 C CA . CYS A 1 13 ? 19.925 20.433 21.969 1.00 0.00 13 CYS A CA 13
ATOM 5443 C C . CYS A 1 13 ? 20.495 21.176 20.750 1.00 0.00 13 CYS A C 13
ATOM 5444 O O . CYS A 1 13 ? 21.679 21.510 20.699 1.00 0.00 13 CYS A O 13
ATOM 5451 N N . ARG A 1 14 ? 19.640 21.424 19.748 1.00 0.00 14 ARG A N 13
ATOM 5452 C CA . ARG A 1 14 ? 19.949 22.048 18.445 1.00 0.00 14 ARG A CA 13
ATOM 5453 C C . ARG A 1 14 ? 19.757 23.564 18.457 1.00 0.00 14 ARG A C 13
ATOM 5454 O O . ARG A 1 14 ? 19.073 24.123 19.322 1.00 0.00 14 ARG A O 13
ATOM 5475 N N . GLY A 1 15 ? 20.329 24.220 17.455 1.00 0.00 15 GLY A N 13
ATOM 5476 C CA . GLY A 1 15 ? 20.197 25.659 17.219 1.00 0.00 15 GLY A CA 13
ATOM 5477 C C . GLY A 1 15 ? 21.216 26.468 18.019 1.00 0.00 15 GLY A C 13
ATOM 5478 O O . GLY A 1 15 ? 22.348 26.024 18.202 1.00 0.00 15 GLY A O 13
ATOM 5482 N N . LYS A 1 16 ? 20.833 27.658 18.486 1.00 0.00 16 LYS A N 13
ATOM 5483 C CA . LYS A 1 16 ? 21.729 28.634 19.127 1.00 0.00 16 LYS A CA 13
ATOM 5484 C C . LYS A 1 16 ? 21.110 29.257 20.383 1.00 0.00 16 LYS A C 13
ATOM 5485 O O . LYS A 1 16 ? 21.804 29.373 21.393 1.00 0.00 16 LYS A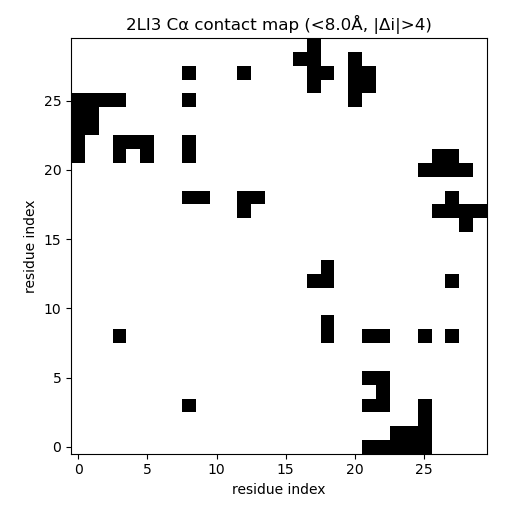 O 13
ATOM 5504 N N . VAL A 1 17 ? 19.797 29.527 20.375 1.00 0.00 17 VAL A N 13
ATOM 5505 C CA . VAL A 1 17 ? 19.046 30.039 21.542 1.00 0.00 17 VAL A CA 13
ATOM 5506 C C . VAL A 1 17 ? 18.974 28.999 22.661 1.00 0.00 17 VAL A C 13
ATOM 5507 O O . VAL A 1 17 ? 19.239 29.312 23.820 1.00 0.00 17 VAL A O 13
ATOM 5520 N N . SER A 1 18 ? 18.625 27.754 22.331 1.00 0.00 18 SER A N 13
ATOM 5521 C CA . SER A 1 18 ? 18.409 26.686 23.309 1.00 0.00 18 SER A CA 13
ATOM 5522 C C . SER A 1 18 ? 19.717 26.200 23.931 1.00 0.00 18 SER A C 13
ATOM 5523 O O . SER A 1 18 ? 19.805 26.018 25.146 1.00 0.00 18 SER A O 13
ATOM 5531 N N . GLN A 1 19 ? 20.775 26.091 23.120 1.00 0.00 19 GLN A N 13
ATOM 5532 C CA . GLN A 1 19 ? 22.126 25.848 23.608 1.00 0.00 19 GLN A CA 13
ATOM 5533 C C . GLN A 1 19 ? 22.545 26.921 24.641 1.00 0.00 19 GLN A C 13
ATOM 5534 O O . GLN A 1 19 ? 22.975 26.577 25.739 1.00 0.00 19 GLN A O 13
ATOM 5548 N N . ASP A 1 20 ? 22.324 28.214 24.339 1.00 0.00 20 ASP A N 13
ATOM 5549 C CA . ASP A 1 20 ? 22.552 29.349 25.259 1.00 0.00 20 ASP A CA 13
ATOM 5550 C C . ASP A 1 20 ? 21.659 29.320 26.517 1.00 0.00 20 ASP A C 13
ATOM 5551 O O . ASP A 1 20 ? 22.064 29.783 27.587 1.00 0.00 20 ASP A O 13
ATOM 5560 N N . TYR A 1 21 ? 20.457 28.751 26.430 1.00 0.00 21 TYR A N 13
ATOM 5561 C CA . TYR A 1 21 ? 19.568 28.579 27.584 1.00 0.00 21 TYR A CA 13
ATOM 5562 C C . TYR A 1 21 ? 20.203 27.630 28.609 1.00 0.00 21 TYR A C 13
ATOM 5563 O O . TYR A 1 21 ? 20.226 27.912 29.810 1.00 0.00 21 TYR A O 13
ATOM 5581 N N . CYS A 1 22 ? 20.840 26.565 28.126 1.00 0.00 22 CYS A N 13
ATOM 5582 C CA . CYS A 1 22 ? 21.536 25.601 28.966 1.00 0.00 22 CYS A CA 13
ATOM 5583 C C . CYS A 1 22 ? 22.796 26.191 29.619 1.00 0.00 22 CYS A C 13
ATOM 5584 O O . CYS A 1 22 ? 23.096 25.850 30.766 1.00 0.00 22 CYS A O 13
ATOM 5591 N N . LEU A 1 23 ? 23.472 27.159 28.986 1.00 0.00 23 LEU A N 13
ATOM 5592 C CA . LEU A 1 23 ? 24.667 27.792 29.570 1.00 0.00 23 LEU A CA 13
ATOM 5593 C C . LEU A 1 23 ? 24.386 28.528 30.895 1.00 0.00 23 LEU A C 13
ATOM 5594 O O . LEU A 1 23 ? 25.283 28.588 31.739 1.00 0.00 23 LEU A O 13
ATOM 5610 N N . LYS A 1 24 ? 23.159 29.031 31.113 1.00 0.00 24 LYS A N 13
ATOM 5611 C CA . LYS A 1 24 ? 22.800 29.774 32.352 1.00 0.00 24 LYS A CA 13
ATOM 5612 C C . LYS A 1 24 ? 21.694 29.156 33.210 1.00 0.00 24 LYS A C 13
ATOM 5613 O O . LYS A 1 24 ? 21.679 29.328 34.429 1.00 0.00 24 LYS A O 13
ATOM 5632 N N . ASN A 1 25 ? 20.775 28.436 32.573 1.00 0.00 25 ASN A N 13
ATOM 5633 C CA . ASN A 1 25 ? 19.628 27.768 33.202 1.00 0.00 25 ASN A CA 13
ATOM 5634 C C . ASN A 1 25 ? 19.841 26.240 33.361 1.00 0.00 25 ASN A C 13
ATOM 5635 O O . ASN A 1 25 ? 19.094 25.579 34.080 1.00 0.00 25 ASN A O 13
ATOM 5646 N N . CYS A 1 26 ? 20.830 25.656 32.670 1.00 0.00 26 CYS A N 13
ATOM 5647 C CA . CYS A 1 26 ? 21.048 24.205 32.522 1.00 0.00 26 CYS A CA 13
ATOM 5648 C C . CYS A 1 26 ? 19.807 23.412 32.058 1.00 0.00 26 CYS A C 13
ATOM 5649 O O . CYS A 1 26 ? 19.614 22.245 32.409 1.00 0.00 26 CYS A O 13
ATOM 5656 N N . ARG A 1 27 ? 18.963 24.052 31.246 1.00 0.00 27 ARG A N 13
ATOM 5657 C CA . ARG A 1 27 ? 17.854 23.436 30.503 1.00 0.00 27 ARG A CA 13
ATOM 5658 C C . ARG A 1 27 ? 17.908 23.883 29.057 1.00 0.00 27 ARG A C 13
ATOM 5659 O O . ARG A 1 27 ? 18.472 24.934 28.765 1.00 0.00 27 ARG A O 13
ATOM 5680 N N . CYS A 1 28 ? 17.243 23.153 28.181 1.00 0.00 28 CYS A N 13
ATOM 5681 C CA . CYS A 1 28 ? 16.883 23.664 26.869 1.00 0.00 28 CYS A CA 13
ATOM 5682 C C . CYS A 1 28 ? 15.651 24.590 26.981 1.00 0.00 28 CYS A C 13
ATOM 5683 O O . CYS A 1 28 ? 14.920 24.544 27.972 1.00 0.00 28 CYS A O 13
ATOM 5690 N N . ILE A 1 29 ? 15.438 25.482 26.008 1.00 0.00 29 ILE A N 13
ATOM 5691 C CA . ILE A 1 29 ? 14.374 26.501 26.065 1.00 0.00 29 ILE A CA 13
ATOM 5692 C C . ILE A 1 29 ? 12.965 25.892 25.890 1.00 0.00 29 ILE A C 13
ATOM 5693 O O . ILE A 1 29 ? 12.502 25.613 24.779 1.00 0.00 29 ILE A O 13
ATOM 5709 N N . ARG A 1 30 ? 12.288 25.670 27.020 1.00 0.00 30 ARG A N 13
ATOM 5710 C CA . ARG A 1 30 ? 10.920 25.136 27.143 1.00 0.00 30 ARG A CA 13
ATOM 5711 C C . ARG A 1 30 ? 10.263 25.552 28.457 1.00 0.00 30 ARG A C 13
ATOM 5712 O O . ARG A 1 30 ? 9.023 25.557 28.530 1.00 0.00 30 ARG A O 13
ATOM 5734 N N . GLY A 1 1 ? 18.356 17.950 33.372 1.00 0.00 1 GLY A N 14
ATOM 5735 C CA . GLY A 1 1 ? 19.472 17.076 33.742 1.00 0.00 1 GLY A CA 14
ATOM 5736 C C . GLY A 1 1 ? 20.255 17.654 34.904 1.00 0.00 1 GLY A C 14
ATOM 5737 O O . GLY A 1 1 ? 19.915 18.729 35.396 1.00 0.00 1 GLY A O 14
ATOM 5743 N N . SER A 1 2 ? 21.323 16.970 35.313 1.00 0.00 2 SER A N 14
ATOM 5744 C CA . SER A 1 2 ? 22.375 17.523 36.182 1.00 0.00 2 SER A CA 14
ATOM 5745 C C . SER A 1 2 ? 23.581 18.045 35.385 1.00 0.00 2 SER A C 14
ATOM 5746 O O . SER A 1 2 ? 24.355 18.853 35.900 1.00 0.00 2 SER A O 14
ATOM 5754 N N . GLY A 1 3 ? 23.745 17.607 34.127 1.00 0.00 3 GLY A N 14
ATOM 5755 C CA . GLY A 1 3 ? 24.799 18.071 33.227 1.00 0.00 3 GLY A CA 14
ATOM 5756 C C . GLY A 1 3 ? 24.359 19.232 32.330 1.00 0.00 3 GLY A C 14
ATOM 5757 O O . GLY A 1 3 ? 23.347 19.144 31.625 1.00 0.00 3 GLY A O 14
ATOM 5761 N N . CYS A 1 4 ? 25.134 20.315 32.331 1.00 0.00 4 CYS A N 14
ATOM 5762 C CA . CYS A 1 4 ? 24.984 21.462 31.434 1.00 0.00 4 CYS A CA 14
ATOM 5763 C C . CYS A 1 4 ? 26.325 22.190 31.169 1.00 0.00 4 CYS A C 14
ATOM 5764 O O . CYS A 1 4 ? 26.399 23.425 31.168 1.00 0.00 4 CYS A O 14
ATOM 5771 N N . MET A 1 5 ? 27.396 21.422 30.908 1.00 0.00 5 MET A N 14
ATOM 5772 C CA . MET A 1 5 ? 28.625 21.921 30.268 1.00 0.00 5 MET A CA 14
ATOM 5773 C C . MET A 1 5 ? 28.398 22.212 28.771 1.00 0.00 5 MET A C 14
ATOM 5774 O O . MET A 1 5 ? 27.543 21.566 28.162 1.00 0.00 5 MET A O 14
ATOM 5788 N N . PRO A 1 6 ? 29.161 23.122 28.133 1.00 0.00 6 PRO A N 14
ATOM 5789 C CA . PRO A 1 6 ? 28.814 23.642 26.806 1.00 0.00 6 PRO A CA 14
ATOM 5790 C C . PRO A 1 6 ? 28.708 22.584 25.698 1.00 0.00 6 PRO A C 14
ATOM 5791 O O . PRO A 1 6 ? 27.749 22.596 24.922 1.00 0.00 6 PRO A O 14
ATOM 5802 N N . GLU A 1 7 ? 29.637 21.627 25.648 1.00 0.00 7 GLU A N 14
ATOM 5803 C CA . GLU A 1 7 ? 29.652 20.575 24.616 1.00 0.00 7 GLU A CA 14
ATOM 5804 C C . GLU A 1 7 ? 28.482 19.580 24.763 1.00 0.00 7 GLU A C 14
ATOM 5805 O O . GLU A 1 7 ? 28.015 18.993 23.781 1.00 0.00 7 GLU A O 14
ATOM 5817 N N . TYR A 1 8 ? 27.978 19.428 25.992 1.00 0.00 8 TYR A N 14
ATOM 5818 C CA . TYR A 1 8 ? 26.844 18.575 26.343 1.00 0.00 8 TYR A CA 14
ATOM 5819 C C . TYR A 1 8 ? 25.502 19.318 26.220 1.00 0.00 8 TYR A C 14
ATOM 5820 O O . TYR A 1 8 ? 24.512 18.729 25.780 1.00 0.00 8 TYR A O 14
ATOM 5838 N N . CYS A 1 9 ? 25.463 20.628 26.493 1.00 0.00 9 CYS A N 14
ATOM 5839 C CA . CYS A 1 9 ? 24.338 21.485 26.111 1.00 0.00 9 CYS A CA 14
ATOM 5840 C C . CYS A 1 9 ? 24.088 21.436 24.599 1.00 0.00 9 CYS A C 14
ATOM 5841 O O . CYS A 1 9 ? 22.940 21.333 24.182 1.00 0.00 9 CYS A O 14
ATOM 5848 N N . ALA A 1 10 ? 25.146 21.433 23.783 1.00 0.00 10 ALA A N 14
ATOM 5849 C CA . ALA A 1 10 ? 25.038 21.340 22.326 1.00 0.00 10 ALA A CA 14
ATOM 5850 C C . ALA A 1 10 ? 24.813 19.916 21.767 1.00 0.00 10 ALA A C 14
ATOM 5851 O O . ALA A 1 10 ? 24.645 19.752 20.556 1.00 0.00 10 ALA A O 14
ATOM 5858 N N . GLY A 1 11 ? 24.775 18.899 22.639 1.00 0.00 11 GLY A N 14
ATOM 5859 C CA . GLY A 1 11 ? 24.263 17.561 22.326 1.00 0.00 11 GLY A CA 14
ATOM 5860 C C . GLY A 1 11 ? 22.775 17.417 22.667 1.00 0.00 11 GLY A C 14
ATOM 5861 O O . GLY A 1 11 ? 21.973 17.034 21.816 1.00 0.00 11 GLY A O 14
ATOM 5865 N N . GLN A 1 12 ? 22.379 17.782 23.893 1.00 0.00 12 GLN A N 14
ATOM 5866 C CA . GLN A 1 12 ? 20.987 17.642 24.345 1.00 0.00 12 GLN A CA 14
ATOM 5867 C C . GLN A 1 12 ? 20.040 18.719 23.774 1.00 0.00 12 GLN A C 14
ATOM 5868 O O . GLN A 1 12 ? 18.853 18.448 23.605 1.00 0.00 12 GLN A O 14
ATOM 5882 N N . CYS A 1 13 ? 20.557 19.904 23.428 1.00 0.00 13 CYS A N 14
ATOM 5883 C CA . CYS A 1 13 ? 19.820 21.005 22.798 1.00 0.00 13 CYS A CA 14
ATOM 5884 C C . CYS A 1 13 ? 20.391 21.340 21.402 1.00 0.00 13 CYS A C 14
ATOM 5885 O O . CYS A 1 13 ? 21.609 21.361 21.193 1.00 0.00 13 CYS A O 14
ATOM 5892 N N . ARG A 1 14 ? 19.516 21.643 20.436 1.00 0.00 14 ARG A N 14
ATOM 5893 C CA . ARG A 1 14 ? 19.859 21.871 19.016 1.00 0.00 14 ARG A CA 14
ATOM 5894 C C . ARG A 1 14 ? 19.587 23.321 18.604 1.00 0.00 14 ARG A C 14
ATOM 5895 O O . ARG A 1 14 ? 18.614 23.910 19.077 1.00 0.00 14 ARG A O 14
ATOM 5916 N N . GLY A 1 15 ? 20.442 23.895 17.758 1.00 0.00 15 GLY A N 14
ATOM 5917 C CA . GLY A 1 15 ? 20.439 25.319 17.390 1.00 0.00 15 GLY A CA 14
ATOM 5918 C C . GLY A 1 15 ? 21.493 26.143 18.134 1.00 0.00 15 GLY A C 14
ATOM 5919 O O . GLY A 1 15 ? 22.654 25.742 18.221 1.00 0.00 15 GLY A O 14
ATOM 5923 N N . LYS A 1 16 ? 21.107 27.312 18.664 1.00 0.00 16 LYS A N 14
ATOM 5924 C CA . LYS A 1 16 ? 21.979 28.223 19.431 1.00 0.00 16 LYS A CA 14
ATOM 5925 C C . LYS A 1 16 ? 21.300 28.728 20.697 1.00 0.00 16 LYS A C 14
ATOM 5926 O O . LYS A 1 16 ? 21.850 28.579 21.783 1.00 0.00 16 LYS A O 14
ATOM 5945 N N . VAL A 1 17 ? 20.100 29.292 20.578 1.00 0.00 17 VAL A N 14
ATOM 5946 C CA . VAL A 1 17 ? 19.355 29.888 21.706 1.00 0.00 17 VAL A CA 14
ATOM 5947 C C . VAL A 1 17 ? 18.986 28.844 22.762 1.00 0.00 17 VAL A C 14
ATOM 5948 O O . VAL A 1 17 ? 19.036 29.134 23.957 1.00 0.00 17 VAL A O 14
ATOM 5961 N N . SER A 1 18 ? 18.691 27.613 22.341 1.00 0.00 18 SER A N 14
ATOM 5962 C CA . SER A 1 18 ? 18.504 26.460 23.222 1.00 0.00 18 SER A CA 14
ATOM 5963 C C . SER A 1 18 ? 19.779 26.100 23.995 1.00 0.00 18 SER A C 14
ATOM 5964 O O . SER A 1 18 ? 19.739 25.897 25.208 1.00 0.00 18 SER A O 14
ATOM 5972 N N . GLN A 1 19 ? 20.930 26.093 23.317 1.00 0.00 19 GLN A N 14
ATOM 5973 C CA . GLN A 1 19 ? 22.230 25.815 23.911 1.00 0.00 19 GLN A CA 14
ATOM 5974 C C . GLN A 1 19 ? 22.637 26.924 24.892 1.00 0.00 19 GLN A C 14
ATOM 5975 O O . GLN A 1 19 ? 23.035 26.603 26.010 1.00 0.00 19 GLN A O 14
ATOM 5989 N N . ASP A 1 20 ? 22.445 28.211 24.566 1.00 0.00 20 ASP A N 14
ATOM 5990 C CA . ASP A 1 20 ? 22.721 29.302 25.519 1.00 0.00 20 ASP A CA 14
ATOM 5991 C C . ASP A 1 20 ? 21.714 29.365 26.687 1.00 0.00 20 ASP A C 14
ATOM 5992 O O . ASP A 1 20 ? 22.054 29.842 27.776 1.00 0.00 20 ASP A O 14
ATOM 6001 N N . TYR A 1 21 ? 20.515 28.795 26.528 1.00 0.00 21 TYR A N 14
ATOM 6002 C CA . TYR A 1 21 ? 19.595 28.549 27.645 1.00 0.00 21 TYR A CA 14
ATOM 6003 C C . TYR A 1 21 ? 20.136 27.460 28.584 1.00 0.00 21 TYR A C 14
ATOM 6004 O O . TYR A 1 21 ? 20.007 27.577 29.802 1.00 0.00 21 TYR A O 14
ATOM 6022 N N . CYS A 1 22 ? 20.863 26.469 28.062 1.00 0.00 22 CYS A N 14
ATOM 6023 C CA . CYS A 1 22 ? 21.540 25.466 28.875 1.00 0.00 22 CYS A CA 14
ATOM 6024 C C . CYS A 1 22 ? 22.821 26.029 29.528 1.00 0.00 22 CYS A C 14
ATOM 6025 O O . CYS A 1 22 ? 23.110 25.701 30.683 1.00 0.00 22 CYS A O 14
ATOM 6032 N N . LEU A 1 23 ? 23.534 26.954 28.868 1.00 0.00 23 LEU A N 14
ATOM 6033 C CA . LEU A 1 23 ? 24.672 27.671 29.470 1.00 0.00 23 LEU A CA 14
ATOM 6034 C C . LEU A 1 23 ? 24.257 28.544 30.667 1.00 0.00 23 LEU A C 14
ATOM 6035 O O . LEU A 1 23 ? 24.980 28.583 31.661 1.00 0.00 23 LEU A O 14
ATOM 6051 N N . LYS A 1 24 ? 23.109 29.232 30.589 1.00 0.00 24 LYS A N 14
ATOM 6052 C CA . LYS A 1 24 ? 22.635 30.141 31.652 1.00 0.00 24 LYS A CA 14
ATOM 6053 C C . LYS A 1 24 ? 21.720 29.487 32.693 1.00 0.00 24 LYS A C 14
ATOM 6054 O O . LYS A 1 24 ? 21.842 29.793 33.874 1.00 0.00 24 LYS A O 14
ATOM 6073 N N . ASN A 1 25 ? 20.816 28.604 32.269 1.00 0.00 25 ASN A N 14
ATOM 6074 C CA . ASN A 1 25 ? 19.665 28.132 33.056 1.00 0.00 25 ASN A CA 14
ATOM 6075 C C . ASN A 1 25 ? 19.560 26.585 33.129 1.00 0.00 25 ASN A C 14
ATOM 6076 O O . ASN A 1 25 ? 18.619 26.056 33.719 1.00 0.00 25 ASN A O 14
ATOM 6087 N N . CYS A 1 26 ? 20.529 25.851 32.560 1.00 0.00 26 CYS A N 14
ATOM 6088 C CA . CYS A 1 26 ? 20.674 24.382 32.608 1.00 0.00 26 CYS A CA 14
ATOM 6089 C C . CYS A 1 26 ? 19.552 23.539 31.939 1.00 0.00 26 CYS A C 14
ATOM 6090 O O . CYS A 1 26 ? 19.541 22.311 32.075 1.00 0.00 26 CYS A O 14
ATOM 6097 N N . ARG A 1 27 ? 18.640 24.157 31.169 1.00 0.00 27 ARG A N 14
ATOM 6098 C CA . ARG A 1 27 ? 17.593 23.489 30.359 1.00 0.00 27 ARG A CA 14
ATOM 6099 C C . ARG A 1 27 ? 17.761 23.794 28.867 1.00 0.00 27 ARG A C 14
ATOM 6100 O O . ARG A 1 27 ? 18.487 24.719 28.518 1.00 0.00 27 ARG A O 14
ATOM 6121 N N . CYS A 1 28 ? 17.024 23.103 28.003 1.00 0.00 28 CYS A N 14
ATOM 6122 C CA . CYS A 1 28 ? 16.740 23.615 26.657 1.00 0.00 28 CYS A CA 14
ATOM 6123 C C . CYS A 1 28 ? 15.598 24.659 26.721 1.00 0.00 28 CYS A C 14
ATOM 6124 O O . CYS A 1 28 ? 14.874 24.744 27.717 1.00 0.00 28 CYS A O 14
ATOM 6131 N N . ILE A 1 29 ? 15.437 25.491 25.685 1.00 0.00 29 ILE A N 14
ATOM 6132 C CA . ILE A 1 29 ? 14.475 26.611 25.689 1.00 0.00 29 ILE A CA 14
ATOM 6133 C C . ILE A 1 29 ? 13.035 26.170 25.361 1.00 0.00 29 ILE A C 14
ATOM 6134 O O . ILE A 1 29 ? 12.496 26.333 24.259 1.00 0.00 29 ILE A O 14
ATOM 6150 N N . ARG A 1 30 ? 12.403 25.595 26.383 1.00 0.00 30 ARG A N 14
ATOM 6151 C CA . ARG A 1 30 ? 10.970 25.285 26.475 1.00 0.00 30 ARG A CA 14
ATOM 6152 C C . ARG A 1 30 ? 10.430 25.864 27.770 1.00 0.00 30 ARG A C 14
ATOM 6153 O O . ARG A 1 30 ? 9.598 26.800 27.698 1.00 0.00 30 ARG A O 14
ATOM 6175 N N . GLY A 1 1 ? 33.168 16.802 30.546 1.00 0.00 1 GLY A N 15
ATOM 6176 C CA . GLY A 1 1 ? 32.282 16.307 29.478 1.00 0.00 1 GLY A CA 15
ATOM 6177 C C . GLY A 1 1 ? 30.822 16.599 29.775 1.00 0.00 1 GLY A C 15
ATOM 6178 O O . GLY A 1 1 ? 30.299 17.615 29.338 1.00 0.00 1 GLY A O 15
ATOM 6184 N N . SER A 1 2 ? 30.170 15.707 30.522 1.00 0.00 2 SER A N 15
ATOM 6185 C CA . SER A 1 2 ? 28.762 15.776 30.921 1.00 0.00 2 SER A CA 15
ATOM 6186 C C . SER A 1 2 ? 28.521 16.747 32.089 1.00 0.00 2 SER A C 15
ATOM 6187 O O . SER A 1 2 ? 29.463 17.138 32.777 1.00 0.00 2 SER A O 15
ATOM 6195 N N . GLY A 1 3 ? 27.261 17.147 32.308 1.00 0.00 3 GLY A N 15
ATOM 6196 C CA . GLY A 1 3 ? 26.846 18.156 33.291 1.00 0.00 3 GLY A CA 15
ATOM 6197 C C . GLY A 1 3 ? 26.247 19.392 32.615 1.00 0.00 3 GLY A C 15
ATOM 6198 O O . GLY A 1 3 ? 25.797 19.324 31.471 1.00 0.00 3 GLY A O 15
ATOM 6202 N N . CYS A 1 4 ? 26.237 20.546 33.280 1.00 0.00 4 CYS A N 15
ATOM 6203 C CA . CYS A 1 4 ? 25.816 21.822 32.687 1.00 0.00 4 CYS A CA 15
ATOM 6204 C C . CYS A 1 4 ? 26.963 22.472 31.876 1.00 0.00 4 CYS A C 15
ATOM 6205 O O . CYS A 1 4 ? 27.415 23.585 32.167 1.00 0.00 4 CYS A O 15
ATOM 6212 N N . MET A 1 5 ? 27.480 21.740 30.883 1.00 0.00 5 MET A N 15
ATOM 6213 C CA . MET A 1 5 ? 28.683 22.066 30.110 1.00 0.00 5 MET A CA 15
ATOM 6214 C C . MET A 1 5 ? 28.337 22.423 28.649 1.00 0.00 5 MET A C 15
ATOM 6215 O O . MET A 1 5 ? 27.489 21.741 28.070 1.00 0.00 5 MET A O 15
ATOM 6229 N N . PRO A 1 6 ? 28.998 23.406 27.999 1.00 0.00 6 PRO A N 15
ATOM 6230 C CA . PRO A 1 6 ? 28.689 23.815 26.620 1.00 0.00 6 PRO A CA 15
ATOM 6231 C C . PRO A 1 6 ? 28.660 22.676 25.580 1.00 0.00 6 PRO A C 15
ATOM 6232 O O . PRO A 1 6 ? 27.806 22.664 24.691 1.00 0.00 6 PRO A O 15
ATOM 6243 N N . GLU A 1 7 ? 29.554 21.690 25.693 1.00 0.00 7 GLU A N 15
ATOM 6244 C CA . GLU A 1 7 ? 29.601 20.485 24.869 1.00 0.00 7 GLU A CA 15
ATOM 6245 C C . GLU A 1 7 ? 28.433 19.508 25.102 1.00 0.00 7 GLU A C 15
ATOM 6246 O O . GLU A 1 7 ? 28.048 18.777 24.188 1.00 0.00 7 GLU A O 15
ATOM 6258 N N . TYR A 1 8 ? 27.844 19.505 26.302 1.00 0.00 8 TYR A N 15
ATOM 6259 C CA . TYR A 1 8 ? 26.638 18.739 26.629 1.00 0.00 8 TYR A CA 15
ATOM 6260 C C . TYR A 1 8 ? 25.386 19.507 26.181 1.00 0.00 8 TYR A C 15
ATOM 6261 O O . TYR A 1 8 ? 24.461 18.905 25.639 1.00 0.00 8 TYR A O 15
ATOM 6279 N N . CYS A 1 9 ? 25.396 20.843 26.280 1.00 0.00 9 CYS A N 15
ATOM 6280 C CA . CYS A 1 9 ? 24.332 21.716 25.785 1.00 0.00 9 CYS A CA 15
ATOM 6281 C C . CYS A 1 9 ? 24.097 21.561 24.274 1.00 0.00 9 CYS A C 15
ATOM 6282 O O . CYS A 1 9 ? 22.969 21.319 23.855 1.00 0.00 9 CYS A O 15
ATOM 6289 N N . ALA A 1 10 ? 25.150 21.615 23.449 1.00 0.00 10 ALA A N 15
ATOM 6290 C CA . ALA A 1 10 ? 25.052 21.333 22.013 1.00 0.00 10 ALA A CA 15
ATOM 6291 C C . ALA A 1 10 ? 25.038 19.832 21.656 1.00 0.00 10 ALA A C 15
ATOM 6292 O O . ALA A 1 10 ? 25.000 19.468 20.479 1.00 0.00 10 ALA A O 15
ATOM 6299 N N . GLY A 1 11 ? 25.004 18.953 22.659 1.00 0.00 11 GLY A N 15
ATOM 6300 C CA . GLY A 1 11 ? 24.496 17.587 22.522 1.00 0.00 11 GLY A CA 15
ATOM 6301 C C . GLY A 1 11 ? 22.970 17.544 22.665 1.00 0.00 11 GLY A C 15
ATOM 6302 O O . GLY A 1 11 ? 22.264 17.200 21.718 1.00 0.00 11 GLY A O 15
ATOM 6306 N N . GLN A 1 12 ? 22.456 17.938 23.836 1.00 0.00 12 GLN A N 15
ATOM 6307 C CA . GLN A 1 12 ? 21.046 17.822 24.247 1.00 0.00 12 GLN A CA 15
ATOM 6308 C C . GLN A 1 12 ? 20.074 18.789 23.543 1.00 0.00 12 GLN A C 15
ATOM 6309 O O . GLN A 1 12 ? 18.882 18.479 23.449 1.00 0.00 12 GLN A O 15
ATOM 6323 N N . CYS A 1 13 ? 20.555 19.949 23.084 1.00 0.00 13 CYS A N 15
ATOM 6324 C CA . CYS A 1 13 ? 19.737 21.049 22.567 1.00 0.00 13 CYS A CA 15
ATOM 6325 C C . CYS A 1 13 ? 20.103 21.418 21.121 1.00 0.00 13 CYS A C 15
ATOM 6326 O O . CYS A 1 13 ? 21.265 21.322 20.718 1.00 0.00 13 CYS A O 15
ATOM 6333 N N . ARG A 1 14 ? 19.112 21.886 20.353 1.00 0.00 14 ARG A N 15
ATOM 6334 C CA . ARG A 1 14 ? 19.209 22.237 18.923 1.00 0.00 14 ARG A CA 15
ATOM 6335 C C . ARG A 1 14 ? 18.831 23.707 18.709 1.00 0.00 14 ARG A C 15
ATOM 6336 O O . ARG A 1 14 ? 17.878 24.184 19.323 1.00 0.00 14 ARG A O 15
ATOM 6357 N N . GLY A 1 15 ? 19.547 24.405 17.828 1.00 0.00 15 GLY A N 15
ATOM 6358 C CA . GLY A 1 15 ? 19.439 25.863 17.667 1.00 0.00 15 GLY A CA 15
ATOM 6359 C C . GLY A 1 15 ? 20.293 26.648 18.677 1.00 0.00 15 GLY A C 15
ATOM 6360 O O . GLY A 1 15 ? 20.763 26.102 19.677 1.00 0.00 15 GLY A O 15
ATOM 6364 N N . LYS A 1 16 ? 20.545 27.933 18.401 1.00 0.00 16 LYS A N 15
ATOM 6365 C CA . LYS A 1 16 ? 21.578 28.750 19.057 1.00 0.00 16 LYS A CA 15
ATOM 6366 C C . LYS A 1 16 ? 21.068 29.298 20.387 1.00 0.00 16 LYS A C 15
ATOM 6367 O O . LYS A 1 16 ? 21.791 29.255 21.379 1.00 0.00 16 LYS A O 15
ATOM 6386 N N . VAL A 1 17 ? 19.800 29.720 20.424 1.00 0.00 17 VAL A N 15
ATOM 6387 C CA . VAL A 1 17 ? 19.105 30.191 21.633 1.00 0.00 17 VAL A CA 15
ATOM 6388 C C . VAL A 1 17 ? 18.902 29.054 22.636 1.00 0.00 17 VAL A C 15
ATOM 6389 O O . VAL A 1 17 ? 19.073 29.273 23.833 1.00 0.00 17 VAL A O 15
ATOM 6402 N N . SER A 1 18 ? 18.579 27.839 22.179 1.00 0.00 18 SER A N 15
ATOM 6403 C CA . SER A 1 18 ? 18.379 26.674 23.051 1.00 0.00 18 SER A CA 15
ATOM 6404 C C . SER A 1 18 ? 19.700 26.158 23.630 1.00 0.00 18 SER A C 15
ATOM 6405 O O . SER A 1 18 ? 19.799 25.936 24.836 1.00 0.00 18 SER A O 15
ATOM 6413 N N . GLN A 1 19 ? 20.762 26.068 22.815 1.00 0.00 19 GLN A N 15
ATOM 6414 C CA . GLN A 1 19 ? 22.117 25.823 23.306 1.00 0.00 19 GLN A CA 15
ATOM 6415 C C . GLN A 1 19 ? 22.565 26.909 24.307 1.00 0.00 19 GLN A C 15
ATOM 6416 O O . GLN A 1 19 ? 23.072 26.574 25.377 1.00 0.00 19 GLN A O 15
ATOM 6430 N N . ASP A 1 20 ? 22.284 28.191 24.031 1.00 0.00 20 ASP A N 15
ATOM 6431 C CA . ASP A 1 20 ? 22.541 29.297 24.980 1.00 0.00 20 ASP A CA 15
ATOM 6432 C C . ASP A 1 20 ? 21.661 29.255 26.255 1.00 0.00 20 ASP A C 15
ATOM 6433 O O . ASP A 1 20 ? 22.051 29.756 27.313 1.00 0.00 20 ASP A O 15
ATOM 6442 N N . TYR A 1 21 ? 20.494 28.612 26.208 1.00 0.00 21 TYR A N 15
ATOM 6443 C CA . TYR A 1 21 ? 19.621 28.427 27.374 1.00 0.00 21 TYR A CA 15
ATOM 6444 C C . TYR A 1 21 ? 20.252 27.451 28.372 1.00 0.00 21 TYR A C 15
ATOM 6445 O O . TYR A 1 21 ? 20.215 27.671 29.583 1.00 0.00 21 TYR A O 15
ATOM 6463 N N . CYS A 1 22 ? 20.943 26.430 27.864 1.00 0.00 22 CYS A N 15
ATOM 6464 C CA . CYS A 1 22 ? 21.660 25.475 28.693 1.00 0.00 22 CYS A CA 15
ATOM 6465 C C . CYS A 1 22 ? 22.909 26.102 29.332 1.00 0.00 22 CYS A C 15
ATOM 6466 O O . CYS A 1 22 ? 23.193 25.820 30.495 1.00 0.00 22 CYS A O 15
ATOM 6473 N N . LEU A 1 23 ? 23.585 27.046 28.654 1.00 0.00 23 LEU A N 15
ATOM 6474 C CA . LEU A 1 23 ? 24.719 27.776 29.244 1.00 0.00 23 LEU A CA 15
ATOM 6475 C C . LEU A 1 23 ? 24.332 28.525 30.533 1.00 0.00 23 LEU A C 15
ATOM 6476 O O . LEU A 1 23 ? 25.109 28.539 31.496 1.00 0.00 23 LEU A O 15
ATOM 6492 N N . LYS A 1 24 ? 23.131 29.120 30.561 1.00 0.00 24 LYS A N 15
ATOM 6493 C CA . LYS A 1 24 ? 22.694 30.074 31.604 1.00 0.00 24 LYS A CA 15
ATOM 6494 C C . LYS A 1 24 ? 21.689 29.506 32.614 1.00 0.00 24 LYS A C 15
ATOM 6495 O O . LYS A 1 24 ? 21.615 30.021 33.730 1.00 0.00 24 LYS A O 15
ATOM 6514 N N . ASN A 1 25 ? 20.908 28.496 32.222 1.00 0.00 25 ASN A N 15
ATOM 6515 C CA . ASN A 1 25 ? 19.773 27.955 32.986 1.00 0.00 25 ASN A CA 15
ATOM 6516 C C . ASN A 1 25 ? 19.747 26.404 33.021 1.00 0.00 25 ASN A C 15
ATOM 6517 O O . ASN A 1 25 ? 18.795 25.816 33.534 1.00 0.00 25 ASN A O 15
ATOM 6528 N N . CYS A 1 26 ? 20.772 25.730 32.479 1.00 0.00 26 CYS A N 15
ATOM 6529 C CA . CYS A 1 26 ? 20.962 24.267 32.495 1.00 0.00 26 CYS A CA 15
ATOM 6530 C C . CYS A 1 26 ? 19.792 23.417 31.937 1.00 0.00 26 CYS A C 15
ATOM 6531 O O . CYS A 1 26 ? 19.619 22.258 32.330 1.00 0.00 26 CYS A O 15
ATOM 6538 N N . ARG A 1 27 ? 19.003 23.970 31.002 1.00 0.00 27 ARG A N 15
ATOM 6539 C CA . ARG A 1 27 ? 17.961 23.277 30.214 1.00 0.00 27 ARG A CA 15
ATOM 6540 C C . ARG A 1 27 ? 18.090 23.611 2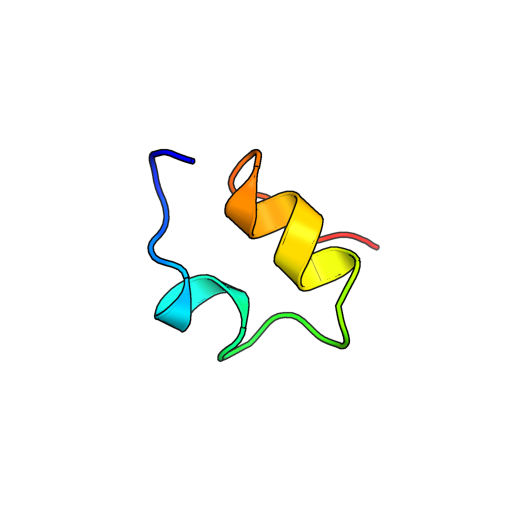8.726 1.00 0.00 27 ARG A C 15
ATOM 6541 O O . ARG A 1 27 ? 18.710 24.614 28.390 1.00 0.00 27 ARG A O 15
ATOM 6562 N N . CYS A 1 28 ? 17.417 22.871 27.853 1.00 0.00 28 CYS A N 15
ATOM 6563 C CA . CYS A 1 28 ? 16.974 23.439 26.573 1.00 0.00 28 CYS A CA 15
ATOM 6564 C C . CYS A 1 28 ? 15.842 24.459 26.832 1.00 0.00 28 CYS A C 15
ATOM 6565 O O . CYS A 1 28 ? 15.277 24.478 27.925 1.00 0.00 28 CYS A O 15
ATOM 6572 N N . ILE A 1 29 ? 15.518 25.329 25.870 1.00 0.00 29 ILE A N 15
ATOM 6573 C CA . ILE A 1 29 ? 14.612 26.481 26.094 1.00 0.00 29 ILE A CA 15
ATOM 6574 C C . ILE A 1 29 ? 13.202 26.096 26.598 1.00 0.00 29 ILE A C 15
ATOM 6575 O O . ILE A 1 29 ? 12.304 25.735 25.831 1.00 0.00 29 ILE A O 15
ATOM 6591 N N . ARG A 1 30 ? 13.015 26.175 27.924 1.00 0.00 30 ARG A N 15
ATOM 6592 C CA . ARG A 1 30 ? 11.832 25.756 28.702 1.00 0.00 30 ARG A CA 15
ATOM 6593 C C . ARG A 1 30 ? 11.642 26.634 29.936 1.00 0.00 30 ARG A C 15
ATOM 6594 O O . ARG A 1 30 ? 12.576 26.720 30.763 1.00 0.00 30 ARG A O 15
ATOM 6616 N N . GLY A 1 1 ? 26.862 26.637 32.416 1.00 0.00 1 GLY A N 16
ATOM 6617 C CA . GLY A 1 1 ? 26.026 26.709 33.629 1.00 0.00 1 GLY A CA 16
ATOM 6618 C C . GLY A 1 1 ? 26.650 25.925 34.765 1.00 0.00 1 GLY A C 16
ATOM 6619 O O . GLY A 1 1 ? 27.469 25.035 34.528 1.00 0.00 1 GLY A O 16
ATOM 6625 N N . SER A 1 2 ? 26.263 26.212 36.007 1.00 0.00 2 SER A N 16
ATOM 6626 C CA . SER A 1 2 ? 26.644 25.397 37.170 1.00 0.00 2 SER A CA 16
ATOM 6627 C C . SER A 1 2 ? 25.949 24.029 37.110 1.00 0.00 2 SER A C 16
ATOM 6628 O O . SER A 1 2 ? 24.734 23.907 37.267 1.00 0.00 2 SER A O 16
ATOM 6636 N N . GLY A 1 3 ? 26.728 22.985 36.826 1.00 0.00 3 GLY A N 16
ATOM 6637 C CA . GLY A 1 3 ? 26.242 21.615 36.627 1.00 0.00 3 GLY A CA 16
ATOM 6638 C C . GLY A 1 3 ? 25.921 21.212 35.182 1.00 0.00 3 GLY A C 16
ATOM 6639 O O . GLY A 1 3 ? 25.365 20.134 34.972 1.00 0.00 3 GLY A O 16
ATOM 6643 N N . CYS A 1 4 ? 26.256 22.050 34.197 1.00 0.00 4 CYS A N 16
ATOM 6644 C CA . CYS A 1 4 ? 26.089 21.777 32.767 1.00 0.00 4 CYS A CA 16
ATOM 6645 C C . CYS A 1 4 ? 27.122 22.535 31.902 1.00 0.00 4 CYS A C 16
ATOM 6646 O O . CYS A 1 4 ? 27.151 23.770 31.857 1.00 0.00 4 CYS A O 16
ATOM 6653 N N . MET A 1 5 ? 27.972 21.783 31.200 1.00 0.00 5 MET A N 16
ATOM 6654 C CA . MET A 1 5 ? 28.961 22.306 30.242 1.00 0.00 5 MET A CA 16
ATOM 6655 C C . MET A 1 5 ? 28.364 22.545 28.832 1.00 0.00 5 MET A C 16
ATOM 6656 O O . MET A 1 5 ? 27.389 21.885 28.464 1.00 0.00 5 MET A O 16
ATOM 6670 N N . PRO A 1 6 ? 28.959 23.419 27.986 1.00 0.00 6 PRO A N 16
ATOM 6671 C CA . PRO A 1 6 ? 28.469 23.676 26.625 1.00 0.00 6 PRO A CA 16
ATOM 6672 C C . PRO A 1 6 ? 28.404 22.418 25.747 1.00 0.00 6 PRO A C 16
ATOM 6673 O O . PRO A 1 6 ? 27.454 22.242 24.987 1.00 0.00 6 PRO A O 16
ATOM 6684 N N . GLU A 1 7 ? 29.366 21.500 25.897 1.00 0.00 7 GLU A N 16
ATOM 6685 C CA . GLU A 1 7 ? 29.431 20.239 25.179 1.00 0.00 7 GLU A CA 16
ATOM 6686 C C . GLU A 1 7 ? 28.281 19.268 25.507 1.00 0.00 7 GLU A C 16
ATOM 6687 O O . GLU A 1 7 ? 27.867 18.496 24.638 1.00 0.00 7 GLU A O 16
ATOM 6699 N N . TYR A 1 8 ? 27.711 19.356 26.715 1.00 0.00 8 TYR A N 16
ATOM 6700 C CA . TYR A 1 8 ? 26.449 18.711 27.077 1.00 0.00 8 TYR A CA 16
ATOM 6701 C C . TYR A 1 8 ? 25.260 19.460 26.452 1.00 0.00 8 TYR A C 16
ATOM 6702 O O . TYR A 1 8 ? 24.428 18.849 25.780 1.00 0.00 8 TYR A O 16
ATOM 6720 N N . CYS A 1 9 ? 25.204 20.791 26.590 1.00 0.00 9 CYS A N 16
ATOM 6721 C CA . CYS A 1 9 ? 24.093 21.603 26.084 1.00 0.00 9 CYS A CA 16
ATOM 6722 C C . CYS A 1 9 ? 23.868 21.447 24.568 1.00 0.00 9 CYS A C 16
ATOM 6723 O O . CYS A 1 9 ? 22.730 21.276 24.128 1.00 0.00 9 CYS A O 16
ATOM 6730 N N . ALA A 1 10 ? 24.935 21.435 23.764 1.00 0.00 10 ALA A N 16
ATOM 6731 C CA . ALA A 1 10 ? 24.851 21.220 22.317 1.00 0.00 10 ALA A CA 16
ATOM 6732 C C . ALA A 1 10 ? 24.664 19.739 21.904 1.00 0.00 10 ALA A C 16
ATOM 6733 O O . ALA A 1 10 ? 24.303 19.452 20.758 1.00 0.00 10 ALA A O 16
ATOM 6740 N N . GLY A 1 11 ? 24.829 18.800 22.843 1.00 0.00 11 GLY A N 16
ATOM 6741 C CA . GLY A 1 11 ? 24.424 17.397 22.698 1.00 0.00 11 GLY A CA 16
ATOM 6742 C C . GLY A 1 11 ? 22.927 17.185 22.954 1.00 0.00 11 GLY A C 16
ATOM 6743 O O . GLY A 1 11 ? 22.261 16.491 22.183 1.00 0.00 11 GLY A O 16
ATOM 6747 N N . GLN A 1 12 ? 22.354 17.834 23.974 1.00 0.00 12 GLN A N 16
ATOM 6748 C CA . GLN A 1 12 ? 20.914 17.762 24.266 1.00 0.00 12 GLN A CA 16
ATOM 6749 C C . GLN A 1 12 ? 20.052 18.623 23.313 1.00 0.00 12 GLN A C 16
ATOM 6750 O O . GLN A 1 12 ? 18.867 18.327 23.136 1.00 0.00 12 GLN A O 16
ATOM 6764 N N . CYS A 1 13 ? 20.605 19.702 22.738 1.00 0.00 13 CYS A N 16
ATOM 6765 C CA . CYS A 1 13 ? 19.830 20.756 22.066 1.00 0.00 13 CYS A CA 16
ATOM 6766 C C . CYS A 1 13 ? 20.502 21.321 20.797 1.00 0.00 13 CYS A C 16
ATOM 6767 O O . CYS A 1 13 ? 21.726 21.465 20.726 1.00 0.00 13 CYS A O 16
ATOM 6774 N N . ARG A 1 14 ? 19.683 21.692 19.802 1.00 0.00 14 ARG A N 16
ATOM 6775 C CA . ARG A 1 14 ? 20.083 22.100 18.440 1.00 0.00 14 ARG A CA 16
ATOM 6776 C C . ARG A 1 14 ? 19.671 23.538 18.117 1.00 0.00 14 ARG A C 16
ATOM 6777 O O . ARG A 1 14 ? 18.652 24.031 18.611 1.00 0.00 14 ARG A O 16
ATOM 6798 N N . GLY A 1 15 ? 20.463 24.211 17.282 1.00 0.00 15 GLY A N 16
ATOM 6799 C CA . GLY A 1 15 ? 20.359 25.653 17.010 1.00 0.00 15 GLY A CA 16
ATOM 6800 C C . GLY A 1 15 ? 21.414 26.469 17.765 1.00 0.00 15 GLY A C 16
ATOM 6801 O O . GLY A 1 15 ? 22.573 26.055 17.853 1.00 0.00 15 GLY A O 16
ATOM 6805 N N . LYS A 1 16 ? 21.012 27.623 18.314 1.00 0.00 16 LYS A N 16
ATOM 6806 C CA . LYS A 1 16 ? 21.844 28.562 19.090 1.00 0.00 16 LYS A CA 16
ATOM 6807 C C . LYS A 1 16 ? 21.180 29.006 20.392 1.00 0.00 16 LYS A C 16
ATOM 6808 O O . LYS A 1 16 ? 21.790 28.902 21.451 1.00 0.00 16 LYS A O 16
ATOM 6827 N N . VAL A 1 17 ? 19.935 29.484 20.344 1.00 0.00 17 VAL A N 16
ATOM 6828 C CA . VAL A 1 17 ? 19.239 30.068 21.507 1.00 0.00 17 VAL A CA 16
ATOM 6829 C C . VAL A 1 17 ? 18.877 28.990 22.537 1.00 0.00 17 VAL A C 16
ATOM 6830 O O . VAL A 1 17 ? 18.931 29.244 23.740 1.00 0.00 17 VAL A O 16
ATOM 6843 N N . SER A 1 18 ? 18.600 27.767 22.076 1.00 0.00 18 SER A N 16
ATOM 6844 C CA . SER A 1 18 ? 18.430 26.565 22.901 1.00 0.00 18 SER A CA 16
ATOM 6845 C C . SER A 1 18 ? 19.696 26.240 23.706 1.00 0.00 18 SER A C 16
ATOM 6846 O O . SER A 1 18 ? 19.638 26.146 24.933 1.00 0.00 18 SER A O 16
ATOM 6854 N N . GLN A 1 19 ? 20.846 26.139 23.031 1.00 0.00 19 GLN A N 16
ATOM 6855 C CA . GLN A 1 19 ? 22.161 25.920 23.629 1.00 0.00 19 GLN A CA 16
ATOM 6856 C C . GLN A 1 19 ? 22.519 27.033 24.637 1.00 0.00 19 GLN A C 16
ATOM 6857 O O . GLN A 1 19 ? 22.864 26.749 25.783 1.00 0.00 19 GLN A O 16
ATOM 6871 N N . ASP A 1 20 ? 22.336 28.298 24.242 1.00 0.00 20 ASP A N 16
ATOM 6872 C CA . ASP A 1 20 ? 22.575 29.505 25.054 1.00 0.00 20 ASP A CA 16
ATOM 6873 C C . ASP A 1 20 ? 21.683 29.593 26.311 1.00 0.00 20 ASP A C 16
ATOM 6874 O O . ASP A 1 20 ? 22.094 30.149 27.331 1.00 0.00 20 ASP A O 16
ATOM 6883 N N . TYR A 1 21 ? 20.481 29.004 26.281 1.00 0.00 21 TYR A N 16
ATOM 6884 C CA . TYR A 1 21 ? 19.608 28.885 27.458 1.00 0.00 21 TYR A CA 16
ATOM 6885 C C . TYR A 1 21 ? 20.189 27.868 28.453 1.00 0.00 21 TYR A C 16
ATOM 6886 O O . TYR A 1 21 ? 20.225 28.124 29.657 1.00 0.00 21 TYR A O 16
ATOM 6904 N N . CYS A 1 22 ? 20.756 26.763 27.960 1.00 0.00 22 CYS A N 16
ATOM 6905 C CA . CYS A 1 22 ? 21.400 25.765 28.807 1.00 0.00 22 CYS A CA 16
ATOM 6906 C C . CYS A 1 22 ? 22.675 26.314 29.468 1.00 0.00 22 CYS A C 16
ATOM 6907 O O . CYS A 1 22 ? 22.914 26.038 30.643 1.00 0.00 22 CYS A O 16
ATOM 6914 N N . LEU A 1 23 ? 23.419 27.208 28.805 1.00 0.00 23 LEU A N 16
ATOM 6915 C CA . LEU A 1 23 ? 24.580 27.859 29.433 1.00 0.00 23 LEU A CA 16
ATOM 6916 C C . LEU A 1 23 ? 24.213 28.690 30.677 1.00 0.00 23 LEU A C 16
ATOM 6917 O O . LEU A 1 23 ? 25.047 28.814 31.578 1.00 0.00 23 LEU A O 16
ATOM 6933 N N . LYS A 1 24 ? 22.990 29.233 30.746 1.00 0.00 24 LYS A N 16
ATOM 6934 C CA . LYS A 1 24 ? 22.520 30.099 31.849 1.00 0.00 24 LYS A CA 16
ATOM 6935 C C . LYS A 1 24 ? 21.580 29.411 32.851 1.00 0.00 24 LYS A C 16
ATOM 6936 O O . LYS A 1 24 ? 21.427 29.912 33.970 1.00 0.00 24 LYS A O 16
ATOM 6955 N N . ASN A 1 25 ? 20.945 28.297 32.469 1.00 0.00 25 ASN A N 16
ATOM 6956 C CA . ASN A 1 25 ? 19.879 27.668 33.260 1.00 0.00 25 ASN A CA 16
ATOM 6957 C C . ASN A 1 25 ? 19.795 26.120 33.145 1.00 0.00 25 ASN A C 16
ATOM 6958 O O . ASN A 1 25 ? 18.886 25.513 33.702 1.00 0.00 25 ASN A O 16
ATOM 6969 N N . CYS A 1 26 ? 20.696 25.454 32.417 1.00 0.00 26 CYS A N 16
ATOM 6970 C CA . CYS A 1 26 ? 20.742 23.996 32.154 1.00 0.00 26 CYS A CA 16
ATOM 6971 C C . CYS A 1 26 ? 19.501 23.325 31.505 1.00 0.00 26 CYS A C 16
ATOM 6972 O O . CYS A 1 26 ? 19.618 22.205 31.002 1.00 0.00 26 CYS A O 16
ATOM 6979 N N . ARG A 1 27 ? 18.335 23.986 31.441 1.00 0.00 27 ARG A N 16
ATOM 6980 C CA . ARG A 1 27 ? 17.235 23.670 30.514 1.00 0.00 27 ARG A CA 16
ATOM 6981 C C . ARG A 1 27 ? 17.576 24.176 29.109 1.00 0.00 27 ARG A C 16
ATOM 6982 O O . ARG A 1 27 ? 18.489 24.975 28.945 1.00 0.00 27 ARG A O 16
ATOM 7003 N N . CYS A 1 28 ? 16.763 23.832 28.123 1.00 0.00 28 CYS A N 16
ATOM 7004 C CA . CYS A 1 28 ? 16.710 24.522 26.831 1.00 0.00 28 CYS A CA 16
ATOM 7005 C C . CYS A 1 28 ? 15.390 25.297 26.666 1.00 0.00 28 CYS A C 16
ATOM 7006 O O . CYS A 1 28 ? 14.414 25.055 27.382 1.00 0.00 28 CYS A O 16
ATOM 7013 N N . ILE A 1 29 ? 15.377 26.279 25.762 1.00 0.00 29 ILE A N 16
ATOM 7014 C CA . ILE A 1 29 ? 14.275 27.245 25.629 1.00 0.00 29 ILE A CA 16
ATOM 7015 C C . ILE A 1 29 ? 12.962 26.600 25.146 1.00 0.00 29 ILE A C 16
ATOM 7016 O O . ILE A 1 29 ? 12.928 25.880 24.142 1.00 0.00 29 ILE A O 16
ATOM 7032 N N . ARG A 1 30 ? 11.882 26.868 25.886 1.00 0.00 30 ARG A N 16
ATOM 7033 C CA . ARG A 1 30 ? 10.481 26.476 25.649 1.00 0.00 30 ARG A CA 16
ATOM 7034 C C . ARG A 1 30 ? 9.544 27.637 25.962 1.00 0.00 30 ARG A C 16
ATOM 7035 O O . ARG A 1 30 ? 8.755 28.017 25.063 1.00 0.00 30 ARG A O 16
ATOM 7057 N N . GLY A 1 1 ? 28.997 13.706 31.069 1.00 0.00 1 GLY A N 17
ATOM 7058 C CA . GLY A 1 1 ? 28.838 14.699 32.140 1.00 0.00 1 GLY A CA 17
ATOM 7059 C C . GLY A 1 1 ? 27.638 15.569 31.851 1.00 0.00 1 GLY A C 17
ATOM 7060 O O . GLY A 1 1 ? 27.552 16.137 30.768 1.00 0.00 1 GLY A O 17
ATOM 7066 N N . SER A 1 2 ? 26.687 15.639 32.785 1.00 0.00 2 SER A N 17
ATOM 7067 C CA . SER A 1 2 ? 25.399 16.325 32.588 1.00 0.00 2 SER A CA 17
ATOM 7068 C C . SER A 1 2 ? 25.385 17.739 33.168 1.00 0.00 2 SER A C 17
ATOM 7069 O O . SER A 1 2 ? 26.171 18.064 34.061 1.00 0.00 2 SER A O 17
ATOM 7077 N N . GLY A 1 3 ? 24.427 18.560 32.738 1.00 0.00 3 GLY A N 17
ATOM 7078 C CA . GLY A 1 3 ? 24.132 19.854 33.358 1.00 0.00 3 GLY A CA 17
ATOM 7079 C C . GLY A 1 3 ? 24.936 21.009 32.762 1.00 0.00 3 GLY A C 17
ATOM 7080 O O . GLY A 1 3 ? 24.885 21.236 31.557 1.00 0.00 3 GLY A O 17
ATOM 7084 N N . CYS A 1 4 ? 25.635 21.765 33.611 1.00 0.00 4 CYS A N 17
ATOM 7085 C CA . CYS A 1 4 ? 26.274 23.041 33.269 1.00 0.00 4 CYS A CA 17
ATOM 7086 C C . CYS A 1 4 ? 27.607 22.881 32.500 1.00 0.00 4 CYS A C 17
ATOM 7087 O O . CYS A 1 4 ? 28.682 23.263 32.979 1.00 0.00 4 CYS A O 17
ATOM 7094 N N . MET A 1 5 ? 27.532 22.262 31.318 1.00 0.00 5 MET A N 17
ATOM 7095 C CA . MET A 1 5 ? 28.626 21.959 30.406 1.00 0.00 5 MET A CA 17
ATOM 7096 C C . MET A 1 5 ? 28.188 22.286 28.960 1.00 0.00 5 MET A C 17
ATOM 7097 O O . MET A 1 5 ? 27.219 21.684 28.486 1.00 0.00 5 MET A O 17
ATOM 7111 N N . PRO A 1 6 ? 28.871 23.179 28.216 1.00 0.00 6 PRO A N 17
ATOM 7112 C CA . PRO A 1 6 ? 28.458 23.565 26.859 1.00 0.00 6 PRO A CA 17
ATOM 7113 C C . PRO A 1 6 ? 28.305 22.378 25.894 1.00 0.00 6 PRO A C 17
ATOM 7114 O O . PRO A 1 6 ? 27.358 22.322 25.112 1.00 0.00 6 PRO A O 17
ATOM 7125 N N . GLU A 1 7 ? 29.178 21.374 26.004 1.00 0.00 7 GLU A N 17
ATOM 7126 C CA . GLU A 1 7 ? 29.153 20.156 25.207 1.00 0.00 7 GLU A CA 17
ATOM 7127 C C . GLU A 1 7 ? 28.069 19.133 25.598 1.00 0.00 7 GLU A C 17
ATOM 7128 O O . GLU A 1 7 ? 27.861 18.155 24.876 1.00 0.00 7 GLU A O 17
ATOM 7140 N N . TYR A 1 8 ? 27.360 19.352 26.711 1.00 0.00 8 TYR A N 17
ATOM 7141 C CA . TYR A 1 8 ? 26.087 18.687 27.021 1.00 0.00 8 TYR A CA 17
ATOM 7142 C C . TYR A 1 8 ? 24.939 19.448 26.348 1.00 0.00 8 TYR A C 17
ATOM 7143 O O . TYR A 1 8 ? 24.132 18.847 25.639 1.00 0.00 8 TYR A O 17
ATOM 7161 N N . CYS A 1 9 ? 24.932 20.782 26.462 1.00 0.00 9 CYS A N 17
ATOM 7162 C CA . CYS A 1 9 ? 23.941 21.658 25.837 1.00 0.00 9 CYS A CA 17
ATOM 7163 C C . CYS A 1 9 ? 23.864 21.467 24.314 1.00 0.00 9 CYS A C 17
ATOM 7164 O O . CYS A 1 9 ? 22.832 21.053 23.790 1.00 0.00 9 CYS A O 17
ATOM 7171 N N . ALA A 1 10 ? 24.969 21.688 23.598 1.00 0.00 10 ALA A N 17
ATOM 7172 C CA . ALA A 1 10 ? 25.054 21.476 22.154 1.00 0.00 10 ALA A CA 17
ATOM 7173 C C . ALA A 1 10 ? 25.212 19.988 21.754 1.00 0.00 10 ALA A C 17
ATOM 7174 O O . ALA A 1 10 ? 25.251 19.672 20.564 1.00 0.00 10 ALA A O 17
ATOM 7181 N N . GLY A 1 11 ? 25.256 19.072 22.732 1.00 0.00 11 GLY A N 17
ATOM 7182 C CA . GLY A 1 11 ? 25.184 17.623 22.524 1.00 0.00 11 GLY A CA 17
ATOM 7183 C C . GLY A 1 11 ? 23.757 17.090 22.327 1.00 0.00 11 GLY A C 17
ATOM 7184 O O . GLY A 1 11 ? 23.579 16.079 21.646 1.00 0.00 11 GLY A O 17
ATOM 7188 N N . GLN A 1 12 ? 22.735 17.779 22.859 1.00 0.00 12 GLN A N 17
ATOM 7189 C CA . GLN A 1 12 ? 21.321 17.391 22.705 1.00 0.00 12 GLN A CA 17
ATOM 7190 C C . GLN A 1 12 ? 20.404 18.491 22.135 1.00 0.00 12 GLN A C 17
ATOM 7191 O O . GLN A 1 12 ? 19.341 18.167 21.605 1.00 0.00 12 GLN A O 17
ATOM 7205 N N . CYS A 1 13 ? 20.767 19.773 22.234 1.00 0.00 13 CYS A N 17
ATOM 7206 C CA . CYS A 1 13 ? 19.917 20.905 21.838 1.00 0.00 13 CYS A CA 17
ATOM 7207 C C . CYS A 1 13 ? 20.486 21.616 20.604 1.00 0.00 13 CYS A C 17
ATOM 7208 O O . CYS A 1 13 ? 21.692 21.858 20.513 1.00 0.00 13 CYS A O 17
ATOM 7215 N N . ARG A 1 14 ? 19.622 21.922 19.629 1.00 0.00 14 ARG A N 17
ATOM 7216 C CA . ARG A 1 14 ? 19.987 22.297 18.251 1.00 0.00 14 ARG A CA 17
ATOM 7217 C C . ARG A 1 14 ? 19.573 23.743 17.960 1.00 0.00 14 ARG A C 17
ATOM 7218 O O . ARG A 1 14 ? 18.524 24.184 18.437 1.00 0.00 14 ARG A O 17
ATOM 7239 N N . GLY A 1 15 ? 20.378 24.475 17.187 1.00 0.00 15 GLY A N 17
ATOM 7240 C CA . GLY A 1 15 ? 20.196 25.914 16.930 1.00 0.00 15 GLY A CA 17
ATOM 7241 C C . GLY A 1 15 ? 21.148 26.792 17.753 1.00 0.00 15 GLY A C 17
ATOM 7242 O O . GLY A 1 15 ? 22.317 26.435 17.940 1.00 0.00 15 GLY A O 17
ATOM 7246 N N . LYS A 1 16 ? 20.664 27.946 18.234 1.00 0.00 16 LYS A N 17
ATOM 7247 C CA . LYS A 1 16 ? 21.410 28.881 19.097 1.00 0.00 16 LYS A CA 17
ATOM 7248 C C . LYS A 1 16 ? 20.648 29.242 20.366 1.00 0.00 16 LYS A C 17
ATOM 7249 O O . LYS A 1 16 ? 21.236 29.171 21.439 1.00 0.00 16 LYS A O 17
ATOM 7268 N N . VAL A 1 17 ? 19.358 29.566 20.284 1.00 0.00 17 VAL A N 17
ATOM 7269 C CA . VAL A 1 17 ? 18.558 29.980 21.454 1.00 0.00 17 VAL A CA 17
ATOM 7270 C C . VAL A 1 17 ? 18.425 28.858 22.494 1.00 0.00 17 VAL A C 17
ATOM 7271 O O . VAL A 1 17 ? 18.524 29.120 23.695 1.00 0.00 17 VAL A O 17
ATOM 7284 N N . SER A 1 18 ? 18.257 27.612 22.044 1.00 0.00 18 SER A N 17
ATOM 7285 C CA . SER A 1 18 ? 18.209 26.419 22.895 1.00 0.00 18 SER A CA 17
ATOM 7286 C C . SER A 1 18 ? 19.536 26.181 23.625 1.00 0.00 18 SER A C 17
ATOM 7287 O O . SER A 1 18 ? 19.547 26.029 24.848 1.00 0.00 18 SER A O 17
ATOM 7295 N N . GLN A 1 19 ? 20.655 26.239 22.894 1.00 0.00 19 GLN A N 17
ATOM 7296 C CA . GLN A 1 19 ? 22.011 26.154 23.428 1.00 0.00 19 GLN A CA 17
ATOM 7297 C C . GLN A 1 19 ? 22.290 27.279 24.438 1.00 0.00 19 GLN A C 17
ATOM 7298 O O . GLN A 1 19 ? 22.640 26.990 25.577 1.00 0.00 19 GLN A O 17
ATOM 7312 N N . ASP A 1 20 ? 22.047 28.539 24.072 1.00 0.00 20 ASP A N 17
ATOM 7313 C CA . ASP A 1 20 ? 22.202 29.737 24.915 1.00 0.00 20 ASP A CA 17
ATOM 7314 C C . ASP A 1 20 ? 21.376 29.676 26.213 1.00 0.00 20 ASP A C 17
ATOM 7315 O O . ASP A 1 20 ? 21.825 30.142 27.264 1.00 0.00 20 ASP A O 17
ATOM 7324 N N . TYR A 1 21 ? 20.190 29.059 26.178 1.00 0.00 21 TYR A N 17
ATOM 7325 C CA . TYR A 1 21 ? 19.396 28.832 27.387 1.00 0.00 21 TYR A CA 17
ATOM 7326 C C . TYR A 1 21 ? 20.096 27.830 28.309 1.00 0.00 21 TYR A C 17
ATOM 7327 O O . TYR A 1 21 ? 20.130 28.033 29.518 1.00 0.00 21 TYR A O 17
ATOM 7345 N N . CYS A 1 22 ? 20.758 26.808 27.765 1.00 0.00 22 CYS A N 17
ATOM 7346 C CA . CYS A 1 22 ? 21.522 25.854 28.557 1.00 0.00 22 CYS A CA 17
ATOM 7347 C C . CYS A 1 22 ? 22.875 26.422 29.022 1.00 0.00 22 CYS A C 17
ATOM 7348 O O . CYS A 1 22 ? 23.289 26.132 30.148 1.00 0.00 22 CYS A O 17
ATOM 7355 N N . LEU A 1 23 ? 23.515 27.312 28.250 1.00 0.00 23 LEU A N 17
ATOM 7356 C CA . LEU A 1 23 ? 24.725 28.028 28.689 1.00 0.00 23 LEU A CA 17
ATOM 7357 C C . LEU A 1 23 ? 24.455 28.902 29.922 1.00 0.00 23 LEU A C 17
ATOM 7358 O O . LEU A 1 23 ? 25.319 29.012 30.788 1.00 0.00 23 LEU A O 17
ATOM 7374 N N . LYS A 1 24 ? 23.254 29.486 30.038 1.00 0.00 24 LYS A N 17
ATOM 7375 C CA . LYS A 1 24 ? 22.825 30.256 31.221 1.00 0.00 24 LYS A CA 17
ATOM 7376 C C . LYS A 1 24 ? 22.189 29.410 32.332 1.00 0.00 24 LYS A C 17
ATOM 7377 O O . LYS A 1 24 ? 22.483 29.627 33.505 1.00 0.00 24 LYS A O 17
ATOM 7396 N N . ASN A 1 25 ? 21.300 28.486 31.976 1.00 0.00 25 ASN A N 17
ATOM 7397 C CA . ASN A 1 25 ? 20.309 27.880 32.881 1.00 0.00 25 ASN A CA 17
ATOM 7398 C C . ASN A 1 25 ? 20.468 26.354 33.058 1.00 0.00 25 ASN A C 17
ATOM 7399 O O . ASN A 1 25 ? 19.766 25.759 33.873 1.00 0.00 25 ASN A O 17
ATOM 7410 N N . CYS A 1 26 ? 21.379 25.705 32.318 1.00 0.00 26 CYS A N 17
ATOM 7411 C CA . CYS A 1 26 ? 21.692 24.262 32.362 1.00 0.00 26 CYS A CA 17
ATOM 7412 C C . CYS A 1 26 ? 20.521 23.303 32.011 1.00 0.00 26 CYS A C 17
ATOM 7413 O O . CYS A 1 26 ? 20.537 22.116 32.352 1.00 0.00 26 CYS A O 17
ATOM 7420 N N . ARG A 1 27 ? 19.515 23.834 31.304 1.00 0.00 27 ARG A N 17
ATOM 7421 C CA . ARG A 1 27 ? 18.331 23.167 30.709 1.00 0.00 27 ARG A CA 17
ATOM 7422 C C . ARG A 1 27 ? 18.118 23.743 29.306 1.00 0.00 27 ARG A C 17
ATOM 7423 O O . ARG A 1 27 ? 18.732 24.760 29.004 1.00 0.00 27 ARG A O 17
ATOM 7444 N N . CYS A 1 28 ? 17.238 23.194 28.467 1.00 0.00 28 CYS A N 17
ATOM 7445 C CA . CYS A 1 28 ? 16.929 23.814 27.167 1.00 0.00 28 CYS A CA 17
ATOM 7446 C C . CYS A 1 28 ? 15.534 24.460 27.151 1.00 0.00 28 CYS A C 17
ATOM 7447 O O . CYS A 1 28 ? 14.588 23.964 27.766 1.00 0.00 28 CYS A O 17
ATOM 7454 N N . ILE A 1 29 ? 15.422 25.606 26.477 1.00 0.00 29 ILE A N 17
ATOM 7455 C CA . ILE A 1 29 ? 14.258 26.506 26.514 1.00 0.00 29 ILE A CA 17
ATOM 7456 C C . ILE A 1 29 ? 12.930 25.792 26.212 1.00 0.00 29 ILE A C 17
ATOM 7457 O O . ILE A 1 29 ? 12.846 25.003 25.265 1.00 0.00 29 ILE A O 17
ATOM 7473 N N . ARG A 1 30 ? 11.879 26.043 27.003 1.00 0.00 30 ARG A N 17
ATOM 7474 C CA . ARG A 1 30 ? 10.498 25.597 26.723 1.00 0.00 30 ARG A CA 17
ATOM 7475 C C . ARG A 1 30 ? 9.687 26.684 26.037 1.00 0.00 30 ARG A C 17
ATOM 7476 O O . ARG A 1 30 ? 9.160 26.385 24.944 1.00 0.00 30 ARG A O 17
ATOM 7498 N N . GLY A 1 1 ? 34.397 19.494 30.441 1.00 0.00 1 GLY A N 18
ATOM 7499 C CA . GLY A 1 1 ? 34.378 20.041 31.806 1.00 0.00 1 GLY A CA 18
ATOM 7500 C C . GLY A 1 1 ? 33.032 19.785 32.452 1.00 0.00 1 GLY A C 18
ATOM 7501 O O . GLY A 1 1 ? 32.034 19.617 31.752 1.00 0.00 1 GLY A O 18
ATOM 7507 N N . SER A 1 2 ? 32.990 19.718 33.780 1.00 0.00 2 SER A N 18
ATOM 7508 C CA . SER A 1 2 ? 31.802 19.342 34.555 1.00 0.00 2 SER A CA 18
ATOM 7509 C C . SER A 1 2 ? 30.688 20.396 34.508 1.00 0.00 2 SER A C 18
ATOM 7510 O O . SER A 1 2 ? 30.941 21.600 34.406 1.00 0.00 2 SER A O 18
ATOM 7518 N N . GLY A 1 3 ? 29.442 19.930 34.587 1.00 0.00 3 GLY A N 18
ATOM 7519 C CA . GLY A 1 3 ? 28.238 20.762 34.546 1.00 0.00 3 GLY A CA 18
ATOM 7520 C C . GLY A 1 3 ? 27.755 21.080 33.131 1.00 0.00 3 GLY A C 18
ATOM 7521 O O . GLY A 1 3 ? 28.185 20.475 32.143 1.00 0.00 3 GLY A O 18
ATOM 7525 N N . CYS A 1 4 ? 26.836 22.041 33.038 1.00 0.00 4 CYS A N 18
ATOM 7526 C CA . CYS A 1 4 ? 26.157 22.473 31.814 1.00 0.00 4 CYS A CA 18
ATOM 7527 C C . CYS A 1 4 ? 27.053 23.379 30.948 1.00 0.00 4 CYS A C 18
ATOM 7528 O O . CYS A 1 4 ? 26.708 24.520 30.631 1.00 0.00 4 CYS A O 18
ATOM 7535 N N . MET A 1 5 ? 28.237 22.874 30.586 1.00 0.00 5 MET A N 18
ATOM 7536 C CA . MET A 1 5 ? 29.142 23.479 29.606 1.00 0.00 5 MET A CA 18
ATOM 7537 C C . MET A 1 5 ? 28.582 23.347 28.172 1.00 0.00 5 MET A C 18
ATOM 7538 O O . MET A 1 5 ? 27.726 22.487 27.926 1.00 0.00 5 MET A O 18
ATOM 7552 N N . PRO A 1 6 ? 29.050 24.155 27.198 1.00 0.00 6 PRO A N 18
ATOM 7553 C CA . PRO A 1 6 ? 28.432 24.204 25.875 1.00 0.00 6 PRO A CA 18
ATOM 7554 C C . PRO A 1 6 ? 28.400 22.875 25.114 1.00 0.00 6 PRO A C 18
ATOM 7555 O O . PRO A 1 6 ? 27.410 22.608 24.441 1.00 0.00 6 PRO A O 18
ATOM 7566 N N . GLU A 1 7 ? 29.404 22.002 25.250 1.00 0.00 7 GLU A N 18
ATOM 7567 C CA . GLU A 1 7 ? 29.387 20.677 24.605 1.00 0.00 7 GLU A CA 18
ATOM 7568 C C . GLU A 1 7 ? 28.252 19.778 25.116 1.00 0.00 7 GLU A C 18
ATOM 7569 O O . GLU A 1 7 ? 27.583 19.116 24.320 1.00 0.00 7 GLU A O 18
ATOM 7581 N N . TYR A 1 8 ? 27.999 19.790 26.430 1.00 0.00 8 TYR A N 18
ATOM 7582 C CA . TYR A 1 8 ? 26.906 19.048 27.059 1.00 0.00 8 TYR A CA 18
ATOM 7583 C C . TYR A 1 8 ? 25.551 19.561 26.557 1.00 0.00 8 TYR A C 18
ATOM 7584 O O . TYR A 1 8 ? 24.705 18.772 26.119 1.00 0.00 8 TYR A O 18
ATOM 7602 N N . CYS A 1 9 ? 25.380 20.887 26.536 1.00 0.00 9 CYS A N 18
ATOM 7603 C CA . CYS A 1 9 ? 24.157 21.546 26.083 1.00 0.00 9 CYS A CA 18
ATOM 7604 C C . CYS A 1 9 ? 23.896 21.372 24.580 1.00 0.00 9 CYS A C 18
ATOM 7605 O O . CYS A 1 9 ? 22.757 21.142 24.176 1.00 0.00 9 CYS A O 18
ATOM 7612 N N . ALA A 1 10 ? 24.939 21.407 23.749 1.00 0.00 10 ALA A N 18
ATOM 7613 C CA . ALA A 1 10 ? 24.841 21.190 22.308 1.00 0.00 10 ALA A CA 18
ATOM 7614 C C . ALA A 1 10 ? 24.731 19.705 21.906 1.00 0.00 10 ALA A C 18
ATOM 7615 O O . ALA A 1 10 ? 24.458 19.406 20.743 1.00 0.00 10 ALA A O 18
ATOM 7622 N N . GLY A 1 11 ? 24.881 18.779 22.862 1.00 0.00 11 GLY A N 18
ATOM 7623 C CA . GLY A 1 11 ? 24.406 17.399 22.737 1.00 0.00 11 GLY A CA 18
ATOM 7624 C C . GLY A 1 11 ? 22.900 17.271 22.999 1.00 0.00 11 GLY A C 18
ATOM 7625 O O . GLY A 1 11 ? 22.193 16.635 22.216 1.00 0.00 11 GLY A O 18
ATOM 7629 N N . GLN A 1 12 ? 22.380 17.925 24.049 1.00 0.00 12 GLN A N 18
ATOM 7630 C CA . GLN A 1 12 ? 20.964 17.828 24.449 1.00 0.00 12 GLN A CA 18
ATOM 7631 C C . GLN A 1 12 ? 19.994 18.677 23.604 1.00 0.00 12 GLN A C 18
ATOM 7632 O O . GLN A 1 12 ? 18.857 18.250 23.381 1.00 0.00 12 GLN A O 18
ATOM 7646 N N . CYS A 1 13 ? 20.416 19.850 23.127 1.00 0.00 13 CYS A N 18
ATOM 7647 C CA . CYS A 1 13 ? 19.577 20.814 22.403 1.00 0.00 13 CYS A CA 18
ATOM 7648 C C . CYS A 1 13 ? 20.004 20.990 20.932 1.00 0.00 13 CYS A C 18
ATOM 7649 O O . CYS A 1 13 ? 21.160 20.746 20.568 1.00 0.00 13 CYS A O 18
ATOM 7656 N N . ARG A 1 14 ? 19.084 21.472 20.087 1.00 0.00 14 ARG A N 18
ATOM 7657 C CA . ARG A 1 14 ? 19.344 21.905 18.699 1.00 0.00 14 ARG A CA 18
ATOM 7658 C C . ARG A 1 14 ? 18.983 23.382 18.521 1.00 0.00 14 ARG A C 18
ATOM 7659 O O . ARG A 1 14 ? 18.091 23.880 19.209 1.00 0.00 14 ARG A O 18
ATOM 7680 N N . GLY A 1 15 ? 19.709 24.088 17.658 1.00 0.00 15 GLY A N 18
ATOM 7681 C CA . GLY A 1 15 ? 19.684 25.554 17.539 1.00 0.00 15 GLY A CA 18
ATOM 7682 C C . GLY A 1 15 ? 20.860 26.201 18.279 1.00 0.00 15 GLY A C 18
ATOM 7683 O O . GLY A 1 15 ? 21.890 25.553 18.481 1.00 0.00 15 GLY A O 18
ATOM 7687 N N . LYS A 1 16 ? 20.735 27.471 18.689 1.00 0.00 16 LYS A N 18
ATOM 7688 C CA . LYS A 1 16 ? 21.780 28.222 19.405 1.00 0.00 16 LYS A CA 18
ATOM 7689 C C . LYS A 1 16 ? 21.259 28.886 20.681 1.00 0.00 16 LYS A C 18
ATOM 7690 O O . LYS A 1 16 ? 21.905 28.767 21.718 1.00 0.00 16 LYS A O 18
ATOM 7709 N N . VAL A 1 17 ? 20.074 29.503 20.660 1.00 0.00 17 VAL A N 18
ATOM 7710 C CA . VAL A 1 17 ? 19.458 30.063 21.879 1.00 0.00 17 VAL A CA 18
ATOM 7711 C C . VAL A 1 17 ? 19.116 28.955 22.876 1.00 0.00 17 VAL A C 18
ATOM 7712 O O . VAL A 1 17 ? 19.315 29.124 24.072 1.00 0.00 17 VAL A O 18
ATOM 7725 N N . SER A 1 18 ? 18.681 27.786 22.401 1.00 0.00 18 SER A N 18
ATOM 7726 C CA . SER A 1 18 ? 18.462 26.593 23.227 1.00 0.00 18 SER A CA 18
ATOM 7727 C C . SER A 1 18 ? 19.738 26.135 23.947 1.00 0.00 18 SER A C 18
ATOM 7728 O O . SER A 1 18 ? 19.702 25.863 25.148 1.00 0.00 18 SER A O 18
ATOM 7736 N N . GLN A 1 19 ? 20.873 26.132 23.239 1.00 0.00 19 GLN A N 18
ATOM 7737 C CA . GLN A 1 19 ? 22.191 25.811 23.772 1.00 0.00 19 GLN A CA 18
ATOM 7738 C C . GLN A 1 19 ? 22.644 26.868 24.801 1.00 0.00 19 GLN A C 18
ATOM 7739 O O . GLN A 1 19 ? 23.040 26.500 25.905 1.00 0.00 19 GLN A O 18
ATOM 7753 N N . ASP A 1 20 ? 22.484 28.166 24.497 1.00 0.00 20 ASP A N 18
ATOM 7754 C CA . ASP A 1 20 ? 22.777 29.291 25.414 1.00 0.00 20 ASP A CA 18
ATOM 7755 C C . ASP A 1 20 ? 21.880 29.315 26.673 1.00 0.00 20 ASP A C 18
ATOM 7756 O O . ASP A 1 20 ? 22.326 29.673 27.766 1.00 0.00 20 ASP A O 18
ATOM 7765 N N . TYR A 1 21 ? 20.624 28.885 26.560 1.00 0.00 21 TYR A N 18
ATOM 7766 C CA . TYR A 1 21 ? 19.693 28.768 27.686 1.00 0.00 21 TYR A CA 18
ATOM 7767 C C . TYR A 1 21 ? 20.143 27.657 28.642 1.00 0.00 21 TYR A C 18
ATOM 7768 O O . TYR A 1 21 ? 20.161 27.841 29.861 1.00 0.00 21 TYR A O 18
ATOM 7786 N N . CYS A 1 22 ? 20.645 26.551 28.089 1.00 0.00 22 CYS A N 18
ATOM 7787 C CA . CYS A 1 22 ? 21.200 25.453 28.868 1.00 0.00 22 CYS A CA 18
ATOM 7788 C C . CYS A 1 22 ? 22.477 25.859 29.628 1.00 0.00 22 CYS A C 18
ATOM 7789 O O . CYS A 1 22 ? 22.654 25.404 30.757 1.00 0.00 22 CYS A O 18
ATOM 7796 N N . LEU A 1 23 ? 23.297 26.786 29.105 1.00 0.00 23 LEU A N 18
ATOM 7797 C CA . LEU A 1 23 ? 24.502 27.259 29.819 1.00 0.00 23 LEU A CA 18
ATOM 7798 C C . LEU A 1 23 ? 24.185 27.852 31.207 1.00 0.00 23 LEU A C 18
ATOM 7799 O O . LEU A 1 23 ? 24.993 27.730 32.132 1.00 0.00 23 LEU A O 18
ATOM 7815 N N . LYS A 1 24 ? 23.003 28.473 31.339 1.00 0.00 24 LYS A N 18
ATOM 7816 C CA . LYS A 1 24 ? 22.526 29.190 32.535 1.00 0.00 24 LYS A CA 18
ATOM 7817 C C . LYS A 1 24 ? 21.480 28.428 33.353 1.00 0.00 24 LYS A C 18
ATOM 7818 O O . LYS A 1 24 ? 21.426 28.603 34.568 1.00 0.00 24 LYS A O 18
ATOM 7837 N N . ASN A 1 25 ? 20.630 27.638 32.698 1.00 0.00 25 ASN A N 18
ATOM 7838 C CA . ASN A 1 25 ? 19.441 27.013 33.295 1.00 0.00 25 ASN A CA 18
ATOM 7839 C C . ASN A 1 25 ? 19.415 25.476 33.153 1.00 0.00 25 ASN A C 18
ATOM 7840 O O . ASN A 1 25 ? 18.490 24.836 33.645 1.00 0.00 25 ASN A O 18
ATOM 7851 N N . CYS A 1 26 ? 20.392 24.868 32.467 1.00 0.00 26 CYS A N 18
ATOM 7852 C CA . CYS A 1 26 ? 20.469 23.429 32.170 1.00 0.00 26 CYS A CA 18
ATOM 7853 C C . CYS A 1 26 ? 19.265 22.826 31.406 1.00 0.00 26 CYS A C 18
ATOM 7854 O O . CYS A 1 26 ? 19.149 21.602 31.313 1.00 0.00 26 CYS A O 18
ATOM 7861 N N . ARG A 1 27 ? 18.388 23.659 30.825 1.00 0.00 27 ARG A N 18
ATOM 7862 C CA . ARG A 1 27 ? 17.290 23.271 29.917 1.00 0.00 27 ARG A CA 18
ATOM 7863 C C . ARG A 1 27 ? 17.507 23.849 28.524 1.00 0.00 27 ARG A C 18
ATOM 7864 O O . ARG A 1 27 ? 18.171 24.872 28.382 1.00 0.00 27 ARG A O 18
ATOM 7885 N N . CYS A 1 28 ? 16.851 23.278 27.521 1.00 0.00 28 CYS A N 18
ATOM 7886 C CA . CYS A 1 28 ? 16.624 23.968 26.257 1.00 0.00 28 CYS A CA 18
ATOM 7887 C C . CYS A 1 28 ? 15.520 25.030 26.437 1.00 0.00 28 CYS A C 18
ATOM 7888 O O . CYS A 1 28 ? 14.673 24.921 27.325 1.00 0.00 28 CYS A O 18
ATOM 7895 N N . ILE A 1 29 ? 15.513 26.065 25.593 1.00 0.00 29 ILE A N 18
ATOM 7896 C CA . ILE A 1 29 ? 14.549 27.171 25.708 1.00 0.00 29 ILE A CA 18
ATOM 7897 C C . ILE A 1 29 ? 13.121 26.731 25.328 1.00 0.00 29 ILE A C 18
ATOM 7898 O O . ILE A 1 29 ? 12.834 26.398 24.171 1.00 0.00 29 ILE A O 18
ATOM 7914 N N . ARG A 1 30 ? 12.247 26.686 26.342 1.00 0.00 30 ARG A N 18
ATOM 7915 C CA . ARG A 1 30 ? 10.796 26.419 26.297 1.00 0.00 30 ARG A CA 18
ATOM 7916 C C . ARG A 1 30 ? 10.157 26.707 27.655 1.00 0.00 30 ARG A C 18
ATOM 7917 O O . ARG A 1 30 ? 8.946 27.009 27.712 1.00 0.00 30 ARG A O 18
ATOM 7939 N N . GLY A 1 1 ? 32.973 17.616 30.220 1.00 0.00 1 GLY A N 19
ATOM 7940 C CA . GLY A 1 1 ? 32.860 16.834 31.456 1.00 0.00 1 GLY A CA 19
ATOM 7941 C C . GLY A 1 1 ? 31.428 16.784 31.941 1.00 0.00 1 GLY A C 19
ATOM 7942 O O . GLY A 1 1 ? 30.508 16.619 31.140 1.00 0.00 1 GLY A O 19
ATOM 7948 N N . SER A 1 2 ? 31.245 16.934 33.253 1.00 0.00 2 SER A N 19
ATOM 7949 C CA . SER A 1 2 ? 29.983 16.775 33.987 1.00 0.00 2 SER A CA 19
ATOM 7950 C C . SER A 1 2 ? 29.489 18.122 34.544 1.00 0.00 2 SER A C 19
ATOM 7951 O O . SER A 1 2 ? 30.095 18.707 35.450 1.00 0.00 2 SER A O 19
ATOM 7959 N N . GLY A 1 3 ? 28.389 18.620 33.975 1.00 0.00 3 GLY A N 19
ATOM 7960 C CA . GLY A 1 3 ? 27.730 19.885 34.320 1.00 0.00 3 GLY A CA 19
ATOM 7961 C C . GLY A 1 3 ? 26.916 20.467 33.157 1.00 0.00 3 GLY A C 19
ATOM 7962 O O . GLY A 1 3 ? 26.782 19.837 32.102 1.00 0.00 3 GLY A O 19
ATOM 7966 N N . CYS A 1 4 ? 26.431 21.704 33.303 1.00 0.00 4 CYS A N 19
ATOM 7967 C CA . CYS A 1 4 ? 25.721 22.463 32.257 1.00 0.00 4 CYS A CA 19
ATOM 7968 C C . CYS A 1 4 ? 26.726 23.107 31.279 1.00 0.00 4 CYS A C 19
ATOM 7969 O O . CYS A 1 4 ? 26.775 24.323 31.081 1.00 0.00 4 CYS A O 19
ATOM 7976 N N . MET A 1 5 ? 27.597 22.260 30.725 1.00 0.00 5 MET A N 19
ATOM 7977 C CA . MET A 1 5 ? 28.759 22.611 29.905 1.00 0.00 5 MET A CA 19
ATOM 7978 C C . MET A 1 5 ? 28.362 22.809 28.429 1.00 0.00 5 MET A C 19
ATOM 7979 O O . MET A 1 5 ? 27.422 22.152 27.972 1.00 0.00 5 MET A O 19
ATOM 7993 N N . PRO A 1 6 ? 29.062 23.643 27.635 1.00 0.00 6 PRO A N 19
ATOM 7994 C CA . PRO A 1 6 ? 28.583 24.006 26.299 1.00 0.00 6 PRO A CA 19
ATOM 7995 C C . PRO A 1 6 ? 28.452 22.825 25.327 1.00 0.00 6 PRO A C 19
ATOM 7996 O O . PRO A 1 6 ? 27.498 22.777 24.547 1.00 0.00 6 PRO A O 19
ATOM 8007 N N . GLU A 1 7 ? 29.339 21.828 25.415 1.00 0.00 7 GLU A N 19
ATOM 8008 C CA . GLU A 1 7 ? 29.293 20.606 24.624 1.00 0.00 7 GLU A CA 19
ATOM 8009 C C . GLU A 1 7 ? 28.269 19.564 25.114 1.00 0.00 7 GLU A C 19
ATOM 8010 O O . GLU A 1 7 ? 27.936 18.643 24.364 1.00 0.00 7 GLU A O 19
ATOM 8022 N N . TYR A 1 8 ? 27.733 19.711 26.332 1.00 0.00 8 TYR A N 19
ATOM 8023 C CA . TYR A 1 8 ? 26.539 18.992 26.800 1.00 0.00 8 TYR A CA 19
ATOM 8024 C C . TYR A 1 8 ? 25.263 19.714 26.344 1.00 0.00 8 TYR A C 19
ATOM 8025 O O . TYR A 1 8 ? 24.345 19.086 25.819 1.00 0.00 8 TYR A O 19
ATOM 8043 N N . CYS A 1 9 ? 25.233 21.047 26.432 1.00 0.00 9 CYS A N 19
ATOM 8044 C CA . CYS A 1 9 ? 24.104 21.854 25.978 1.00 0.00 9 CYS A CA 19
ATOM 8045 C C . CYS A 1 9 ? 23.858 21.723 24.468 1.00 0.00 9 CYS A C 19
ATOM 8046 O O . CYS A 1 9 ? 22.716 21.539 24.051 1.00 0.00 9 CYS A O 19
ATOM 8053 N N . ALA A 1 10 ? 24.912 21.711 23.647 1.00 0.00 10 ALA A N 19
ATOM 8054 C CA . ALA A 1 10 ? 24.810 21.384 22.225 1.00 0.00 10 ALA A CA 19
ATOM 8055 C C . ALA A 1 10 ? 24.671 19.871 21.935 1.00 0.00 10 ALA A C 19
ATOM 8056 O O . ALA A 1 10 ? 24.452 19.484 20.789 1.00 0.00 10 ALA A O 19
ATOM 8063 N N . GLY A 1 11 ? 24.767 19.014 22.956 1.00 0.00 11 GLY A N 19
ATOM 8064 C CA . GLY A 1 11 ? 24.404 17.595 22.887 1.00 0.00 11 GLY A CA 19
ATOM 8065 C C . GLY A 1 11 ? 22.902 17.345 23.086 1.00 0.00 11 GLY A C 19
ATOM 8066 O O . GLY A 1 11 ? 22.356 16.419 22.491 1.00 0.00 11 GLY A O 19
ATOM 8070 N N . GLN A 1 12 ? 22.222 18.179 23.886 1.00 0.00 12 GLN A N 19
ATOM 8071 C CA . GLN A 1 12 ? 20.801 18.020 24.238 1.00 0.00 12 GLN A CA 19
ATOM 8072 C C . GLN A 1 12 ? 19.836 19.014 23.568 1.00 0.00 12 GLN A C 19
ATOM 8073 O O . GLN A 1 12 ? 18.634 18.739 23.519 1.00 0.00 12 GLN A O 19
ATOM 8087 N N . CYS A 1 13 ? 20.335 20.149 23.070 1.00 0.00 13 CYS A N 19
ATOM 8088 C CA . CYS A 1 13 ? 19.535 21.228 22.480 1.00 0.00 13 CYS A CA 19
ATOM 8089 C C . CYS A 1 13 ? 19.973 21.513 21.035 1.00 0.00 13 CYS A C 19
ATOM 8090 O O . CYS A 1 13 ? 21.170 21.599 20.748 1.00 0.00 13 CYS A O 19
ATOM 8097 N N . ARG A 1 14 ? 19.013 21.712 20.123 1.00 0.00 14 ARG A N 19
ATOM 8098 C CA . ARG A 1 14 ? 19.252 21.980 18.691 1.00 0.00 14 ARG A CA 19
ATOM 8099 C C . ARG A 1 14 ? 18.981 23.446 18.365 1.00 0.00 14 ARG A C 19
ATOM 8100 O O . ARG A 1 14 ? 18.105 24.047 18.989 1.00 0.00 14 ARG A O 19
ATOM 8121 N N . GLY A 1 15 ? 19.720 24.029 17.429 1.00 0.00 15 GLY A N 19
ATOM 8122 C CA . GLY A 1 15 ? 19.743 25.482 17.185 1.00 0.00 15 GLY A CA 19
ATOM 8123 C C . GLY A 1 15 ? 20.910 26.173 17.902 1.00 0.00 15 GLY A C 19
ATOM 8124 O O . GLY A 1 15 ? 21.994 25.598 18.002 1.00 0.00 15 GLY A O 19
ATOM 8128 N N . LYS A 1 16 ? 20.714 27.401 18.405 1.00 0.00 16 LYS A N 19
ATOM 8129 C CA . LYS A 1 16 ? 21.763 28.225 19.040 1.00 0.00 16 LYS A CA 19
ATOM 8130 C C . LYS A 1 16 ? 21.274 28.972 20.281 1.00 0.00 16 LYS A C 19
ATOM 8131 O O . LYS A 1 16 ? 21.943 28.939 21.311 1.00 0.00 16 LYS A O 19
ATOM 8150 N N . VAL A 1 17 ? 20.083 29.578 20.228 1.00 0.00 17 VAL A N 19
ATOM 8151 C CA . VAL A 1 17 ? 19.444 30.228 21.388 1.00 0.00 17 VAL A CA 19
ATOM 8152 C C . VAL A 1 17 ? 19.125 29.187 22.467 1.00 0.00 17 VAL A C 19
ATOM 8153 O O . VAL A 1 17 ? 19.316 29.444 23.653 1.00 0.00 17 VAL A O 19
ATOM 8166 N N . SER A 1 18 ? 18.712 27.986 22.058 1.00 0.00 18 SER A N 19
ATOM 8167 C CA . SER A 1 18 ? 18.470 26.836 22.936 1.00 0.00 18 SER A CA 19
ATOM 8168 C C . SER A 1 18 ? 19.731 26.375 23.682 1.00 0.00 18 SER A C 19
ATOM 8169 O O . SER A 1 18 ? 19.690 26.183 24.896 1.00 0.00 18 SER A O 19
ATOM 8177 N N . GLN A 1 19 ? 20.862 26.268 22.975 1.00 0.00 19 GLN A N 19
ATOM 8178 C CA . GLN A 1 19 ? 22.173 25.924 23.522 1.00 0.00 19 GLN A CA 19
ATOM 8179 C C . GLN A 1 19 ? 22.633 26.978 24.542 1.00 0.00 19 GLN A C 19
ATOM 8180 O O . GLN A 1 19 ? 22.965 26.640 25.676 1.00 0.00 19 GLN A O 19
ATOM 8194 N N . ASP A 1 20 ? 22.537 28.264 24.179 1.00 0.00 20 ASP A N 19
ATOM 8195 C CA . ASP A 1 20 ? 22.831 29.414 25.054 1.00 0.00 20 ASP A CA 19
ATOM 8196 C C . ASP A 1 20 ? 21.929 29.483 26.307 1.00 0.00 20 ASP A C 19
ATOM 8197 O O . ASP A 1 20 ? 22.348 29.960 27.369 1.00 0.00 20 ASP A O 19
ATOM 8206 N N . TYR A 1 21 ? 20.691 28.991 26.213 1.00 0.00 21 TYR A N 19
ATOM 8207 C CA . TYR A 1 21 ? 19.764 28.940 27.343 1.00 0.00 21 TYR A CA 19
ATOM 8208 C C . TYR A 1 21 ? 20.233 27.901 28.365 1.00 0.00 21 TYR A C 19
ATOM 8209 O O . TYR A 1 21 ? 20.279 28.196 29.560 1.00 0.00 21 TYR A O 19
ATOM 8227 N N . CYS A 1 22 ? 20.704 26.743 27.893 1.00 0.00 22 CYS A N 19
ATOM 8228 C CA . CYS A 1 22 ? 21.249 25.684 28.738 1.00 0.00 22 CYS A CA 19
ATOM 8229 C C . CYS A 1 22 ? 22.507 26.125 29.499 1.00 0.00 22 CYS A C 19
ATOM 8230 O O . CYS A 1 22 ? 22.626 25.785 30.678 1.00 0.00 22 CYS A O 19
ATOM 8237 N N . LEU A 1 23 ? 23.364 26.967 28.897 1.00 0.00 23 LEU A N 19
ATOM 8238 C CA . LEU A 1 23 ? 24.570 27.490 29.567 1.00 0.00 23 LEU A CA 19
ATOM 8239 C C . LEU A 1 23 ? 24.234 28.178 30.904 1.00 0.00 23 LEU A C 19
ATOM 8240 O O . LEU A 1 23 ? 24.957 28.050 31.897 1.00 0.00 23 LEU A O 19
ATOM 8256 N N . LYS A 1 24 ? 23.115 28.911 30.937 1.00 0.00 24 LYS A N 19
ATOM 8257 C CA . LYS A 1 24 ? 22.641 29.672 32.103 1.00 0.00 24 LYS A CA 19
ATOM 8258 C C . LYS A 1 24 ? 21.697 28.838 32.976 1.00 0.00 24 LYS A C 19
ATOM 8259 O O . LYS A 1 24 ? 21.939 28.655 34.173 1.00 0.00 24 LYS A O 19
ATOM 8278 N N . ASN A 1 25 ? 20.661 28.288 32.353 1.00 0.00 25 ASN A N 19
ATOM 8279 C CA . ASN A 1 25 ? 19.455 27.773 32.995 1.00 0.00 25 ASN A CA 19
ATOM 8280 C C . ASN A 1 25 ? 19.385 26.232 33.089 1.00 0.00 25 ASN A C 19
ATOM 8281 O O . ASN A 1 25 ? 18.422 25.701 33.637 1.00 0.00 25 ASN A O 19
ATOM 8292 N N . CYS A 1 26 ? 20.374 25.498 32.561 1.00 0.00 26 CYS A N 19
ATOM 8293 C CA . CYS A 1 26 ? 20.420 24.024 32.543 1.00 0.00 26 CYS A CA 19
ATOM 8294 C C . CYS A 1 26 ? 19.195 23.351 31.872 1.00 0.00 26 CYS A C 19
ATOM 8295 O O . CYS A 1 26 ? 18.807 22.230 32.220 1.00 0.00 26 CYS A O 19
ATOM 8302 N N . ARG A 1 27 ? 18.584 24.025 30.888 1.00 0.00 27 ARG A N 19
ATOM 8303 C CA . ARG A 1 27 ? 17.448 23.565 30.068 1.00 0.00 27 ARG A CA 19
ATOM 8304 C C . ARG A 1 27 ? 17.631 23.963 28.610 1.00 0.00 27 ARG A C 19
ATOM 8305 O O . ARG A 1 27 ? 18.325 24.930 28.317 1.00 0.00 27 ARG A O 19
ATOM 8326 N N . CYS A 1 28 ? 16.928 23.292 27.713 1.00 0.00 28 CYS A N 19
ATOM 8327 C CA . CYS A 1 28 ? 16.697 23.775 26.355 1.00 0.00 28 CYS A CA 19
ATOM 8328 C C . CYS A 1 28 ? 15.517 24.755 26.359 1.00 0.00 28 CYS A C 19
ATOM 8329 O O . CYS A 1 28 ? 14.504 24.504 27.017 1.00 0.00 28 CYS A O 19
ATOM 8336 N N . ILE A 1 29 ? 15.633 25.874 25.635 1.00 0.00 29 ILE A N 19
ATOM 8337 C CA . ILE A 1 29 ? 14.599 26.922 25.623 1.00 0.00 29 ILE A CA 19
ATOM 8338 C C . ILE A 1 29 ? 13.256 26.389 25.093 1.00 0.00 29 ILE A C 19
ATOM 8339 O O . ILE A 1 29 ? 13.235 25.495 24.236 1.00 0.00 29 ILE A O 19
ATOM 8355 N N . ARG A 1 30 ? 12.147 26.924 25.617 1.00 0.00 30 ARG A N 19
ATOM 8356 C CA . ARG A 1 30 ? 10.772 26.524 25.279 1.00 0.00 30 ARG A CA 19
ATOM 8357 C C . ARG A 1 30 ? 9.833 27.703 25.043 1.00 0.00 30 ARG A C 19
ATOM 8358 O O . ARG A 1 30 ? 9.784 28.640 25.873 1.00 0.00 30 ARG A O 19
ATOM 8380 N N . GLY A 1 1 ? 33.532 13.468 35.992 1.00 0.00 1 GLY A N 20
ATOM 8381 C CA . GLY A 1 1 ? 32.134 13.412 36.452 1.00 0.00 1 GLY A CA 20
ATOM 8382 C C . GLY A 1 1 ? 31.214 14.130 35.487 1.00 0.00 1 GLY A C 20
ATOM 8383 O O . GLY A 1 1 ? 31.391 14.024 34.274 1.00 0.00 1 GLY A O 20
ATOM 8389 N N . SER A 1 2 ? 30.224 14.855 36.015 1.00 0.00 2 SER A N 20
ATOM 8390 C CA . SER A 1 2 ? 29.180 15.529 35.230 1.00 0.00 2 SER A CA 20
ATOM 8391 C C . SER A 1 2 ? 28.855 16.938 35.743 1.00 0.00 2 SER A C 20
ATOM 8392 O O . SER A 1 2 ? 29.279 17.346 36.828 1.00 0.00 2 SER A O 20
ATOM 8400 N N . GLY A 1 3 ? 28.113 17.705 34.939 1.00 0.00 3 GLY A N 20
ATOM 8401 C CA . GLY A 1 3 ? 27.657 19.052 35.275 1.00 0.00 3 GLY A CA 20
ATOM 8402 C C . GLY A 1 3 ? 27.047 19.766 34.070 1.00 0.00 3 GLY A C 20
ATOM 8403 O O . GLY A 1 3 ? 26.879 19.173 33.001 1.00 0.00 3 GLY A O 20
ATOM 8407 N N . CYS A 1 4 ? 26.760 21.058 34.228 1.00 0.00 4 CYS A N 20
ATOM 8408 C CA . CYS A 1 4 ? 26.202 21.925 33.189 1.00 0.00 4 CYS A CA 20
ATOM 8409 C C . CYS A 1 4 ? 27.275 22.357 32.160 1.00 0.00 4 CYS A C 20
ATOM 8410 O O . CYS A 1 4 ? 27.618 23.535 32.029 1.00 0.00 4 CYS A O 20
ATOM 8417 N N . MET A 1 5 ? 27.842 21.375 31.452 1.00 0.00 5 MET A N 20
ATOM 8418 C CA . MET A 1 5 ? 28.908 21.538 30.454 1.00 0.00 5 MET A CA 20
ATOM 8419 C C . MET A 1 5 ? 28.369 22.152 29.145 1.00 0.00 5 MET A C 20
ATOM 8420 O O . MET A 1 5 ? 27.361 21.658 28.635 1.00 0.00 5 MET A O 20
ATOM 8434 N N . PRO A 1 6 ? 29.057 23.130 28.519 1.00 0.00 6 PRO A N 20
ATOM 8435 C CA . PRO A 1 6 ? 28.666 23.656 27.207 1.00 0.00 6 PRO A CA 20
ATOM 8436 C C . PRO A 1 6 ? 28.564 22.582 26.106 1.00 0.00 6 PRO A C 20
ATOM 8437 O O . PRO A 1 6 ? 27.605 22.580 25.333 1.00 0.00 6 PRO A O 20
ATOM 8448 N N . GLU A 1 7 ? 29.475 21.601 26.081 1.00 0.00 7 GLU A N 20
ATOM 8449 C CA . GLU A 1 7 ? 29.409 20.465 25.159 1.00 0.00 7 GLU A CA 20
ATOM 8450 C C . GLU A 1 7 ? 28.152 19.598 25.374 1.00 0.00 7 GLU A C 20
ATOM 8451 O O . GLU A 1 7 ? 27.568 19.124 24.400 1.00 0.00 7 GLU A O 20
ATOM 8463 N N . TYR A 1 8 ? 27.694 19.435 26.622 1.00 0.00 8 TYR A N 20
ATOM 8464 C CA . TYR A 1 8 ? 26.479 18.682 26.959 1.00 0.00 8 TYR A CA 20
ATOM 8465 C C . TYR A 1 8 ? 25.200 19.479 26.649 1.00 0.00 8 TYR A C 20
ATOM 8466 O O . TYR A 1 8 ? 24.196 18.906 26.221 1.00 0.00 8 TYR A O 20
ATOM 8484 N N . CYS A 1 9 ? 25.236 20.811 26.764 1.00 0.00 9 CYS A N 20
ATOM 8485 C CA . CYS A 1 9 ? 24.174 21.680 26.260 1.00 0.00 9 CYS A CA 20
ATOM 8486 C C . CYS A 1 9 ? 23.977 21.534 24.740 1.00 0.00 9 CYS A C 20
ATOM 8487 O O . CYS A 1 9 ? 22.841 21.408 24.287 1.00 0.00 9 CYS A O 20
ATOM 8494 N N . ALA A 1 10 ? 25.056 21.488 23.950 1.00 0.00 10 ALA A N 20
ATOM 8495 C CA . ALA A 1 10 ? 24.975 21.288 22.500 1.00 0.00 10 ALA A CA 20
ATOM 8496 C C . ALA A 1 10 ? 24.787 19.818 22.063 1.00 0.00 10 ALA A C 20
ATOM 8497 O O . ALA A 1 10 ? 24.287 19.549 20.964 1.00 0.00 10 ALA A O 20
ATOM 8504 N N . GLY A 1 11 ? 25.105 18.855 22.932 1.00 0.00 11 GLY A N 20
ATOM 8505 C CA . GLY A 1 11 ? 24.693 17.459 22.777 1.00 0.00 11 GLY A CA 20
ATOM 8506 C C . GLY A 1 11 ? 23.172 17.309 22.862 1.00 0.00 11 GLY A C 20
ATOM 8507 O O . GLY A 1 11 ? 22.563 16.705 21.974 1.00 0.00 11 GLY A O 20
ATOM 8511 N N . GLN A 1 12 ? 22.550 17.918 23.878 1.00 0.00 12 GLN A N 20
ATOM 8512 C CA . GLN A 1 12 ? 21.101 17.868 24.117 1.00 0.00 12 GLN A CA 20
ATOM 8513 C C . GLN A 1 12 ? 20.286 18.752 23.154 1.00 0.00 12 GLN A C 20
ATOM 8514 O O . GLN A 1 12 ? 19.358 18.258 22.515 1.00 0.00 12 GLN A O 20
ATOM 8528 N N . CYS A 1 13 ? 20.588 20.051 23.075 1.00 0.00 13 CYS A N 20
ATOM 8529 C CA . CYS A 1 13 ? 19.710 21.063 22.476 1.00 0.00 13 CYS A CA 20
ATOM 8530 C C . CYS A 1 13 ? 20.110 21.406 21.032 1.00 0.00 13 CYS A C 20
ATOM 8531 O O . CYS A 1 13 ? 21.295 21.427 20.702 1.00 0.00 13 CYS A O 20
ATOM 8538 N N . ARG A 1 14 ? 19.132 21.717 20.170 1.00 0.00 14 ARG A N 20
ATOM 8539 C CA . ARG A 1 14 ? 19.331 21.972 18.730 1.00 0.00 14 ARG A CA 20
ATOM 8540 C C . ARG A 1 14 ? 19.205 23.458 18.394 1.00 0.00 14 ARG A C 20
ATOM 8541 O O . ARG A 1 14 ? 18.175 24.063 18.695 1.00 0.00 14 ARG A O 20
ATOM 8562 N N . GLY A 1 15 ? 20.225 24.036 17.761 1.00 0.00 15 GLY A N 20
ATOM 8563 C CA . GLY A 1 15 ? 20.287 25.460 17.395 1.00 0.00 15 GLY A CA 20
ATOM 8564 C C . GLY A 1 15 ? 21.255 26.293 18.241 1.00 0.00 15 GLY A C 20
ATOM 8565 O O . GLY A 1 15 ? 22.203 25.757 18.806 1.00 0.00 15 GLY A O 20
ATOM 8569 N N . LYS A 1 16 ? 21.051 27.614 18.301 1.00 0.00 16 LYS A N 20
ATOM 8570 C CA . LYS A 1 16 ? 21.892 28.578 19.029 1.00 0.00 16 LYS A CA 20
ATOM 8571 C C . LYS A 1 16 ? 21.201 29.044 20.301 1.00 0.00 16 LYS A C 20
ATOM 8572 O O . LYS A 1 16 ? 21.780 28.930 21.374 1.00 0.00 16 LYS A O 20
ATOM 8591 N N . VAL A 1 17 ? 19.966 29.537 20.204 1.00 0.00 17 VAL A N 20
ATOM 8592 C CA . VAL A 1 17 ? 19.206 30.065 21.354 1.00 0.00 17 VAL A CA 20
ATOM 8593 C C . VAL A 1 17 ? 18.930 28.974 22.393 1.00 0.00 17 VAL A C 20
ATOM 8594 O O . VAL A 1 17 ? 19.026 29.250 23.588 1.00 0.00 17 VAL A O 20
ATOM 8607 N N . SER A 1 18 ? 18.656 27.738 21.964 1.00 0.00 18 SER A N 20
ATOM 8608 C CA . SER A 1 18 ? 18.413 26.588 22.847 1.00 0.00 18 SER A CA 20
ATOM 8609 C C . SER A 1 18 ? 19.677 26.126 23.584 1.00 0.00 18 SER A C 20
ATOM 8610 O O . SER A 1 18 ? 19.633 25.941 24.800 1.00 0.00 18 SER A O 20
ATOM 8618 N N . GLN A 1 19 ? 20.816 26.010 22.887 1.00 0.00 19 GLN A N 20
ATOM 8619 C CA . GLN A 1 19 ? 22.125 25.747 23.478 1.00 0.00 19 GLN A CA 20
ATOM 8620 C C . GLN A 1 19 ? 22.517 26.863 24.457 1.00 0.00 19 GLN A C 20
ATOM 8621 O O . GLN A 1 19 ? 22.811 26.588 25.618 1.00 0.00 19 GLN A O 20
ATOM 8635 N N . ASP A 1 20 ? 22.408 28.125 24.030 1.00 0.00 20 ASP A N 20
ATOM 8636 C CA . ASP A 1 20 ? 22.662 29.318 24.849 1.00 0.00 20 ASP A CA 20
ATOM 8637 C C . ASP A 1 20 ? 21.733 29.440 26.074 1.00 0.00 20 ASP A C 20
ATOM 8638 O O . ASP A 1 20 ? 22.138 29.982 27.106 1.00 0.00 20 ASP A O 20
ATOM 8647 N N . TYR A 1 21 ? 20.513 28.896 26.017 1.00 0.00 21 TYR A N 20
ATOM 8648 C CA . TYR A 1 21 ? 19.624 28.817 27.175 1.00 0.00 21 TYR A CA 20
ATOM 8649 C C . TYR A 1 21 ? 20.192 27.867 28.238 1.00 0.00 21 TYR A C 20
ATOM 8650 O O . TYR A 1 21 ? 20.243 28.219 29.415 1.00 0.00 21 TYR A O 20
ATOM 8668 N N . CYS A 1 22 ? 20.760 26.732 27.826 1.00 0.00 22 CYS A N 20
ATOM 8669 C CA . CYS A 1 22 ? 21.430 25.803 28.734 1.00 0.00 22 CYS A CA 20
ATOM 8670 C C . CYS A 1 22 ? 22.718 26.402 29.335 1.00 0.00 22 CYS A C 20
ATOM 8671 O O . CYS A 1 22 ? 23.025 26.128 30.494 1.00 0.00 22 CYS A O 20
ATOM 8678 N N . LEU A 1 23 ? 23.406 27.325 28.640 1.00 0.00 23 LEU A N 20
ATOM 8679 C CA . LEU A 1 23 ? 24.596 28.012 29.179 1.00 0.00 23 LEU A CA 20
ATOM 8680 C C . LEU A 1 23 ? 24.307 28.927 30.386 1.00 0.00 23 LEU A C 20
ATOM 8681 O O . LEU A 1 23 ? 25.237 29.285 31.117 1.00 0.00 23 LEU A O 20
ATOM 8697 N N . LYS A 1 24 ? 23.033 29.280 30.606 1.00 0.00 24 LYS A N 20
ATOM 8698 C CA . LYS A 1 24 ? 22.555 30.027 31.789 1.00 0.00 24 LYS A CA 20
ATOM 8699 C C . LYS A 1 24 ? 21.655 29.206 32.719 1.00 0.00 24 LYS A C 20
ATOM 8700 O O . LYS A 1 24 ? 21.889 29.194 33.926 1.00 0.00 24 LYS A O 20
ATOM 8719 N N . ASN A 1 25 ? 20.643 28.537 32.167 1.00 0.00 25 ASN A N 20
ATOM 8720 C CA . ASN A 1 25 ? 19.554 27.879 32.900 1.00 0.00 25 ASN A CA 20
ATOM 8721 C C . ASN A 1 25 ? 19.726 26.348 33.032 1.00 0.00 25 ASN A C 20
ATOM 8722 O O . ASN A 1 25 ? 18.938 25.691 33.711 1.00 0.00 25 ASN A O 20
ATOM 8733 N N . CYS A 1 26 ? 20.739 25.768 32.376 1.00 0.00 26 CYS A N 20
ATOM 8734 C CA . CYS A 1 26 ? 21.070 24.337 32.390 1.00 0.00 26 CYS A CA 20
ATOM 8735 C C . CYS A 1 26 ? 19.956 23.387 31.895 1.00 0.00 26 CYS A C 20
ATOM 8736 O O . CYS A 1 26 ? 19.960 22.195 32.214 1.00 0.00 26 CYS A O 20
ATOM 8743 N N . ARG A 1 27 ? 19.025 23.900 31.076 1.00 0.00 27 ARG A N 20
ATOM 8744 C CA . ARG A 1 27 ? 17.987 23.159 30.330 1.00 0.00 27 ARG A CA 20
ATOM 8745 C C . ARG A 1 27 ? 18.007 23.554 28.852 1.00 0.00 27 ARG A C 20
ATOM 8746 O O . ARG A 1 27 ? 18.485 24.638 28.522 1.00 0.00 27 ARG A O 20
ATOM 8767 N N . CYS A 1 28 ? 17.381 22.769 27.978 1.00 0.00 28 CYS A N 20
ATOM 8768 C CA . CYS A 1 28 ? 16.931 23.275 26.679 1.00 0.00 28 CYS A CA 20
ATOM 8769 C C . CYS A 1 28 ? 15.723 24.210 26.870 1.00 0.00 28 CYS A C 20
ATOM 8770 O O . CYS A 1 28 ? 14.989 24.096 27.855 1.00 0.00 28 CYS A O 20
ATOM 8777 N N . ILE A 1 29 ? 15.536 25.151 25.940 1.00 0.00 29 ILE A N 20
ATOM 8778 C CA . ILE A 1 29 ? 14.578 26.264 26.060 1.00 0.00 29 ILE A CA 20
ATOM 8779 C C . ILE A 1 29 ? 13.109 25.800 26.056 1.00 0.00 29 ILE A C 20
ATOM 8780 O O . ILE A 1 29 ? 12.491 25.611 25.003 1.00 0.00 29 ILE A O 20
ATOM 8796 N N . ARG A 1 30 ? 12.547 25.597 27.253 1.00 0.00 30 ARG A N 20
ATOM 8797 C CA . ARG A 1 30 ? 11.128 25.286 27.498 1.00 0.00 30 ARG A CA 20
ATOM 8798 C C . ARG A 1 30 ? 10.560 26.214 28.556 1.00 0.00 30 ARG A C 20
ATOM 8799 O O . ARG A 1 30 ? 10.860 26.029 29.759 1.00 0.00 30 ARG A O 20
#

Nearest PDB structures (foldseek):
  2li3-assembly1_A  TM=8.402E-01  e=1.035E-03  Tityus trivittatus
  2lo7-assembly1_A  TM=7.567E-01  e=6.653E-03  Tityus serrulatus
  2lo7-assembly1_A  TM=8.350E-01  e=3.249E-03  Tityus serrulatus
  2li3-assembly1_A  TM=1.034E+00  e=5.427E-06  Tityus trivittatus
  2li3-assembly1_A  TM=7.901E-01  e=8.970E-04  Tityus trivittatus

Solvent-accessible surface area: 2513 Å² total; per-residue (Å²): 84,111,80,21,141,79,158,130,0,51,72,128,17,139,60,163,103,2,25,62,76,2,68,130,95,40,156,61,40,220

GO terms:
  GO:0005576 extracellular region (C, EXP)